Protein AF-0000000066664644 (afdb_homodimer)

Sequence (580 aa):
MAIVTGAGAGLGRAEALALAGAGASVVINDLAESDAVSDTLSELRALGVKAEFVAGSIAERATADALIRTAEEAFGGVHIVVNNAGITRDRMLFNMSDEDFDAVVAVHLRGHFLLSRNAAAYWRGKSKAAGAPVYGRLINTSSEAGLLGPEGQANYGAAKAGITALTLSAARALARYGVRANAIAPRARTAMTEAVFSAAPEGAVDPLSPDHVARLVAYLASPAADAVNGQLFVVYGAMVALMAAPVVEQRFDAADGQWAPGDLAATLGGYFAERPAGQTFSASALLDLGMAIVTGAGAGLGRAEALALAGAGASVVINDLAESDAVSDTLSELRALGVKAEFVAGSIAERATADALIRTAEEAFGGVHIVVNNAGITRDRMLFNMSDEDFDAVVAVHLRGHFLLSRNAAAYWRGKSKAAGAPVYGRLINTSSEAGLLGPEGQANYGAAKAGITALTLSAARALARYGVRANAIAPRARTAMTEAVFSAAPEGAVDPLSPDHVARLVAYLASPAADAVNGQLFVVYGAMVALMAAPVVEQRFDAADGQWAPGDLAATLGGYFAERPAGQTFSASALLDLG

pLDDT: mean 96.38, std 5.59, range [67.0, 99.0]

Organism: Nocardia brasiliensis (strain ATCC 700358 / HUJEG-1) (NCBI:txid1133849)

Structure (mmCIF, N/CA/C/O backbone):
data_AF-0000000066664644-model_v1
#
loop_
_entity.id
_entity.type
_entity.pdbx_description
1 polymer '3-ketoacyl-(Acyl-carrier-protein) reductase'
#
loop_
_atom_site.group_PDB
_atom_site.id
_atom_site.type_symbol
_atom_site.label_atom_id
_atom_site.label_alt_id
_atom_site.label_comp_id
_atom_site.label_asym_id
_atom_site.label_entity_id
_atom_site.label_seq_id
_atom_site.pdbx_PDB_ins_code
_atom_site.Cartn_x
_atom_site.Cartn_y
_atom_site.Cartn_z
_atom_site.occupancy
_atom_site.B_iso_or_equiv
_atom_site.auth_seq_id
_atom_site.auth_comp_id
_atom_site.auth_asym_id
_atom_site.auth_atom_id
_atom_site.pdbx_PDB_model_num
ATOM 1 N N . MET A 1 1 ? -3.863 -24.766 -15.758 1 97.19 1 MET A N 1
ATOM 2 C CA . MET A 1 1 ? -3.258 -23.781 -16.656 1 97.19 1 MET A CA 1
ATOM 3 C C . MET A 1 1 ? -2.918 -22.5 -15.898 1 97.19 1 MET A C 1
ATOM 5 O O . MET A 1 1 ? -3.682 -22.047 -15.039 1 97.19 1 MET A O 1
ATOM 9 N N . ALA A 1 2 ? -1.708 -22.047 -16.219 1 98.81 2 ALA A N 1
ATOM 10 C CA . ALA A 1 2 ? -1.175 -20.938 -15.43 1 98.81 2 ALA A CA 1
ATOM 11 C C . ALA A 1 2 ? -0.736 -19.781 -16.344 1 98.81 2 ALA A C 1
ATOM 13 O O . ALA A 1 2 ? -0.335 -20.016 -17.484 1 98.81 2 ALA A O 1
ATOM 14 N N . ILE A 1 3 ? -0.915 -18.594 -15.875 1 98.94 3 ILE A N 1
ATOM 15 C CA . ILE A 1 3 ? -0.315 -17.391 -16.438 1 98.94 3 ILE A CA 1
ATOM 16 C C . ILE A 1 3 ? 0.754 -16.859 -15.484 1 98.94 3 ILE A C 1
ATOM 18 O O . ILE A 1 3 ? 0.513 -16.719 -14.281 1 98.94 3 ILE A O 1
ATOM 22 N N . VAL A 1 4 ? 1.959 -16.609 -15.953 1 98.94 4 VAL A N 1
ATOM 23 C CA . VAL A 1 4 ? 3.033 -16.016 -15.164 1 98.94 4 VAL A CA 1
ATOM 24 C C . VAL A 1 4 ? 3.604 -14.797 -15.906 1 98.94 4 VAL A C 1
ATOM 26 O O . VAL A 1 4 ? 4.09 -14.922 -17.031 1 98.94 4 VAL A O 1
ATOM 29 N N . THR A 1 5 ? 3.553 -13.641 -15.281 1 98.94 5 THR A N 1
ATOM 30 C CA . THR A 1 5 ? 4.066 -12.438 -15.93 1 98.94 5 THR A CA 1
ATOM 31 C C . THR A 1 5 ? 5.531 -12.211 -15.562 1 98.94 5 THR A C 1
ATOM 33 O O . THR A 1 5 ? 5.973 -12.609 -14.484 1 98.94 5 THR A O 1
ATOM 36 N N . GLY A 1 6 ? 6.25 -11.469 -16.438 1 98.38 6 GLY A N 1
ATOM 37 C CA . GLY A 1 6 ? 7.68 -11.281 -16.234 1 98.38 6 GLY A CA 1
ATOM 38 C C . GLY A 1 6 ? 8.453 -12.586 -16.188 1 98.38 6 GLY A C 1
ATOM 39 O O . GLY A 1 6 ? 9.344 -12.758 -15.352 1 98.38 6 GLY A O 1
ATOM 40 N N . ALA A 1 7 ? 8.133 -13.523 -17.016 1 98.5 7 ALA A N 1
ATOM 41 C CA . ALA A 1 7 ? 8.602 -14.898 -16.859 1 98.5 7 ALA A CA 1
ATOM 42 C C . ALA A 1 7 ? 9.68 -15.234 -17.891 1 98.5 7 ALA A C 1
ATOM 44 O O . ALA A 1 7 ? 10.023 -16.406 -18.078 1 98.5 7 ALA A O 1
ATOM 45 N N . GLY A 1 8 ? 10.148 -14.219 -18.609 1 96.5 8 GLY A N 1
ATOM 46 C CA . GLY A 1 8 ? 11.211 -14.461 -19.578 1 96.5 8 GLY A CA 1
ATOM 47 C C . GLY A 1 8 ? 12.516 -14.891 -18.938 1 96.5 8 GLY A C 1
ATOM 48 O O . GLY A 1 8 ? 13.328 -15.57 -19.562 1 96.5 8 GLY A O 1
ATOM 49 N N . ALA A 1 9 ? 12.695 -14.484 -17.75 1 93.81 9 ALA A N 1
ATOM 50 C CA . ALA A 1 9 ? 13.914 -14.812 -17 1 93.81 9 ALA A CA 1
ATOM 51 C C . ALA A 1 9 ? 13.68 -14.703 -15.5 1 93.81 9 ALA A C 1
ATOM 53 O O . ALA A 1 9 ? 12.547 -14.484 -15.055 1 93.81 9 ALA A O 1
ATOM 54 N N . GLY A 1 10 ? 14.664 -15.023 -14.758 1 94.94 10 GLY A N 1
ATOM 55 C CA . GLY A 1 10 ? 14.695 -14.742 -13.336 1 94.94 10 GLY A CA 1
ATOM 56 C C . GLY A 1 10 ? 13.617 -15.469 -12.555 1 94.94 10 GLY A C 1
ATOM 57 O O . GLY A 1 10 ? 13.414 -16.672 -12.734 1 94.94 10 GLY A O 1
ATOM 58 N N . LEU A 1 11 ? 13.086 -14.719 -11.625 1 97.31 11 LEU A N 1
ATOM 59 C CA . LEU A 1 11 ? 12.102 -15.273 -10.688 1 97.31 11 LEU A CA 1
ATOM 60 C C . LEU A 1 11 ? 10.891 -15.82 -11.438 1 97.31 11 LEU A C 1
ATOM 62 O O . LEU A 1 11 ? 10.43 -16.922 -11.148 1 97.31 11 LEU A O 1
ATOM 66 N N . GLY A 1 12 ? 10.367 -15.055 -12.414 1 98.38 12 GLY A N 1
ATOM 67 C CA . GLY A 1 12 ? 9.211 -15.477 -13.195 1 98.38 12 GLY A CA 1
ATOM 68 C C . GLY A 1 12 ? 9.453 -16.766 -13.969 1 98.38 12 GLY A C 1
ATOM 69 O O . GLY A 1 12 ? 8.57 -17.625 -14.055 1 98.38 12 GLY A O 1
ATOM 70 N N . ARG A 1 13 ? 10.633 -16.875 -14.547 1 98.56 13 ARG A N 1
ATOM 71 C CA . ARG A 1 13 ? 10.992 -18.109 -15.234 1 98.56 13 ARG A CA 1
ATOM 72 C C . ARG A 1 13 ? 10.969 -19.297 -14.281 1 98.56 13 ARG A C 1
ATOM 74 O O . ARG A 1 13 ? 10.398 -20.344 -14.609 1 98.56 13 ARG A O 1
ATOM 81 N N . ALA A 1 14 ? 11.578 -19.125 -13.094 1 98.38 14 ALA A N 1
ATOM 82 C CA . ALA A 1 14 ? 11.617 -20.203 -12.109 1 98.38 14 ALA A CA 1
ATOM 83 C C . ALA A 1 14 ? 10.211 -20.609 -11.688 1 98.38 14 ALA A C 1
ATOM 85 O O . ALA A 1 14 ? 9.922 -21.797 -11.531 1 98.38 14 ALA A O 1
ATOM 86 N N . GLU A 1 15 ? 9.352 -19.641 -11.484 1 98.81 15 GLU A N 1
ATOM 87 C CA . GLU A 1 15 ? 7.969 -19.906 -11.086 1 98.81 15 GLU A CA 1
ATOM 88 C C . GLU A 1 15 ? 7.211 -20.641 -12.195 1 98.81 15 GLU A C 1
ATOM 90 O O . GLU A 1 15 ? 6.488 -21.609 -11.922 1 98.81 15 GLU A O 1
ATOM 95 N N . ALA A 1 16 ? 7.402 -20.188 -13.445 1 98.94 16 ALA A N 1
ATOM 96 C CA . ALA A 1 16 ? 6.766 -20.859 -14.578 1 98.94 16 ALA A CA 1
ATOM 97 C C . ALA A 1 16 ? 7.215 -22.312 -14.688 1 98.94 16 ALA A C 1
ATOM 99 O O . ALA A 1 16 ? 6.395 -23.203 -14.898 1 98.94 16 ALA A O 1
ATOM 100 N N . LEU A 1 17 ? 8.477 -22.547 -14.523 1 98.81 17 LEU A N 1
ATOM 101 C CA . LEU A 1 17 ? 9.023 -23.891 -14.633 1 98.81 17 LEU A CA 1
ATOM 102 C C . LEU A 1 17 ? 8.516 -24.781 -13.5 1 98.81 17 LEU A C 1
ATOM 104 O O . LEU A 1 17 ? 8.227 -25.953 -13.719 1 98.81 17 LEU A O 1
ATOM 108 N N . ALA A 1 18 ? 8.453 -24.219 -12.289 1 98.62 18 ALA A N 1
ATOM 109 C CA . ALA A 1 18 ? 7.934 -25 -11.164 1 98.62 18 ALA A CA 1
ATOM 110 C C . ALA A 1 18 ? 6.484 -25.406 -11.398 1 98.62 18 ALA A C 1
ATOM 112 O O . ALA A 1 18 ? 6.102 -26.547 -11.117 1 98.62 18 ALA A O 1
ATOM 113 N N . LEU A 1 19 ? 5.664 -24.5 -11.922 1 98.81 19 LEU A N 1
ATOM 114 C CA . LEU A 1 19 ? 4.266 -24.797 -12.219 1 98.81 19 LEU A CA 1
ATOM 115 C C . LEU A 1 19 ? 4.156 -25.828 -13.336 1 98.81 19 LEU A C 1
ATOM 117 O O . LEU A 1 19 ? 3.332 -26.75 -13.258 1 98.81 19 LEU A O 1
ATOM 121 N N . ALA A 1 20 ? 4.984 -25.703 -14.352 1 98.69 20 ALA A N 1
ATOM 122 C CA . ALA A 1 20 ? 5.027 -26.688 -15.43 1 98.69 20 ALA A CA 1
ATOM 123 C C . ALA A 1 20 ? 5.422 -28.062 -14.906 1 98.69 20 ALA A C 1
ATOM 125 O O . ALA A 1 20 ? 4.852 -29.078 -15.32 1 98.69 20 ALA A O 1
ATOM 126 N N . GLY A 1 21 ? 6.422 -28.047 -14.031 1 97.88 21 GLY A N 1
ATOM 127 C CA . GLY A 1 21 ? 6.836 -29.297 -13.414 1 97.88 21 GLY A CA 1
ATOM 128 C C . GLY A 1 21 ? 5.719 -29.984 -12.648 1 97.88 21 GLY A C 1
ATOM 129 O O . GLY A 1 21 ? 5.719 -31.203 -12.516 1 97.88 21 GLY A O 1
ATOM 130 N N . ALA A 1 22 ? 4.816 -29.188 -12.195 1 97 22 ALA A N 1
ATOM 131 C CA . ALA A 1 22 ? 3.662 -29.719 -11.477 1 97 22 ALA A CA 1
ATOM 132 C C . ALA A 1 22 ? 2.527 -30.078 -12.438 1 97 22 ALA A C 1
ATOM 134 O O . ALA A 1 22 ? 1.446 -30.484 -12.008 1 97 22 ALA A O 1
ATOM 135 N N . GLY A 1 23 ? 2.717 -29.828 -13.773 1 96.44 23 GLY A N 1
ATOM 136 C CA . GLY A 1 23 ? 1.789 -30.328 -14.773 1 96.44 23 GLY A CA 1
ATOM 137 C C . GLY A 1 23 ? 0.976 -29.234 -15.445 1 96.44 23 GLY A C 1
ATOM 138 O O . GLY A 1 23 ? 0.142 -29.516 -16.312 1 96.44 23 GLY A O 1
ATOM 139 N N . ALA A 1 24 ? 1.225 -28.016 -15.094 1 98.06 24 ALA A N 1
ATOM 140 C CA . ALA A 1 24 ? 0.423 -26.938 -15.648 1 98.06 24 ALA A CA 1
ATOM 141 C C . ALA A 1 24 ? 0.938 -26.516 -17.031 1 98.06 24 ALA A C 1
ATOM 143 O O . ALA A 1 24 ? 2.148 -26.391 -17.219 1 98.06 24 ALA A O 1
ATOM 144 N N . SER A 1 25 ? 0.044 -26.359 -17.984 1 98.56 25 SER A N 1
ATOM 145 C CA . SER A 1 25 ? 0.381 -25.547 -19.141 1 98.56 25 SER A CA 1
ATOM 146 C C . SER A 1 25 ? 0.528 -24.078 -18.766 1 98.56 25 SER A C 1
ATOM 148 O O . SER A 1 25 ? -0.129 -23.609 -17.828 1 98.56 25 SER A O 1
ATOM 150 N N . VAL A 1 26 ? 1.432 -23.359 -19.516 1 98.81 26 VAL A N 1
ATOM 151 C CA . VAL A 1 26 ? 1.771 -22.047 -19 1 98.81 26 VAL A CA 1
ATOM 152 C C . VAL A 1 26 ? 1.775 -21.031 -20.141 1 98.81 26 VAL A C 1
ATOM 154 O O . VAL A 1 26 ? 2.357 -21.266 -21.203 1 98.81 26 VAL A O 1
ATOM 157 N N . VAL A 1 27 ? 1.059 -19.922 -19.953 1 98.88 27 VAL A N 1
ATOM 158 C CA . VAL A 1 27 ? 1.281 -18.703 -20.734 1 98.88 27 VAL A CA 1
ATOM 159 C C . VAL A 1 27 ? 2.256 -17.797 -20 1 98.88 27 VAL A C 1
ATOM 161 O O . VAL A 1 27 ? 2.008 -17.391 -18.859 1 98.88 27 VAL A O 1
ATOM 164 N N . ILE A 1 28 ? 3.393 -17.484 -20.641 1 98.88 28 ILE A N 1
ATOM 165 C CA . ILE A 1 28 ? 4.336 -16.547 -20.031 1 98.88 28 ILE A CA 1
ATOM 166 C C . ILE A 1 28 ? 4.254 -15.203 -20.734 1 98.88 28 ILE A C 1
ATOM 168 O O . ILE A 1 28 ? 3.867 -15.125 -21.906 1 98.88 28 ILE A O 1
ATOM 172 N N . ASN A 1 29 ? 4.531 -14.188 -19.969 1 98.94 29 ASN A N 1
ATOM 173 C CA . ASN A 1 29 ? 4.543 -12.812 -20.453 1 98.94 29 ASN A CA 1
ATOM 174 C C . ASN A 1 29 ? 5.871 -12.125 -20.141 1 98.94 29 ASN A C 1
ATOM 176 O O . ASN A 1 29 ? 6.48 -12.375 -19.109 1 98.94 29 ASN A O 1
ATOM 180 N N . ASP A 1 30 ? 6.312 -11.312 -21 1 98.62 30 ASP A N 1
ATOM 181 C CA . ASP A 1 30 ? 7.359 -10.305 -20.844 1 98.62 30 ASP A CA 1
ATOM 182 C C . ASP A 1 30 ? 7.16 -9.156 -21.828 1 98.62 30 ASP A C 1
ATOM 184 O O . ASP A 1 30 ? 6.207 -9.156 -22.609 1 98.62 30 ASP A O 1
ATOM 188 N N . LEU A 1 31 ? 8.078 -8.203 -21.781 1 98.06 31 LEU A N 1
ATOM 189 C CA . LEU A 1 31 ? 7.883 -7.008 -22.609 1 98.06 31 LEU A CA 1
ATOM 190 C C . LEU A 1 31 ? 7.93 -7.355 -24.094 1 98.06 31 LEU A C 1
ATOM 192 O O . LEU A 1 31 ? 7.109 -6.867 -24.875 1 98.06 31 LEU A O 1
ATOM 196 N N . ALA A 1 32 ? 8.906 -8.18 -24.484 1 97.69 32 ALA A N 1
ATOM 197 C CA . ALA A 1 32 ? 9.117 -8.516 -25.891 1 97.69 32 ALA A CA 1
ATOM 198 C C . ALA A 1 32 ? 9.773 -9.883 -26.031 1 97.69 32 ALA A C 1
ATOM 200 O O . ALA A 1 32 ? 10.305 -10.43 -25.062 1 97.69 32 ALA A O 1
ATOM 201 N N . GLU A 1 33 ? 9.602 -10.43 -27.203 1 97.38 33 GLU A N 1
ATOM 202 C CA . GLU A 1 33 ? 10.344 -11.648 -27.516 1 97.38 33 GLU A CA 1
ATOM 203 C C . GLU A 1 33 ? 11.844 -11.43 -27.328 1 97.38 33 GLU A C 1
ATOM 205 O O . GLU A 1 33 ? 12.359 -10.352 -27.594 1 97.38 33 GLU A O 1
ATOM 210 N N . SER A 1 34 ? 12.508 -12.352 -26.859 1 98 34 SER A N 1
ATOM 211 C CA . SER A 1 34 ? 13.953 -12.344 -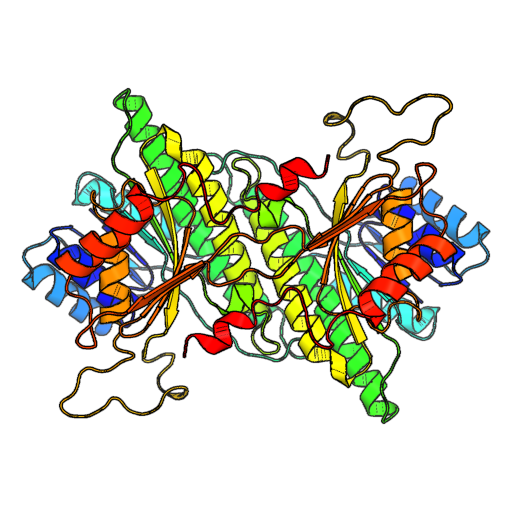26.656 1 98 34 SER A CA 1
ATOM 212 C C . SER A 1 34 ? 14.508 -13.766 -26.609 1 98 34 SER A C 1
ATOM 214 O O . SER A 1 34 ? 13.75 -14.734 -26.578 1 98 34 SER A O 1
ATOM 216 N N . ASP A 1 35 ? 15.773 -13.844 -26.609 1 98.12 35 ASP A N 1
ATOM 217 C CA . ASP A 1 35 ? 16.406 -15.148 -26.469 1 98.12 35 ASP A CA 1
ATOM 218 C C . ASP A 1 35 ? 16.062 -15.781 -25.125 1 98.12 35 ASP A C 1
ATOM 220 O O . ASP A 1 35 ? 15.859 -17 -25.047 1 98.12 35 ASP A O 1
ATOM 224 N N . ALA A 1 36 ? 15.992 -14.961 -24.109 1 97.5 36 ALA A N 1
ATOM 225 C CA . ALA A 1 36 ? 15.633 -15.453 -22.781 1 97.5 36 ALA A CA 1
ATOM 226 C C . ALA A 1 36 ? 14.227 -16.047 -22.781 1 97.5 36 ALA A C 1
ATOM 228 O O . ALA A 1 36 ? 14 -17.109 -22.203 1 97.5 36 ALA A O 1
ATOM 229 N N . VAL A 1 37 ? 13.336 -15.359 -23.422 1 98.56 37 VAL A N 1
ATOM 230 C CA . VAL A 1 37 ? 11.969 -15.844 -23.531 1 98.56 37 VAL A CA 1
ATOM 231 C C . VAL A 1 37 ? 11.938 -17.156 -24.297 1 98.56 37 VAL A C 1
ATOM 233 O O . VAL A 1 37 ? 11.289 -18.125 -23.875 1 98.56 37 VAL A O 1
ATOM 236 N N . SER A 1 38 ? 12.641 -17.188 -25.406 1 98.56 38 SER A N 1
ATOM 237 C CA . SER A 1 38 ? 12.695 -18.391 -26.234 1 98.56 38 SER A CA 1
ATOM 238 C C . SER A 1 38 ? 13.266 -19.562 -25.453 1 98.56 38 SER A C 1
ATOM 240 O O . SER A 1 38 ? 12.766 -20.688 -25.578 1 98.56 38 SER A O 1
ATOM 242 N N . ASP A 1 39 ? 14.297 -19.281 -24.734 1 98.56 39 ASP A N 1
ATOM 243 C CA . ASP A 1 39 ? 14.906 -20.312 -23.906 1 98.56 39 ASP A CA 1
ATOM 244 C C . ASP A 1 39 ? 13.922 -20.844 -22.875 1 98.56 39 ASP A C 1
ATOM 246 O O . ASP A 1 39 ? 13.82 -22.047 -22.656 1 98.56 39 ASP A O 1
ATOM 250 N N . THR A 1 40 ? 13.219 -19.922 -22.234 1 98.69 40 THR A N 1
ATOM 251 C CA . THR A 1 40 ? 12.227 -20.312 -21.234 1 98.69 40 THR A CA 1
ATOM 252 C C . THR A 1 40 ? 11.125 -21.156 -21.875 1 98.69 40 THR A C 1
ATOM 254 O O . THR A 1 40 ? 10.742 -22.203 -21.328 1 98.69 40 THR A O 1
ATOM 257 N N . LEU A 1 41 ? 10.633 -20.797 -23.016 1 98.69 41 LEU A N 1
ATOM 258 C CA . LEU A 1 41 ? 9.594 -21.531 -23.719 1 98.69 41 LEU A CA 1
ATOM 259 C C . LEU A 1 41 ? 10.078 -22.938 -24.078 1 98.69 41 LEU A C 1
ATOM 261 O O . LEU A 1 41 ? 9.336 -23.906 -23.938 1 98.69 41 LEU A O 1
ATOM 265 N N . SER A 1 42 ? 11.305 -23 -24.547 1 98.62 42 SER A N 1
ATOM 266 C CA . SER A 1 42 ? 11.883 -24.297 -24.906 1 98.62 42 SER A CA 1
ATOM 267 C C . SER A 1 42 ? 11.953 -25.219 -23.703 1 98.62 42 SER A C 1
ATOM 269 O O . SER A 1 42 ? 11.633 -26.406 -23.812 1 98.62 42 SER A O 1
ATOM 271 N N . GLU A 1 43 ? 12.367 -24.688 -22.594 1 98.69 43 GLU A N 1
ATOM 272 C CA . GLU A 1 43 ? 12.469 -25.5 -21.375 1 98.69 43 GLU A CA 1
ATOM 273 C C . GLU A 1 43 ? 11.094 -25.938 -20.891 1 98.69 43 GLU A C 1
ATOM 275 O O . GLU A 1 43 ? 10.93 -27.078 -20.438 1 98.69 43 GLU A O 1
ATOM 280 N N . LEU A 1 44 ? 10.133 -25.062 -20.969 1 98.75 44 LEU A N 1
ATOM 281 C CA . LEU A 1 44 ? 8.766 -25.406 -20.578 1 98.75 44 LEU A CA 1
ATOM 282 C C . LEU A 1 44 ? 8.234 -26.547 -21.438 1 98.75 44 LEU A C 1
ATOM 284 O O . LEU A 1 44 ? 7.699 -27.531 -20.922 1 98.75 44 LEU A O 1
ATOM 288 N N . ARG A 1 45 ? 8.422 -26.469 -22.703 1 98.25 45 ARG A N 1
ATOM 289 C CA . ARG A 1 45 ? 7.922 -27.484 -23.625 1 98.25 45 ARG A CA 1
ATOM 290 C C . ARG A 1 45 ? 8.672 -28.797 -23.453 1 98.25 45 ARG A C 1
ATOM 292 O O . ARG A 1 45 ? 8.094 -29.875 -23.625 1 98.25 45 ARG A O 1
ATOM 299 N N . ALA A 1 46 ? 9.891 -28.688 -23.094 1 98.38 46 ALA A N 1
ATOM 300 C CA . ALA A 1 46 ? 10.688 -29.891 -22.844 1 98.38 46 ALA A CA 1
ATOM 301 C C . ALA A 1 46 ? 10.133 -30.672 -21.656 1 98.38 46 ALA A C 1
ATOM 303 O O . ALA A 1 46 ? 10.367 -31.875 -21.531 1 98.38 46 ALA A O 1
ATOM 304 N N . LEU A 1 47 ? 9.391 -30 -20.797 1 97.94 47 LEU A N 1
ATOM 305 C CA . LEU A 1 47 ? 8.766 -30.672 -19.656 1 97.94 47 LEU A CA 1
ATOM 306 C C . LEU A 1 47 ? 7.469 -31.359 -20.078 1 97.94 47 LEU A C 1
ATOM 308 O O . LEU A 1 47 ? 6.789 -31.969 -19.25 1 97.94 47 LEU A O 1
ATOM 312 N N . GLY A 1 48 ? 7.07 -31.203 -21.344 1 97.44 48 GLY A N 1
ATOM 313 C CA . GLY A 1 48 ? 5.934 -31.938 -21.891 1 97.44 48 GLY A CA 1
ATOM 314 C C . GLY A 1 48 ? 4.629 -31.156 -21.781 1 97.44 48 GLY A C 1
ATOM 315 O O . GLY A 1 48 ? 3.549 -31.734 -21.938 1 97.44 48 GLY A O 1
ATOM 316 N N . VAL A 1 49 ? 4.703 -29.891 -21.422 1 97.5 49 VAL A N 1
ATOM 317 C CA . VAL A 1 49 ? 3.494 -29.094 -21.266 1 97.5 49 VAL A CA 1
ATOM 318 C C . VAL A 1 49 ? 3.363 -28.125 -22.453 1 97.5 49 VAL A C 1
ATOM 320 O O . VAL A 1 49 ? 4.32 -27.922 -23.203 1 97.5 49 VAL A O 1
ATOM 323 N N . LYS A 1 50 ? 2.16 -27.594 -22.625 1 97.75 50 LYS A N 1
ATOM 324 C CA . LYS A 1 50 ? 1.971 -26.5 -23.578 1 97.75 50 LYS A CA 1
ATOM 325 C C . LYS A 1 50 ? 2.473 -25.188 -23 1 97.75 50 LYS A C 1
ATOM 327 O O . LYS A 1 50 ? 2.342 -24.938 -21.797 1 97.75 50 LYS A O 1
ATOM 332 N N . ALA A 1 51 ? 3.076 -24.422 -23.859 1 98.56 51 ALA A N 1
ATOM 333 C CA . ALA A 1 51 ? 3.576 -23.109 -23.422 1 98.56 51 ALA A CA 1
ATOM 334 C C . ALA A 1 51 ? 3.371 -22.062 -24.516 1 98.56 51 ALA A C 1
ATOM 336 O O . ALA A 1 51 ? 3.654 -22.312 -25.688 1 98.56 51 ALA A O 1
ATOM 337 N N . GLU A 1 52 ? 2.781 -20.953 -24.188 1 98.75 52 GLU A N 1
ATOM 338 C CA . GLU A 1 52 ? 2.559 -19.828 -25.078 1 98.75 52 GLU A CA 1
ATOM 339 C C . GLU A 1 52 ? 3.15 -18.547 -24.516 1 98.75 52 GLU A C 1
ATOM 341 O O . GLU A 1 52 ? 3.422 -18.453 -23.312 1 98.75 52 GLU A O 1
ATOM 346 N N . PHE A 1 53 ? 3.441 -17.594 -25.438 1 98.81 53 PHE A N 1
ATOM 347 C CA . PHE A 1 53 ? 4.031 -16.312 -25.047 1 98.81 53 PHE A CA 1
ATOM 348 C C . PHE A 1 53 ? 3.123 -15.164 -25.453 1 98.81 53 PHE A C 1
ATOM 350 O O . PHE A 1 53 ? 2.557 -15.164 -26.547 1 98.81 53 PHE A O 1
ATOM 357 N N . VAL A 1 54 ? 2.883 -14.281 -24.547 1 98.88 54 VAL A N 1
ATOM 358 C CA . VAL A 1 54 ? 2.215 -13.016 -24.844 1 98.88 54 VAL A CA 1
ATOM 359 C C . VAL A 1 54 ? 3.164 -11.852 -24.562 1 98.88 54 VAL A C 1
ATOM 361 O O . VAL A 1 54 ? 3.631 -11.68 -23.438 1 98.88 54 VAL A O 1
ATOM 364 N N . ALA A 1 55 ? 3.498 -11.102 -25.547 1 98.81 55 ALA A N 1
ATOM 365 C CA . ALA A 1 55 ? 4.352 -9.922 -25.406 1 98.81 55 ALA A CA 1
ATOM 366 C C . ALA A 1 55 ? 3.543 -8.703 -24.984 1 98.81 55 ALA A C 1
ATOM 368 O O . ALA A 1 55 ? 2.396 -8.531 -25.406 1 98.81 55 ALA A O 1
ATOM 369 N N . GLY A 1 56 ? 4.16 -7.863 -24.141 1 98.81 56 GLY A N 1
ATOM 370 C CA . GLY A 1 56 ? 3.549 -6.586 -23.812 1 98.81 56 GLY A CA 1
ATOM 371 C C . GLY A 1 56 ? 3.768 -6.176 -22.359 1 98.81 56 GLY A C 1
ATOM 372 O O . GLY A 1 56 ? 4.086 -7.012 -21.516 1 98.81 56 GLY A O 1
ATOM 373 N N . SER A 1 57 ? 3.627 -4.941 -22.125 1 98.88 57 SER A N 1
ATOM 374 C CA . SER A 1 57 ? 3.695 -4.438 -20.75 1 98.88 57 SER A CA 1
ATOM 375 C C . SER A 1 57 ? 2.434 -4.789 -19.969 1 98.88 57 SER A C 1
ATOM 377 O O . SER A 1 57 ? 1.319 -4.582 -20.453 1 98.88 57 SER A O 1
ATOM 379 N N . ILE A 1 58 ? 2.65 -5.27 -18.781 1 98.81 58 ILE A N 1
ATOM 380 C CA . ILE A 1 58 ? 1.506 -5.633 -17.953 1 98.81 58 ILE A CA 1
ATOM 381 C C . ILE A 1 58 ? 0.767 -4.367 -17.516 1 98.81 58 ILE A C 1
ATOM 383 O O . ILE A 1 58 ? -0.346 -4.441 -16.984 1 98.81 58 ILE A O 1
ATOM 387 N N . ALA A 1 59 ? 1.355 -3.203 -17.672 1 98.81 59 ALA A N 1
ATOM 388 C CA . ALA A 1 59 ? 0.697 -1.94 -17.344 1 98.81 59 ALA A CA 1
ATOM 389 C C . ALA A 1 59 ? -0.383 -1.608 -18.375 1 98.81 59 ALA A C 1
ATOM 391 O O . ALA A 1 59 ? -1.154 -0.665 -18.188 1 98.81 59 ALA A O 1
ATOM 392 N N . GLU A 1 60 ? -0.459 -2.371 -19.438 1 98.75 60 GLU A N 1
ATOM 393 C CA . GLU A 1 60 ? -1.406 -2.119 -20.516 1 98.75 60 GLU A CA 1
ATOM 394 C C . GLU A 1 60 ? -2.584 -3.086 -20.453 1 98.75 60 GLU A C 1
ATOM 396 O O . GLU A 1 60 ? -2.393 -4.301 -20.391 1 98.75 60 GLU A O 1
ATOM 401 N N . ARG A 1 61 ? -3.766 -2.533 -20.609 1 98.19 61 ARG A N 1
ATOM 402 C CA . ARG A 1 61 ? -4.988 -3.328 -20.578 1 98.19 61 ARG A CA 1
ATOM 403 C C . ARG A 1 61 ? -4.957 -4.426 -21.641 1 98.19 61 ARG A C 1
ATOM 405 O O . ARG A 1 61 ? -5.375 -5.555 -21.375 1 98.19 61 ARG A O 1
ATOM 412 N N . ALA A 1 62 ? -4.477 -4.102 -22.766 1 98.75 62 ALA A N 1
ATOM 413 C CA . ALA A 1 62 ? -4.469 -5.035 -23.891 1 98.75 62 ALA A CA 1
ATOM 414 C C . ALA A 1 62 ? -3.65 -6.281 -23.562 1 98.75 62 ALA A C 1
ATOM 416 O O . ALA A 1 62 ? -3.979 -7.379 -24.016 1 98.75 62 ALA A O 1
ATOM 417 N N . THR A 1 63 ? -2.568 -6.105 -22.859 1 98.88 63 THR A N 1
ATOM 418 C CA . THR A 1 63 ? -1.735 -7.238 -22.469 1 98.88 63 THR A CA 1
ATOM 419 C C . THR A 1 63 ? -2.496 -8.172 -21.531 1 98.88 63 THR A C 1
ATOM 421 O O . THR A 1 63 ? -2.473 -9.391 -21.703 1 98.88 63 THR A O 1
ATOM 424 N N . ALA A 1 64 ? -3.156 -7.609 -20.516 1 98.88 64 ALA A N 1
ATOM 425 C CA . ALA A 1 64 ? -3.943 -8.414 -19.578 1 98.88 64 ALA A CA 1
ATOM 426 C C . ALA A 1 64 ? -5.043 -9.172 -20.312 1 98.88 64 ALA A C 1
ATOM 428 O O . ALA A 1 64 ? -5.285 -10.352 -20.031 1 98.88 64 ALA A O 1
ATOM 429 N N . ASP A 1 65 ? -5.664 -8.484 -21.25 1 98.81 65 ASP A N 1
ATOM 430 C CA . ASP A 1 65 ? -6.707 -9.133 -22.047 1 98.81 65 ASP A CA 1
ATOM 431 C C . ASP A 1 65 ? -6.137 -10.289 -22.859 1 98.81 65 ASP A C 1
ATOM 433 O O . ASP A 1 65 ? -6.734 -11.367 -22.906 1 98.81 65 ASP A O 1
ATOM 437 N N . ALA A 1 66 ? -5.035 -10.086 -23.469 1 98.88 66 ALA A N 1
ATOM 438 C CA . ALA A 1 66 ? -4.41 -11.094 -24.312 1 98.88 66 ALA A CA 1
ATOM 439 C C . ALA A 1 66 ? -3.99 -12.312 -23.5 1 98.88 66 ALA A C 1
ATOM 441 O O . ALA A 1 66 ? -4.055 -13.445 -24 1 98.88 66 ALA A O 1
ATOM 442 N N . LEU A 1 67 ? -3.561 -12.07 -22.312 1 98.88 67 LEU A N 1
ATOM 443 C CA . LEU A 1 67 ? -3.129 -13.172 -21.469 1 98.88 67 LEU A CA 1
ATOM 444 C C . LEU A 1 67 ? -4.289 -14.117 -21.156 1 98.88 67 LEU A C 1
ATOM 446 O O . LEU A 1 67 ? -4.164 -15.328 -21.297 1 98.88 67 LEU A O 1
ATOM 450 N N . ILE A 1 68 ? -5.438 -13.57 -20.797 1 98.81 68 ILE A N 1
ATOM 451 C CA . ILE A 1 68 ? -6.609 -14.383 -20.484 1 98.81 68 ILE A CA 1
ATOM 452 C C . ILE A 1 68 ? -7.086 -15.102 -21.75 1 98.81 68 ILE A C 1
ATOM 454 O O . ILE A 1 68 ? -7.344 -16.297 -21.734 1 98.81 68 ILE A O 1
ATOM 458 N N . ARG A 1 69 ? -7.109 -14.344 -22.828 1 98.62 69 ARG A N 1
ATOM 459 C CA . ARG A 1 69 ? -7.586 -14.891 -24.094 1 98.62 69 ARG A CA 1
ATOM 460 C C . ARG A 1 69 ? -6.699 -16.047 -24.562 1 98.62 69 ARG A C 1
ATOM 462 O O . ARG A 1 69 ? -7.199 -17.094 -24.969 1 98.62 69 ARG A O 1
ATOM 469 N N . THR A 1 70 ? -5.422 -15.828 -24.516 1 98.75 70 THR A N 1
ATOM 470 C CA . THR A 1 70 ? -4.477 -16.844 -24.969 1 98.75 70 THR A CA 1
ATOM 471 C C . THR A 1 70 ? -4.605 -18.109 -24.141 1 98.75 70 THR A C 1
ATOM 473 O O . THR A 1 70 ? -4.613 -19.219 -24.688 1 98.75 70 THR A O 1
ATOM 476 N N . ALA A 1 71 ? -4.723 -17.953 -22.797 1 98 71 ALA A N 1
ATOM 477 C CA . ALA A 1 71 ? -4.871 -19.125 -21.922 1 98 71 ALA A CA 1
ATOM 478 C C . ALA A 1 71 ? -6.164 -19.875 -22.234 1 98 71 ALA A C 1
ATOM 480 O O . ALA A 1 71 ? -6.172 -21.109 -22.281 1 98 71 ALA A O 1
ATOM 481 N N . GLU A 1 72 ? -7.199 -19.141 -22.406 1 96.62 72 GLU A N 1
ATOM 482 C CA . GLU A 1 72 ? -8.484 -19.766 -22.688 1 96.62 72 GLU A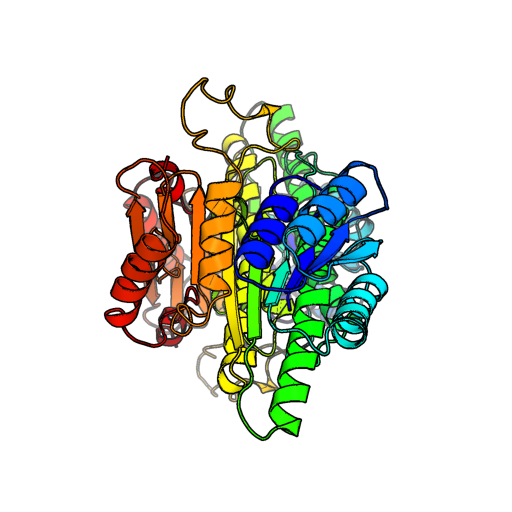 CA 1
ATOM 483 C C . GLU A 1 72 ? -8.469 -20.484 -24.031 1 96.62 72 GLU A C 1
ATOM 485 O O . GLU A 1 72 ? -8.945 -21.609 -24.141 1 96.62 72 GLU A O 1
ATOM 490 N N . GLU A 1 73 ? -7.922 -19.844 -25.047 1 97.19 73 GLU A N 1
ATOM 491 C CA . GLU A 1 73 ? -7.918 -20.406 -26.406 1 97.19 73 GLU A CA 1
ATOM 492 C C . GLU A 1 73 ? -6.953 -21.578 -26.516 1 97.19 73 GLU A C 1
ATOM 494 O O . GLU A 1 73 ? -7.258 -22.578 -27.156 1 97.19 73 GLU A O 1
ATOM 499 N N . ALA A 1 74 ? -5.855 -21.453 -25.891 1 96.06 74 ALA A N 1
ATOM 500 C CA . ALA A 1 74 ? -4.805 -22.453 -26.047 1 96.06 74 ALA A CA 1
ATOM 501 C C . ALA A 1 74 ? -5.012 -23.625 -25.109 1 96.06 74 ALA A C 1
ATOM 503 O O . ALA A 1 74 ? -4.691 -24.766 -25.453 1 96.06 74 ALA A O 1
ATOM 504 N N . PHE A 1 75 ? -5.5 -23.312 -23.953 1 95.56 75 PHE A N 1
ATOM 505 C CA . PHE A 1 75 ? -5.449 -24.344 -22.922 1 95.56 75 PHE A CA 1
ATOM 506 C C . PHE A 1 75 ? -6.848 -24.672 -22.406 1 95.56 75 PHE A C 1
ATOM 508 O O . PHE A 1 75 ? -7.035 -25.625 -21.656 1 95.56 75 PHE A O 1
ATOM 515 N N . GLY A 1 76 ? -7.883 -23.891 -22.734 1 94.25 76 GLY A N 1
ATOM 516 C CA . GLY A 1 76 ? -9.266 -24.156 -22.359 1 94.25 76 GLY A CA 1
ATOM 517 C C . GLY A 1 76 ? -9.664 -23.5 -21.062 1 94.25 76 GLY A C 1
ATOM 518 O O . GLY A 1 76 ? -10.781 -23.703 -20.562 1 94.25 76 GLY A O 1
ATOM 519 N N . GLY A 1 77 ? -8.727 -22.781 -20.5 1 96.19 77 GLY A N 1
ATOM 520 C CA . GLY A 1 77 ? -9.117 -22.078 -19.281 1 96.19 77 GLY A CA 1
ATOM 521 C C . GLY A 1 77 ? -7.938 -21.469 -18.531 1 96.19 77 GLY A C 1
ATOM 522 O O . GLY A 1 77 ? -6.801 -21.547 -19 1 96.19 77 GLY A O 1
ATOM 523 N N . VAL A 1 78 ? -8.227 -20.781 -17.391 1 98.06 78 VAL A N 1
ATOM 524 C CA . VAL A 1 78 ? -7.23 -20.172 -16.516 1 98.06 78 VAL A CA 1
ATOM 525 C C . VAL A 1 78 ? -7.465 -20.625 -15.078 1 98.06 78 VAL A C 1
ATOM 527 O O . VAL A 1 78 ? -8.539 -20.406 -14.516 1 98.06 78 VAL A O 1
ATOM 530 N N . HIS A 1 79 ? -6.453 -21.266 -14.469 1 98.81 79 HIS A N 1
ATOM 531 C CA . HIS A 1 79 ? -6.59 -21.766 -13.109 1 98.81 79 HIS A CA 1
ATOM 532 C C . HIS A 1 79 ? -5.668 -21.016 -12.148 1 98.81 79 HIS A C 1
ATOM 534 O O . HIS A 1 79 ? -6 -20.828 -10.977 1 98.81 79 HIS A O 1
ATOM 540 N N . ILE A 1 80 ? -4.512 -20.625 -12.648 1 98.94 80 ILE A N 1
ATOM 541 C CA . ILE A 1 80 ? -3.479 -20 -11.82 1 98.94 80 ILE A CA 1
ATOM 542 C C . ILE A 1 80 ? -2.979 -18.719 -12.484 1 98.94 80 ILE A C 1
ATOM 544 O O . ILE A 1 80 ? -2.709 -18.703 -13.688 1 98.94 80 ILE A O 1
ATOM 548 N N . VAL A 1 81 ? -2.936 -17.656 -11.758 1 99 81 VAL A N 1
ATOM 549 C CA . VAL A 1 81 ? -2.307 -16.406 -12.195 1 99 81 VAL A CA 1
ATOM 550 C C . VAL A 1 81 ? -1.216 -16 -11.211 1 99 81 VAL A C 1
ATOM 552 O O . VAL A 1 81 ? -1.471 -15.883 -10.008 1 99 81 VAL A O 1
ATOM 555 N N . VAL A 1 82 ? 0.009 -15.852 -11.68 1 99 82 VAL A N 1
ATOM 556 C CA . VAL A 1 82 ? 1.137 -15.336 -10.914 1 99 82 VAL A CA 1
ATOM 557 C C . VAL A 1 82 ? 1.569 -13.984 -11.484 1 99 82 VAL A C 1
ATOM 559 O O . VAL A 1 82 ? 2.156 -13.922 -12.57 1 99 82 VAL A O 1
ATOM 562 N N . ASN A 1 83 ? 1.245 -12.93 -10.773 1 98.94 83 ASN A N 1
ATOM 563 C CA . ASN A 1 83 ? 1.739 -11.602 -11.109 1 98.94 83 ASN A CA 1
ATOM 564 C C . ASN A 1 83 ? 3.129 -11.359 -10.523 1 98.94 83 ASN A C 1
ATOM 566 O O . ASN A 1 83 ? 3.277 -11.156 -9.32 1 98.94 83 ASN A O 1
ATOM 570 N N . ASN A 1 84 ? 4.086 -11.281 -11.438 1 98.56 84 ASN A N 1
ATOM 571 C CA . ASN A 1 84 ? 5.469 -11.219 -10.977 1 98.56 84 ASN A CA 1
ATOM 572 C C . ASN A 1 84 ? 6.25 -10.117 -11.688 1 98.56 84 ASN A C 1
ATOM 574 O O . ASN A 1 84 ? 7.277 -9.656 -11.188 1 98.56 84 ASN A O 1
ATOM 578 N N . ALA A 1 85 ? 5.781 -9.703 -12.898 1 98.31 85 ALA A N 1
ATOM 579 C CA . ALA A 1 85 ? 6.508 -8.703 -13.672 1 98.31 85 ALA A CA 1
ATOM 580 C C . ALA A 1 85 ? 6.773 -7.453 -12.836 1 98.31 85 ALA A C 1
ATOM 582 O O . ALA A 1 85 ? 5.91 -7.02 -12.062 1 98.31 85 ALA A O 1
ATOM 583 N N . GLY A 1 86 ? 7.945 -6.918 -12.969 1 96.75 86 GLY A N 1
ATOM 584 C CA . GLY A 1 86 ? 8.273 -5.738 -12.188 1 96.75 86 GLY A CA 1
ATOM 585 C C . GLY A 1 86 ? 9.523 -5.031 -12.672 1 96.75 86 GLY A C 1
ATOM 586 O O . GLY A 1 86 ? 10.234 -5.539 -13.547 1 96.75 86 GLY A O 1
ATOM 587 N N . ILE A 1 87 ? 9.758 -3.859 -12.188 1 96.81 87 ILE A N 1
ATOM 588 C CA . ILE A 1 87 ? 10.93 -3.035 -12.445 1 96.81 87 ILE A CA 1
ATOM 589 C C . ILE A 1 87 ? 11.359 -2.334 -11.164 1 96.81 87 ILE A C 1
ATOM 591 O O . ILE A 1 87 ? 10.617 -2.312 -10.18 1 96.81 87 ILE A O 1
ATOM 595 N N . THR A 1 88 ? 12.57 -1.818 -11.117 1 95.31 88 THR A N 1
ATOM 596 C CA . THR A 1 88 ? 13.023 -0.953 -10.031 1 95.31 88 THR A CA 1
ATOM 597 C C . THR A 1 88 ? 13.492 0.394 -10.57 1 95.31 88 THR A C 1
ATOM 599 O O . THR A 1 88 ? 14.031 0.47 -11.68 1 95.31 88 THR A O 1
ATOM 602 N N . ARG A 1 89 ? 13.141 1.434 -9.969 1 97.81 89 ARG A N 1
ATOM 603 C CA . ARG A 1 89 ? 13.633 2.799 -10.117 1 97.81 89 ARG A CA 1
ATOM 604 C C . ARG A 1 89 ? 14.023 3.391 -8.766 1 97.81 89 ARG A C 1
ATOM 606 O O . ARG A 1 89 ? 13.297 4.219 -8.219 1 97.81 89 ARG A O 1
ATOM 613 N N . ASP A 1 90 ? 15.25 3.066 -8.242 1 97.56 90 ASP A N 1
ATOM 614 C CA . ASP A 1 90 ? 15.68 3.469 -6.906 1 97.56 90 ASP A CA 1
ATOM 615 C C . ASP A 1 90 ? 16.125 4.926 -6.891 1 97.56 90 ASP A C 1
ATOM 617 O O . ASP A 1 90 ? 16.938 5.34 -7.723 1 97.56 90 ASP A O 1
ATOM 621 N N . ARG A 1 91 ? 15.594 5.715 -6.02 1 98.31 91 ARG A N 1
ATOM 622 C CA . ARG A 1 91 ? 15.938 7.121 -5.816 1 98.31 91 ARG A CA 1
ATOM 623 C C . ARG A 1 91 ? 15.43 7.613 -4.465 1 98.31 91 ARG A C 1
ATOM 625 O O . ARG A 1 91 ? 14.328 7.254 -4.039 1 98.31 91 ARG A O 1
ATOM 632 N N . MET A 1 92 ? 16.25 8.43 -3.783 1 98.69 92 MET A N 1
ATOM 633 C CA . MET A 1 92 ? 15.75 9.07 -2.566 1 98.69 92 MET A CA 1
ATOM 634 C C . MET A 1 92 ? 14.453 9.82 -2.84 1 98.69 92 MET A C 1
ATOM 636 O O . MET A 1 92 ? 14.312 10.461 -3.883 1 98.69 92 MET A O 1
ATOM 640 N N . LEU A 1 93 ? 13.602 9.883 -1.847 1 98.62 93 LEU A N 1
ATOM 641 C CA . LEU A 1 93 ? 12.281 10.477 -2.006 1 98.62 93 LEU A CA 1
ATOM 642 C C . LEU A 1 93 ? 12.398 11.906 -2.525 1 98.62 93 LEU A C 1
ATOM 644 O O . LEU A 1 93 ? 11.758 12.266 -3.521 1 98.62 93 LEU A O 1
ATOM 648 N N . PHE A 1 94 ? 13.273 12.695 -1.895 1 98.69 94 PHE A N 1
ATOM 649 C CA . PHE A 1 94 ? 13.344 14.117 -2.199 1 98.69 94 PHE A CA 1
ATOM 650 C C . PHE A 1 94 ? 14.023 14.352 -3.545 1 98.69 94 PHE A C 1
ATOM 652 O O . PHE A 1 94 ? 14.062 15.484 -4.035 1 98.69 94 PHE A O 1
ATOM 659 N N . ASN A 1 95 ? 14.5 13.289 -4.191 1 98.56 95 ASN A N 1
ATOM 660 C CA . ASN A 1 95 ? 15.117 13.383 -5.512 1 98.56 95 ASN A CA 1
ATOM 661 C C . ASN A 1 95 ? 14.328 12.594 -6.555 1 98.56 95 ASN A C 1
ATOM 663 O O . ASN A 1 95 ? 14.68 12.602 -7.734 1 98.56 95 ASN A O 1
ATOM 667 N N . MET A 1 96 ? 13.289 11.914 -6.191 1 98.69 96 MET A N 1
ATOM 668 C CA . MET A 1 96 ? 12.578 11 -7.078 1 98.69 96 MET A CA 1
ATOM 669 C C . MET A 1 96 ? 11.773 11.766 -8.117 1 98.69 96 MET A C 1
ATOM 671 O O . MET A 1 96 ? 11.008 12.672 -7.781 1 98.69 96 MET A O 1
ATOM 675 N N . SER A 1 97 ? 11.93 11.469 -9.383 1 98.81 97 SER A N 1
ATOM 676 C CA . SER A 1 97 ? 11.188 12.141 -10.445 1 98.81 97 SER A CA 1
ATOM 677 C C . SER A 1 97 ? 9.758 11.617 -10.539 1 98.81 97 SER A C 1
ATOM 679 O O . SER A 1 97 ? 9.469 10.516 -10.062 1 98.81 97 SER A O 1
ATOM 681 N N . ASP A 1 98 ? 8.93 12.43 -11.172 1 98.62 98 ASP A N 1
ATOM 682 C CA . ASP A 1 98 ? 7.566 11.977 -11.445 1 98.62 98 ASP A CA 1
ATOM 683 C C . ASP A 1 98 ? 7.566 10.711 -12.297 1 98.62 98 ASP A C 1
ATOM 685 O O . ASP A 1 98 ? 6.777 9.797 -12.055 1 98.62 98 ASP A O 1
ATOM 689 N N . GLU A 1 99 ? 8.422 10.688 -13.219 1 98.69 99 GLU A N 1
ATOM 690 C CA . GLU A 1 99 ? 8.477 9.586 -14.18 1 98.69 99 GLU A CA 1
ATOM 691 C C . GLU A 1 99 ? 8.875 8.281 -13.5 1 98.69 99 GLU A C 1
ATOM 693 O O . GLU A 1 99 ? 8.344 7.219 -13.828 1 98.69 99 GLU A O 1
ATOM 698 N N . ASP A 1 100 ? 9.859 8.367 -12.578 1 98.81 100 ASP A N 1
ATOM 699 C CA . ASP A 1 100 ? 10.281 7.18 -11.852 1 98.81 100 ASP A CA 1
ATOM 700 C C . ASP A 1 100 ? 9.156 6.637 -10.977 1 98.81 100 ASP A C 1
ATOM 702 O O . ASP A 1 100 ? 8.945 5.426 -10.906 1 98.81 100 ASP A O 1
ATOM 706 N N . PHE A 1 101 ? 8.461 7.531 -10.297 1 98.94 101 PHE A N 1
ATOM 707 C CA . PHE A 1 101 ? 7.324 7.117 -9.484 1 98.94 101 PHE A CA 1
ATOM 708 C C . PHE A 1 101 ? 6.234 6.488 -10.352 1 98.94 101 PHE A C 1
ATOM 710 O O . PHE A 1 101 ? 5.773 5.383 -10.062 1 98.94 101 PHE A O 1
ATOM 717 N N . ASP A 1 102 ? 5.918 7.16 -11.422 1 98.88 102 ASP A N 1
ATOM 718 C CA . ASP A 1 102 ? 4.828 6.742 -12.297 1 98.88 102 ASP A CA 1
ATOM 719 C C . ASP A 1 102 ? 5.125 5.387 -12.938 1 98.88 102 ASP A C 1
ATOM 721 O O . ASP A 1 102 ? 4.238 4.535 -13.039 1 98.88 102 ASP A O 1
ATOM 725 N N . ALA A 1 103 ? 6.312 5.176 -13.383 1 98.81 103 ALA A N 1
ATOM 726 C CA . ALA A 1 103 ? 6.684 3.93 -14.047 1 98.81 103 ALA A CA 1
ATOM 727 C C . ALA A 1 103 ? 6.523 2.734 -13.117 1 98.81 103 ALA A C 1
ATOM 729 O O . ALA A 1 103 ? 5.965 1.706 -13.508 1 98.81 103 ALA A O 1
ATOM 730 N N . VAL A 1 104 ? 7.004 2.891 -11.891 1 98.94 104 VAL A N 1
ATOM 731 C CA . VAL A 1 104 ? 6.949 1.801 -10.922 1 98.94 104 VAL A CA 1
ATOM 732 C C . VAL A 1 104 ? 5.5 1.509 -10.547 1 98.94 104 VAL A C 1
ATOM 734 O O . VAL A 1 104 ? 5.09 0.347 -10.492 1 98.94 104 VAL A O 1
ATOM 737 N N . VAL A 1 105 ? 4.691 2.527 -10.352 1 98.94 105 VAL A N 1
ATOM 738 C CA . VAL A 1 105 ? 3.291 2.346 -9.992 1 98.94 105 VAL A CA 1
ATOM 739 C C . VAL A 1 105 ? 2.533 1.712 -11.156 1 98.94 105 VAL A C 1
ATOM 741 O O . VAL A 1 105 ? 1.7 0.826 -10.945 1 98.94 105 VAL A O 1
ATOM 744 N N . ALA A 1 106 ? 2.859 2.141 -12.312 1 98.88 106 ALA A N 1
ATOM 745 C CA . ALA A 1 106 ? 2.197 1.605 -13.5 1 98.88 106 ALA A CA 1
ATOM 746 C C . ALA A 1 106 ? 2.479 0.114 -13.664 1 98.88 106 ALA A C 1
ATOM 748 O O . ALA A 1 106 ? 1.554 -0.687 -13.812 1 98.88 106 ALA A O 1
ATOM 749 N N . VAL A 1 107 ? 3.684 -0.262 -13.625 1 98.81 107 VAL A N 1
ATOM 750 C CA . VAL A 1 107 ? 4.062 -1.643 -13.906 1 98.81 107 VAL A CA 1
ATOM 751 C C . VAL A 1 107 ? 3.631 -2.545 -12.75 1 98.81 107 VAL A C 1
ATOM 753 O O . VAL A 1 107 ? 3.002 -3.584 -12.969 1 98.81 107 VAL A O 1
ATOM 756 N N . HIS A 1 108 ? 3.943 -2.146 -11.547 1 98.88 108 HIS A N 1
ATOM 757 C CA . HIS A 1 108 ? 3.668 -3.025 -10.414 1 98.88 108 HIS A CA 1
ATOM 758 C C . HIS A 1 108 ? 2.197 -2.965 -10.016 1 98.88 108 HIS A C 1
ATOM 760 O O . HIS A 1 108 ? 1.463 -3.941 -10.188 1 98.88 108 HIS A O 1
ATOM 766 N N . LEU A 1 109 ? 1.742 -1.806 -9.609 1 98.94 109 LEU A N 1
ATOM 767 C CA . LEU A 1 109 ? 0.414 -1.733 -9.008 1 98.94 109 LEU A CA 1
ATOM 768 C C . LEU A 1 109 ? -0.671 -1.856 -10.078 1 98.94 109 LEU A C 1
ATOM 770 O O . LEU A 1 109 ? -1.522 -2.746 -10 1 98.94 109 LEU A O 1
ATOM 774 N N . ARG A 1 110 ? -0.644 -1.007 -11.055 1 98.94 110 ARG A N 1
ATOM 775 C CA . ARG A 1 110 ? -1.647 -1.066 -12.117 1 98.94 110 ARG A CA 1
ATOM 776 C C . ARG A 1 110 ? -1.564 -2.387 -12.875 1 98.94 110 ARG A C 1
ATOM 778 O O . ARG A 1 110 ? -2.59 -2.973 -13.227 1 98.94 110 ARG A O 1
ATOM 785 N N . GLY A 1 111 ? -0.348 -2.801 -13.18 1 98.94 111 GLY A N 1
ATOM 786 C CA . GLY A 1 111 ? -0.175 -4.062 -13.883 1 98.94 111 GLY A CA 1
ATOM 787 C C . GLY A 1 111 ? -0.774 -5.242 -13.141 1 98.94 111 GLY A C 1
ATOM 788 O O . GLY A 1 111 ? -1.47 -6.07 -13.734 1 98.94 111 GLY A O 1
ATOM 789 N N . HIS A 1 112 ? -0.485 -5.379 -11.844 1 98.94 112 HIS A N 1
ATOM 790 C CA . HIS A 1 112 ? -1.096 -6.414 -11.016 1 98.94 112 HIS A CA 1
ATOM 791 C C . HIS A 1 112 ? -2.615 -6.281 -11 1 98.94 112 HIS A C 1
ATOM 793 O O . HIS A 1 112 ? -3.328 -7.285 -11.07 1 98.94 112 HIS A O 1
ATOM 799 N N . PHE A 1 113 ? -3.119 -5.082 -10.906 1 98.94 113 PHE A N 1
ATOM 800 C CA . PHE A 1 113 ? -4.559 -4.855 -10.883 1 98.94 113 PHE A CA 1
ATOM 801 C C . PHE A 1 113 ? -5.215 -5.383 -12.156 1 98.94 113 PHE A C 1
ATOM 803 O O . PHE A 1 113 ? -6.199 -6.121 -12.094 1 98.94 113 PHE A O 1
ATOM 810 N N . LEU A 1 114 ? -4.695 -4.977 -13.297 1 98.94 114 LEU A N 1
ATOM 811 C CA . LEU A 1 114 ? -5.328 -5.305 -14.57 1 98.94 114 LEU A CA 1
ATOM 812 C C . LEU A 1 114 ? -5.512 -6.809 -14.719 1 98.94 114 LEU A C 1
ATOM 814 O O . LEU A 1 114 ? -6.609 -7.281 -15.016 1 98.94 114 LEU A O 1
ATOM 818 N N . LEU A 1 115 ? -4.445 -7.523 -14.484 1 98.94 115 LEU A N 1
ATOM 819 C CA . LEU A 1 115 ? -4.535 -8.961 -14.695 1 98.94 115 LEU A CA 1
ATOM 820 C C . LEU A 1 115 ? -5.32 -9.625 -13.562 1 98.94 115 LEU A C 1
ATOM 822 O O . LEU A 1 115 ? -6.051 -10.594 -13.797 1 98.94 115 LEU A O 1
ATOM 826 N N . SER A 1 116 ? -5.184 -9.156 -12.297 1 98.94 116 SER A N 1
ATOM 827 C CA . SER A 1 116 ? -5.984 -9.68 -11.195 1 98.94 116 SER A CA 1
ATOM 828 C C . SER A 1 116 ? -7.473 -9.484 -11.445 1 98.94 116 SER A C 1
ATOM 830 O O . SER A 1 116 ? -8.281 -10.383 -11.195 1 98.94 116 SER A O 1
ATOM 832 N N . ARG A 1 117 ? -7.816 -8.258 -11.898 1 98.88 117 ARG A N 1
ATOM 833 C CA . ARG A 1 117 ? -9.203 -7.945 -12.211 1 98.88 117 ARG A CA 1
ATOM 834 C C . ARG A 1 117 ? -9.734 -8.844 -13.32 1 98.88 117 ARG A C 1
ATOM 836 O O . ARG A 1 117 ? -10.836 -9.391 -13.219 1 98.88 117 ARG A O 1
ATOM 843 N N . ASN A 1 118 ? -8.984 -9.016 -14.391 1 98.88 118 ASN A N 1
ATOM 844 C CA . ASN A 1 118 ? -9.398 -9.875 -15.492 1 98.88 118 ASN A CA 1
ATOM 845 C C . ASN A 1 118 ? -9.578 -11.32 -15.039 1 98.88 118 ASN A C 1
ATOM 847 O O . ASN A 1 118 ? -10.555 -11.977 -15.414 1 98.88 118 ASN A O 1
ATOM 851 N N . ALA A 1 119 ? -8.633 -11.836 -14.273 1 98.94 119 ALA A N 1
ATOM 852 C CA . ALA A 1 119 ? -8.734 -13.188 -13.734 1 98.94 119 ALA A CA 1
ATOM 853 C C . ALA A 1 119 ? -9.953 -13.336 -12.836 1 98.94 119 ALA A C 1
ATOM 855 O O . ALA A 1 119 ? -10.672 -14.336 -12.906 1 98.94 119 ALA A O 1
ATOM 856 N N . ALA A 1 120 ? -10.141 -12.336 -11.969 1 98.94 120 ALA A N 1
ATOM 857 C CA . ALA A 1 120 ? -11.289 -12.336 -11.07 1 98.94 120 ALA A CA 1
ATOM 858 C C . ALA A 1 120 ? -12.602 -12.422 -11.859 1 98.94 120 ALA A C 1
ATOM 860 O O . ALA A 1 120 ? -13.477 -13.227 -11.531 1 98.94 120 ALA A O 1
ATOM 861 N N . ALA A 1 121 ? -12.703 -11.57 -12.852 1 98.81 121 ALA A N 1
ATOM 862 C CA . ALA A 1 121 ? -13.898 -11.578 -13.688 1 98.81 121 ALA A CA 1
ATOM 863 C C . ALA A 1 121 ? -14.07 -12.922 -14.375 1 98.81 121 ALA A C 1
ATOM 865 O O . ALA A 1 121 ? -15.188 -13.445 -14.461 1 98.81 121 ALA A O 1
ATOM 866 N N . TYR A 1 122 ? -13.008 -13.492 -14.883 1 98.81 122 TYR A N 1
ATOM 867 C CA . TYR A 1 122 ? -13.023 -14.781 -15.57 1 98.81 122 TYR A CA 1
ATOM 868 C C . TYR A 1 122 ? -13.516 -15.891 -14.641 1 98.81 122 TYR A C 1
ATOM 870 O O . TYR A 1 122 ? -14.445 -16.625 -14.984 1 98.81 122 TYR A O 1
ATOM 878 N N . TRP A 1 123 ? -12.938 -16.031 -13.438 1 98.88 123 TRP A N 1
ATOM 879 C CA . TRP A 1 123 ? -13.281 -17.078 -12.484 1 98.88 123 TRP A CA 1
ATOM 880 C C . TRP A 1 123 ? -14.719 -16.938 -12 1 98.88 123 TRP A C 1
ATOM 882 O O . TRP A 1 123 ? -15.43 -17.938 -11.844 1 98.88 123 TRP A O 1
ATOM 892 N N . ARG A 1 124 ? -15.07 -15.688 -11.711 1 98.69 124 ARG A N 1
ATOM 893 C CA . ARG A 1 124 ? -16.453 -15.453 -11.336 1 98.69 124 ARG A CA 1
ATOM 894 C C . ARG A 1 124 ? -17.406 -15.922 -12.43 1 98.69 124 ARG A C 1
ATOM 896 O O . ARG A 1 124 ? -18.406 -16.578 -12.148 1 98.69 124 ARG A O 1
ATOM 903 N N . GLY A 1 125 ? -17.094 -15.523 -13.648 1 98.62 125 GLY A N 1
ATOM 904 C CA . GLY A 1 125 ? -17.922 -15.961 -14.766 1 98.62 125 GLY A CA 1
ATOM 905 C C . GLY A 1 125 ? -18.016 -17.469 -14.891 1 98.62 125 GLY A C 1
ATOM 906 O O . GLY A 1 125 ? -19.109 -18.016 -15.094 1 98.62 125 GLY A O 1
ATOM 907 N N . LYS A 1 126 ? -16.906 -18.172 -14.75 1 98.62 126 LYS A N 1
ATOM 908 C CA . LYS A 1 126 ? -16.891 -19.625 -14.828 1 98.62 126 LYS A CA 1
ATOM 909 C C . LYS A 1 126 ? -17.688 -20.25 -13.695 1 98.62 126 LYS A C 1
ATOM 911 O O . LYS A 1 126 ? -18.391 -21.25 -13.898 1 98.62 126 LYS A O 1
ATOM 916 N N . SER A 1 127 ? -17.516 -19.719 -12.523 1 98.75 127 SER A N 1
ATOM 917 C CA . SER A 1 127 ? -18.266 -20.219 -11.367 1 98.75 127 SER A CA 1
ATOM 918 C C . SER A 1 127 ? -19.766 -20.078 -11.578 1 98.75 127 SER A C 1
ATOM 920 O O . SER A 1 127 ? -20.516 -21.016 -11.305 1 98.75 127 SER A O 1
ATOM 922 N N . LYS A 1 128 ? -20.172 -18.938 -12.039 1 98.38 128 LYS A N 1
ATOM 923 C CA . LYS A 1 128 ? -21.594 -18.688 -12.289 1 98.38 128 LYS A CA 1
ATOM 924 C C . LYS A 1 128 ? -22.125 -19.641 -13.352 1 98.38 128 LYS A C 1
ATOM 926 O O . LYS A 1 128 ? -23.234 -20.188 -13.203 1 98.38 128 LYS A O 1
ATOM 931 N N . ALA A 1 129 ? -21.438 -19.828 -14.359 1 98.19 129 ALA A N 1
ATOM 932 C CA . ALA A 1 129 ? -21.859 -20.734 -15.422 1 98.19 129 ALA A CA 1
ATOM 933 C C . ALA A 1 129 ? -21.969 -22.172 -14.914 1 98.19 129 ALA A C 1
ATOM 935 O O . ALA A 1 129 ? -22.891 -22.891 -15.305 1 98.19 129 ALA A O 1
ATOM 936 N N . ALA A 1 130 ? -21.078 -22.531 -14.047 1 97.88 130 ALA A N 1
ATOM 937 C CA . ALA A 1 130 ? -21.047 -23.891 -13.523 1 97.88 130 ALA A CA 1
ATOM 938 C C . ALA A 1 130 ? -22.047 -24.062 -12.383 1 97.88 130 ALA A C 1
ATOM 940 O O . ALA A 1 130 ? -22.438 -25.188 -12.047 1 97.88 130 ALA A O 1
ATOM 941 N N . GLY A 1 131 ? -22.422 -22.984 -11.75 1 98.31 131 GLY A N 1
ATOM 942 C CA . GLY A 1 131 ? -23.266 -23.031 -10.562 1 98.31 131 GLY A CA 1
ATOM 943 C C . GLY A 1 131 ? -22.562 -23.609 -9.352 1 98.31 131 GLY A C 1
ATOM 944 O O . GLY A 1 131 ? -23.203 -24.219 -8.484 1 98.31 131 GLY A O 1
ATOM 945 N N . ALA A 1 132 ? -21.297 -23.516 -9.352 1 98.5 132 ALA A N 1
ATOM 946 C CA . ALA A 1 132 ? -20.453 -24.047 -8.289 1 98.5 132 ALA A CA 1
ATOM 947 C C . ALA A 1 132 ? -19.109 -23.328 -8.234 1 98.5 132 ALA A C 1
ATOM 949 O O . ALA A 1 132 ? -18.719 -22.672 -9.203 1 98.5 132 ALA A O 1
ATOM 950 N N . PRO A 1 133 ? -18.453 -23.406 -7.125 1 98.56 133 PRO A N 1
ATOM 951 C CA . PRO A 1 133 ? -17.094 -22.844 -7.09 1 98.56 133 PRO A CA 1
ATOM 952 C C . PRO A 1 133 ? -16.172 -23.453 -8.133 1 98.56 133 PRO A C 1
ATOM 954 O O . PRO A 1 133 ? -16.375 -24.594 -8.555 1 98.56 133 PRO A O 1
ATOM 957 N N . VAL A 1 134 ? -15.242 -22.688 -8.547 1 98.69 134 VAL A N 1
ATOM 958 C CA . VAL A 1 134 ? -14.234 -23.156 -9.492 1 98.69 134 VAL A CA 1
ATOM 959 C C . VAL A 1 134 ? -12.852 -23.109 -8.844 1 98.69 134 VAL A C 1
ATOM 961 O O . VAL A 1 134 ? -12.695 -22.547 -7.758 1 98.69 134 VAL A O 1
ATOM 964 N N . TYR A 1 135 ? -11.875 -23.797 -9.492 1 98.69 135 TYR A N 1
ATOM 965 C CA . TYR A 1 135 ? -10.492 -23.719 -9.031 1 98.69 135 TYR A CA 1
ATOM 966 C C . TYR A 1 135 ? -9.805 -22.469 -9.562 1 98.69 135 TYR A C 1
ATOM 968 O O . TYR A 1 135 ? -9.734 -22.266 -10.773 1 98.69 135 TYR A O 1
ATOM 976 N N . GLY A 1 136 ? -9.383 -21.578 -8.695 1 98.88 136 GLY A N 1
ATOM 977 C CA . GLY A 1 136 ? -8.617 -20.391 -9.016 1 98.88 136 GLY A CA 1
ATOM 978 C C . GLY A 1 136 ? -7.57 -20.047 -7.969 1 98.88 136 GLY A C 1
ATOM 979 O O . GLY A 1 136 ? -7.828 -20.156 -6.77 1 98.88 136 GLY A O 1
ATOM 980 N N . ARG A 1 137 ? -6.371 -19.797 -8.375 1 98.94 137 ARG A N 1
ATOM 981 C CA . ARG A 1 137 ? -5.262 -19.391 -7.516 1 98.94 137 ARG A CA 1
ATOM 982 C C . ARG A 1 137 ? -4.586 -18.141 -8.039 1 98.94 137 ARG A C 1
ATOM 984 O O . ARG A 1 137 ? -4.176 -18.078 -9.203 1 98.94 137 ARG A O 1
ATOM 991 N N . LEU A 1 138 ? -4.594 -17.094 -7.234 1 99 138 LEU A N 1
ATOM 992 C CA . LEU A 1 138 ? -3.936 -15.836 -7.539 1 99 138 LEU A CA 1
ATOM 993 C C . LEU A 1 138 ? -2.746 -15.602 -6.613 1 99 138 LEU A C 1
ATOM 995 O O . LEU A 1 138 ? -2.904 -15.562 -5.391 1 99 138 LEU A O 1
ATOM 999 N N . ILE A 1 139 ? -1.527 -15.516 -7.133 1 99 139 ILE A N 1
ATOM 1000 C CA . ILE A 1 139 ? -0.324 -15.195 -6.371 1 99 139 ILE A CA 1
ATOM 1001 C C . ILE A 1 139 ? 0.262 -13.875 -6.859 1 99 139 ILE A C 1
ATOM 1003 O O . ILE A 1 139 ? 0.68 -13.766 -8.016 1 99 139 ILE A O 1
ATOM 1007 N N . ASN A 1 140 ? 0.245 -12.883 -6.02 1 99 140 ASN A N 1
ATOM 1008 C CA . ASN A 1 140 ? 0.791 -11.57 -6.324 1 99 140 ASN A CA 1
ATOM 1009 C C . ASN A 1 140 ? 2.15 -11.359 -5.664 1 99 140 ASN A C 1
ATOM 1011 O O . ASN A 1 140 ? 2.332 -11.688 -4.492 1 99 140 ASN A O 1
ATOM 1015 N N . THR A 1 141 ? 3.08 -10.812 -6.43 1 98.88 141 THR A N 1
ATOM 1016 C CA . THR A 1 141 ? 4.406 -10.531 -5.898 1 98.88 141 THR A CA 1
ATOM 1017 C C . THR A 1 141 ? 4.449 -9.133 -5.277 1 98.88 141 THR A C 1
ATOM 1019 O O . THR A 1 141 ? 4.488 -8.133 -5.992 1 98.88 141 THR A O 1
ATOM 1022 N N . SER A 1 142 ? 4.398 -9.133 -4.004 1 98.75 142 SER A N 1
ATOM 1023 C CA . SER A 1 142 ? 4.652 -7.922 -3.221 1 98.75 142 SER A CA 1
ATOM 1024 C C . SER A 1 142 ? 6.133 -7.781 -2.889 1 98.75 142 SER A C 1
ATOM 1026 O O . SER A 1 142 ? 6.992 -7.996 -3.748 1 98.75 142 SER A O 1
ATOM 1028 N N . SER A 1 143 ? 6.473 -7.273 -1.717 1 98.38 143 SER A N 1
ATOM 1029 C CA . SER A 1 143 ? 7.848 -7.102 -1.254 1 98.38 143 SER A CA 1
ATOM 1030 C C . SER A 1 143 ? 7.887 -6.66 0.205 1 98.38 143 SER A C 1
ATOM 1032 O O . SER A 1 143 ? 6.938 -6.055 0.703 1 98.38 143 SER A O 1
ATOM 1034 N N . GLU A 1 144 ? 9.008 -7.012 0.848 1 98 144 GLU A N 1
ATOM 1035 C CA . GLU A 1 144 ? 9.258 -6.445 2.17 1 98 144 GLU A CA 1
ATOM 1036 C C . GLU A 1 144 ? 9.297 -4.918 2.119 1 98 144 GLU A C 1
ATOM 1038 O O . GLU A 1 144 ? 8.961 -4.25 3.1 1 98 144 GLU A O 1
ATOM 1043 N N . ALA A 1 145 ? 9.633 -4.367 0.995 1 98.06 145 ALA A N 1
ATOM 1044 C CA . ALA A 1 145 ? 9.688 -2.918 0.837 1 98.06 145 ALA A CA 1
ATOM 1045 C C . ALA A 1 145 ? 8.336 -2.277 1.148 1 98.06 145 ALA A C 1
ATOM 1047 O O . ALA A 1 145 ? 8.273 -1.164 1.675 1 98.06 145 ALA A O 1
ATOM 1048 N N . GLY A 1 146 ? 7.246 -2.994 0.854 1 98.69 146 GLY A N 1
ATOM 1049 C CA . GLY A 1 146 ? 5.918 -2.477 1.137 1 98.69 146 GLY A CA 1
ATOM 1050 C C . GLY A 1 146 ? 5.602 -2.412 2.619 1 98.69 146 GLY A C 1
ATOM 1051 O O . GLY A 1 146 ? 4.684 -1.703 3.035 1 98.69 146 GLY A O 1
ATOM 1052 N N . LEU A 1 147 ? 6.355 -3.162 3.42 1 98.44 147 LEU A N 1
ATOM 1053 C CA . LEU A 1 147 ? 6.168 -3.223 4.867 1 98.44 147 LEU A CA 1
ATOM 1054 C C . LEU A 1 147 ? 7.164 -2.316 5.582 1 98.44 147 LEU A C 1
ATOM 1056 O O . LEU A 1 147 ? 6.898 -1.846 6.691 1 98.44 147 LEU A O 1
ATOM 1060 N N . LEU A 1 148 ? 8.281 -2.045 4.922 1 98.25 148 LEU A N 1
ATOM 1061 C CA . LEU A 1 148 ? 9.383 -1.339 5.566 1 98.25 148 LEU A CA 1
ATOM 1062 C C . LEU A 1 148 ? 9.352 0.149 5.234 1 98.25 148 LEU A C 1
ATOM 1064 O O . LEU A 1 148 ? 9.719 0.985 6.062 1 98.25 148 LEU A O 1
ATOM 1068 N N . GLY A 1 149 ? 8.945 0.501 4.047 1 98.12 149 GLY A N 1
ATOM 1069 C CA . GLY A 1 149 ? 9.008 1.883 3.6 1 98.12 149 GLY A CA 1
ATOM 1070 C C . GLY A 1 149 ? 10.422 2.406 3.477 1 98.12 149 GLY A C 1
ATOM 1071 O O . GLY A 1 149 ? 10.789 3.395 4.117 1 98.12 149 GLY A O 1
ATOM 1072 N N . PRO A 1 150 ? 11.156 1.824 2.543 1 97.81 150 PRO A N 1
ATOM 1073 C CA . PRO A 1 150 ? 12.547 2.275 2.428 1 97.81 150 PRO A CA 1
ATOM 1074 C C . PRO A 1 150 ? 12.664 3.682 1.848 1 97.81 150 PRO A C 1
ATOM 1076 O O . PRO A 1 150 ? 11.898 4.055 0.957 1 97.81 150 PRO A O 1
ATOM 1079 N N . GLU A 1 151 ? 13.656 4.453 2.264 1 97.12 151 GLU A N 1
ATOM 1080 C CA . GLU A 1 151 ? 13.844 5.844 1.849 1 97.12 151 GLU A CA 1
ATOM 1081 C C . GLU A 1 151 ? 14.195 5.934 0.367 1 97.12 151 GLU A C 1
ATOM 1083 O O . GLU A 1 151 ? 13.805 6.887 -0.311 1 97.12 151 GLU A O 1
ATOM 1088 N N . GLY A 1 152 ? 14.875 4.957 -0.155 1 98.06 152 GLY A N 1
ATOM 1089 C CA . GLY A 1 152 ? 15.352 4.98 -1.529 1 98.06 152 GLY A CA 1
ATOM 1090 C C . GLY A 1 152 ? 14.406 4.293 -2.5 1 98.06 152 GLY A C 1
ATOM 1091 O O . GLY A 1 152 ? 14.734 4.125 -3.676 1 98.06 152 GLY A O 1
ATOM 1092 N N . GLN A 1 153 ? 13.289 3.838 -2.049 1 98.62 153 GLN A N 1
ATOM 1093 C CA . GLN A 1 153 ? 12.312 3.117 -2.863 1 98.62 153 GLN A CA 1
ATOM 1094 C C . GLN A 1 153 ? 10.891 3.498 -2.479 1 98.62 153 GLN A C 1
ATOM 1096 O O . GLN A 1 153 ? 10.031 2.627 -2.328 1 98.62 153 GLN A O 1
ATOM 1101 N N . ALA A 1 154 ? 10.664 4.828 -2.289 1 98.88 154 ALA A N 1
ATOM 1102 C CA . ALA A 1 154 ? 9.328 5.258 -1.901 1 98.88 154 ALA A CA 1
ATOM 1103 C C . ALA A 1 154 ? 8.289 4.801 -2.92 1 98.88 154 ALA A C 1
ATOM 1105 O O . ALA A 1 154 ? 7.168 4.441 -2.553 1 98.88 154 ALA A O 1
ATOM 1106 N N . ASN A 1 155 ? 8.664 4.887 -4.23 1 98.94 155 ASN A N 1
ATOM 1107 C CA . ASN A 1 155 ? 7.781 4.414 -5.289 1 98.94 155 ASN A CA 1
ATOM 1108 C C . ASN A 1 155 ? 7.527 2.912 -5.18 1 98.94 155 ASN A C 1
ATOM 1110 O O . ASN A 1 155 ? 6.379 2.473 -5.168 1 98.94 155 ASN A O 1
ATOM 1114 N N . TYR A 1 156 ? 8.539 2.098 -5.02 1 98.81 156 TYR A N 1
ATOM 1115 C CA . TYR A 1 156 ? 8.461 0.641 -4.965 1 98.81 156 TYR A CA 1
ATOM 1116 C C . TYR A 1 156 ? 7.734 0.178 -3.709 1 98.81 156 TYR A C 1
ATOM 1118 O O . TYR A 1 156 ? 6.832 -0.659 -3.781 1 98.81 156 TYR A O 1
ATOM 1126 N N . GLY A 1 157 ? 8.117 0.77 -2.539 1 98.88 157 GLY A N 1
ATOM 1127 C CA . GLY A 1 157 ? 7.414 0.451 -1.304 1 98.88 157 GLY A CA 1
ATOM 1128 C C . GLY A 1 157 ? 5.926 0.729 -1.371 1 98.88 157 GLY A C 1
ATOM 1129 O O . GLY A 1 157 ? 5.113 -0.097 -0.945 1 98.88 157 GLY A O 1
ATOM 1130 N N . ALA A 1 158 ? 5.57 1.852 -1.938 1 98.94 158 ALA A N 1
ATOM 1131 C CA . ALA A 1 158 ? 4.164 2.221 -2.064 1 98.94 158 ALA A CA 1
ATOM 1132 C C . ALA A 1 158 ? 3.42 1.242 -2.969 1 98.94 158 ALA A C 1
ATOM 1134 O O . ALA A 1 158 ? 2.336 0.769 -2.619 1 98.94 158 ALA A O 1
ATOM 1135 N N . ALA A 1 159 ? 4 0.945 -4.113 1 98.94 159 ALA A N 1
ATOM 1136 C CA . ALA A 1 159 ? 3.363 0.032 -5.059 1 98.94 159 ALA A CA 1
ATOM 1137 C C . ALA A 1 159 ? 3.168 -1.35 -4.441 1 98.94 159 ALA A C 1
ATOM 1139 O O . ALA A 1 159 ? 2.1 -1.95 -4.574 1 98.94 159 ALA A O 1
ATOM 1140 N N . LYS A 1 160 ? 4.176 -1.825 -3.768 1 98.94 160 LYS A N 1
ATOM 1141 C CA . LYS A 1 160 ? 4.137 -3.184 -3.234 1 98.94 160 LYS A CA 1
ATOM 1142 C C . LYS A 1 160 ? 3.186 -3.277 -2.043 1 98.94 160 LYS A C 1
ATOM 1144 O O . LYS A 1 160 ? 2.531 -4.301 -1.844 1 98.94 160 LYS A O 1
ATOM 1149 N N . ALA A 1 161 ? 3.1 -2.215 -1.235 1 98.94 161 ALA A N 1
ATOM 1150 C CA . ALA A 1 161 ? 2.057 -2.152 -0.214 1 98.94 161 ALA A CA 1
ATOM 1151 C C . ALA A 1 161 ? 0.667 -2.195 -0.845 1 98.94 161 ALA A C 1
ATOM 1153 O O . ALA A 1 161 ? -0.226 -2.885 -0.349 1 98.94 161 ALA A O 1
ATOM 1154 N N . GLY A 1 162 ? 0.515 -1.434 -1.894 1 98.94 162 GLY A N 1
ATOM 1155 C CA . GLY A 1 162 ? -0.742 -1.457 -2.625 1 98.94 162 GLY A CA 1
ATOM 1156 C C . GLY A 1 162 ? -1.106 -2.836 -3.141 1 98.94 162 GLY A C 1
ATOM 1157 O O . GLY A 1 162 ? -2.271 -3.232 -3.098 1 98.94 162 GLY A O 1
ATOM 1158 N N . ILE A 1 163 ? -0.138 -3.576 -3.635 1 98.94 163 ILE A N 1
ATOM 1159 C CA . ILE A 1 163 ? -0.354 -4.922 -4.148 1 98.94 163 ILE A CA 1
ATOM 1160 C C . ILE A 1 163 ? -0.842 -5.832 -3.025 1 98.94 163 ILE A C 1
ATOM 1162 O O . ILE A 1 163 ? -1.725 -6.672 -3.232 1 98.94 163 ILE A O 1
ATOM 1166 N N . THR A 1 164 ? -0.262 -5.715 -1.838 1 98.94 164 THR A N 1
ATOM 1167 C CA . THR A 1 164 ? -0.722 -6.512 -0.705 1 98.94 164 THR A CA 1
ATOM 1168 C C . THR A 1 164 ? -2.193 -6.23 -0.41 1 98.94 164 THR A C 1
ATOM 1170 O O . THR A 1 164 ? -2.986 -7.164 -0.251 1 98.94 164 THR A O 1
ATOM 1173 N N . ALA A 1 165 ? -2.553 -4.953 -0.389 1 98.94 165 ALA A N 1
ATOM 1174 C CA . ALA A 1 165 ? -3.949 -4.598 -0.142 1 98.94 165 ALA A CA 1
ATOM 1175 C C . ALA A 1 165 ? -4.852 -5.117 -1.259 1 98.94 165 ALA A C 1
ATOM 1177 O O . ALA A 1 165 ? -5.957 -5.598 -0.999 1 98.94 165 ALA A O 1
ATOM 1178 N N . LEU A 1 166 ? -4.406 -4.988 -2.48 1 98.94 166 LEU A N 1
ATOM 1179 C CA . LEU A 1 166 ? -5.133 -5.516 -3.631 1 98.94 166 LEU A CA 1
ATOM 1180 C C . LEU A 1 166 ? -5.371 -7.016 -3.484 1 98.94 166 LEU A C 1
ATOM 1182 O O . LEU A 1 166 ? -6.445 -7.516 -3.824 1 98.94 166 LEU A O 1
ATOM 1186 N N . THR A 1 167 ? -4.391 -7.727 -3.01 1 98.94 167 THR A N 1
ATOM 1187 C CA . THR A 1 167 ? -4.484 -9.164 -2.791 1 98.94 167 THR A CA 1
ATOM 1188 C C . THR A 1 167 ? -5.578 -9.492 -1.775 1 98.94 167 THR A C 1
ATOM 1190 O O . THR A 1 167 ? -6.352 -10.43 -1.965 1 98.94 167 THR A O 1
ATOM 1193 N N . LEU A 1 168 ? -5.645 -8.719 -0.717 1 98.94 168 LEU A N 1
ATOM 1194 C CA . LEU A 1 168 ? -6.668 -8.922 0.3 1 98.94 168 LEU A CA 1
ATOM 1195 C C . LEU A 1 168 ? -8.062 -8.703 -0.28 1 98.94 168 LEU A C 1
ATOM 1197 O O . LEU A 1 168 ? -8.984 -9.477 0.001 1 98.94 168 LEU A O 1
ATOM 1201 N N . SER A 1 169 ? -8.227 -7.645 -1.073 1 98.88 169 SER A N 1
ATOM 1202 C CA . SER A 1 169 ? -9.508 -7.398 -1.734 1 98.88 169 SER A CA 1
ATOM 1203 C C . SER A 1 169 ? -9.898 -8.57 -2.625 1 98.88 169 SER A C 1
ATOM 1205 O O . SER A 1 169 ? -11.062 -8.984 -2.635 1 98.88 169 SER A O 1
ATOM 1207 N N . ALA A 1 170 ? -8.938 -9.07 -3.359 1 98.94 170 ALA A N 1
ATOM 1208 C CA . ALA A 1 170 ? -9.203 -10.211 -4.238 1 98.94 170 ALA A CA 1
ATOM 1209 C C . ALA A 1 170 ? -9.602 -11.445 -3.432 1 98.94 170 ALA A C 1
ATOM 1211 O O . ALA A 1 170 ? -10.547 -12.148 -3.789 1 98.94 170 ALA A O 1
ATOM 1212 N N . ALA A 1 171 ? -8.828 -11.711 -2.363 1 98.88 171 ALA A N 1
ATOM 1213 C CA . ALA A 1 171 ? -9.094 -12.867 -1.511 1 98.88 171 ALA A CA 1
ATOM 1214 C C . ALA A 1 171 ? -10.531 -12.836 -0.992 1 98.88 171 ALA A C 1
ATOM 1216 O O . ALA A 1 171 ? -11.227 -13.852 -1.023 1 98.88 171 ALA A O 1
ATOM 1217 N N . ARG A 1 172 ? -10.945 -11.688 -0.593 1 98.25 172 ARG A N 1
ATOM 1218 C CA . ARG A 1 172 ? -12.289 -11.531 -0.053 1 98.25 172 ARG A CA 1
ATOM 1219 C C . ARG A 1 172 ? -13.336 -11.641 -1.155 1 98.25 172 ARG A C 1
ATOM 1221 O O . ARG A 1 172 ? -14.32 -12.367 -1.012 1 98.25 172 ARG A O 1
ATOM 1228 N N . ALA A 1 173 ? -13.141 -10.984 -2.24 1 98.62 173 ALA A N 1
ATOM 1229 C CA . ALA A 1 173 ? -14.117 -10.875 -3.314 1 98.62 173 ALA A CA 1
ATOM 1230 C C . ALA A 1 173 ? -14.359 -12.227 -3.98 1 98.62 173 ALA A C 1
ATOM 1232 O O . ALA A 1 173 ? -15.453 -12.492 -4.484 1 98.62 173 ALA A O 1
ATOM 1233 N N . LEU A 1 174 ? -13.383 -13.094 -3.924 1 98.81 174 LEU A N 1
ATOM 1234 C CA . LEU A 1 174 ? -13.453 -14.25 -4.812 1 98.81 174 LEU A CA 1
ATOM 1235 C C . LEU A 1 174 ? -13.609 -15.539 -4.016 1 98.81 174 LEU A C 1
ATOM 1237 O O . LEU A 1 174 ? -13.797 -16.609 -4.598 1 98.81 174 LEU A O 1
ATOM 1241 N N . ALA A 1 175 ? -13.523 -15.43 -2.658 1 98.38 175 ALA A N 1
ATOM 1242 C CA . ALA A 1 175 ? -13.547 -16.625 -1.812 1 98.38 175 ALA A CA 1
ATOM 1243 C C . ALA A 1 175 ? -14.773 -17.484 -2.113 1 98.38 175 ALA A C 1
ATOM 1245 O O . ALA A 1 175 ? -14.656 -18.703 -2.244 1 98.38 175 ALA A O 1
ATOM 1246 N N . ARG A 1 176 ? -15.906 -16.906 -2.283 1 97.81 176 ARG A N 1
ATOM 1247 C CA . ARG A 1 176 ? -17.141 -17.641 -2.477 1 97.81 176 ARG A CA 1
ATOM 1248 C C . ARG A 1 176 ? -17.156 -18.328 -3.84 1 97.81 176 ARG A C 1
ATOM 1250 O O . ARG A 1 176 ? -17.953 -19.25 -4.066 1 97.81 176 ARG A O 1
ATOM 1257 N N . TYR A 1 177 ? -16.312 -17.906 -4.738 1 98.69 177 TYR A N 1
ATOM 1258 C CA . TYR A 1 177 ? -16.266 -18.484 -6.078 1 98.69 177 TYR A CA 1
ATOM 1259 C C . TYR A 1 177 ? -15.211 -19.578 -6.164 1 98.69 177 TYR A C 1
ATOM 1261 O O . TYR A 1 177 ? -14.938 -20.109 -7.246 1 98.69 177 TYR A O 1
ATOM 1269 N N . GLY A 1 178 ? -14.539 -19.891 -5.055 1 98.69 178 GLY A N 1
ATOM 1270 C CA . GLY A 1 178 ? -13.594 -21 -5.02 1 98.69 178 GLY A CA 1
ATOM 1271 C C . GLY A 1 178 ? -12.156 -20.562 -5.238 1 98.69 178 GLY A C 1
ATOM 1272 O O . GLY A 1 178 ? -11.266 -21.406 -5.363 1 98.69 178 GLY A O 1
ATOM 1273 N N . VAL A 1 179 ? -11.906 -19.25 -5.262 1 98.88 179 VAL A N 1
ATOM 1274 C CA . VAL A 1 179 ? -10.5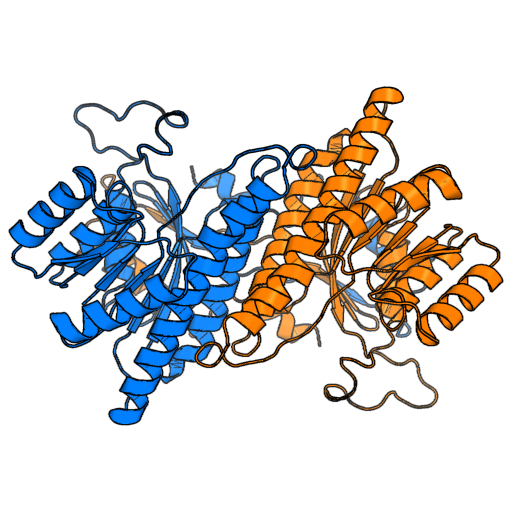86 -18.719 -5.59 1 98.88 179 VAL A CA 1
ATOM 1275 C C . VAL A 1 179 ? -9.836 -18.359 -4.309 1 98.88 179 VAL A C 1
ATOM 1277 O O . VAL A 1 179 ? -10.438 -17.859 -3.35 1 98.88 179 VAL A O 1
ATOM 1280 N N . ARG A 1 180 ? -8.531 -18.703 -4.207 1 98.88 180 ARG A N 1
ATOM 1281 C CA . ARG A 1 180 ? -7.625 -18.25 -3.16 1 98.88 180 ARG A CA 1
ATOM 1282 C C . ARG A 1 180 ? -6.609 -17.25 -3.709 1 98.88 180 ARG A C 1
ATOM 1284 O O . ARG A 1 180 ? -6.078 -17.453 -4.805 1 98.88 180 ARG A O 1
ATOM 1291 N N . ALA A 1 181 ? -6.426 -16.156 -3.014 1 98.94 181 ALA A N 1
ATOM 1292 C CA . ALA A 1 181 ? -5.469 -15.117 -3.398 1 98.94 181 ALA A CA 1
ATOM 1293 C C . ALA A 1 181 ? -4.477 -14.844 -2.273 1 98.94 181 ALA A C 1
ATOM 1295 O O . ALA A 1 181 ? -4.875 -14.578 -1.137 1 98.94 181 ALA A O 1
ATOM 1296 N N . ASN A 1 182 ? -3.178 -14.922 -2.574 1 98.94 182 ASN A N 1
ATOM 1297 C CA . ASN A 1 182 ? -2.117 -14.664 -1.604 1 98.94 182 ASN A CA 1
ATOM 1298 C C . ASN A 1 182 ? -0.994 -13.828 -2.207 1 98.94 182 ASN A C 1
ATOM 1300 O O . ASN A 1 182 ? -0.861 -13.75 -3.43 1 98.94 182 ASN A O 1
ATOM 1304 N N . ALA A 1 183 ? -0.253 -13.156 -1.342 1 98.94 183 ALA A N 1
ATOM 1305 C CA . ALA A 1 183 ? 0.901 -12.359 -1.752 1 98.94 183 ALA A CA 1
ATOM 1306 C C . ALA A 1 183 ? 2.197 -12.953 -1.207 1 98.94 183 ALA A C 1
ATOM 1308 O O . ALA A 1 183 ? 2.211 -13.539 -0.122 1 98.94 183 ALA A O 1
ATOM 1309 N N . ILE A 1 184 ? 3.262 -12.773 -1.961 1 98.94 184 ILE A N 1
ATOM 1310 C CA . ILE A 1 184 ? 4.586 -13.18 -1.503 1 98.94 184 ILE A CA 1
ATOM 1311 C C . ILE A 1 184 ? 5.543 -11.992 -1.58 1 98.94 184 ILE A C 1
ATOM 1313 O O . ILE A 1 184 ? 5.395 -11.125 -2.439 1 98.94 184 ILE A O 1
ATOM 1317 N N . ALA A 1 185 ? 6.414 -11.922 -0.691 1 98.69 185 ALA A N 1
ATOM 1318 C CA . ALA A 1 185 ? 7.562 -11.016 -0.668 1 98.69 185 ALA A CA 1
ATOM 1319 C C . ALA A 1 185 ? 8.867 -11.797 -0.806 1 98.69 185 ALA A C 1
ATOM 1321 O O . ALA A 1 185 ? 9.477 -12.18 0.195 1 98.69 185 ALA A O 1
ATOM 1322 N N . PRO A 1 186 ? 9.344 -11.938 -2.008 1 98 186 PRO A N 1
ATOM 1323 C CA . PRO A 1 186 ? 10.492 -12.812 -2.256 1 98 186 PRO A CA 1
ATOM 1324 C C . PRO A 1 186 ? 11.828 -12.078 -2.184 1 98 186 PRO A C 1
ATOM 1326 O O . PRO A 1 186 ? 11.867 -10.859 -2.367 1 98 186 PRO A O 1
ATOM 1329 N N . ARG A 1 187 ? 12.906 -12.773 -1.852 1 94.44 187 ARG A N 1
ATOM 1330 C CA . ARG A 1 187 ? 14.305 -12.43 -2.109 1 94.44 187 ARG A CA 1
ATOM 1331 C C . ARG A 1 187 ? 14.984 -13.5 -2.951 1 94.44 187 ARG A C 1
ATOM 1333 O O . ARG A 1 187 ? 14.914 -14.688 -2.629 1 94.44 187 ARG A O 1
ATOM 1340 N N . ALA A 1 188 ? 15.477 -13.102 -4.004 1 93.81 188 ALA A N 1
ATOM 1341 C CA . ALA A 1 188 ? 16.172 -14.031 -4.883 1 93.81 188 ALA A CA 1
ATOM 1342 C C . ALA A 1 188 ? 17.266 -13.32 -5.676 1 93.81 188 ALA A C 1
ATOM 1344 O O . ALA A 1 188 ? 17.188 -12.117 -5.926 1 93.81 188 ALA A O 1
ATOM 1345 N N . ARG A 1 189 ? 18.25 -14.062 -5.922 1 90.19 189 ARG A N 1
ATOM 1346 C CA . ARG A 1 189 ? 19.281 -13.586 -6.832 1 90.19 189 ARG A CA 1
ATOM 1347 C C . ARG A 1 189 ? 18.844 -13.703 -8.281 1 90.19 189 ARG A C 1
ATOM 1349 O O . ARG A 1 189 ? 18.484 -14.789 -8.742 1 90.19 189 ARG A O 1
ATOM 1356 N N . THR A 1 190 ? 18.641 -12.586 -8.883 1 84.56 190 THR A N 1
ATOM 1357 C CA . THR A 1 190 ? 18.328 -12.422 -10.305 1 84.56 190 THR A CA 1
ATOM 1358 C C . THR A 1 190 ? 19.266 -11.391 -10.938 1 84.56 190 THR A C 1
ATOM 1360 O O . THR A 1 190 ? 20.078 -10.781 -10.25 1 84.56 190 THR A O 1
ATOM 1363 N N . ALA A 1 191 ? 19.172 -11.359 -12.281 1 74.06 191 ALA A N 1
ATOM 1364 C CA . ALA A 1 191 ? 19.969 -10.312 -12.93 1 74.06 191 ALA A CA 1
ATOM 1365 C C . ALA A 1 191 ? 19.688 -8.945 -12.32 1 74.06 191 ALA A C 1
ATOM 1367 O O . ALA A 1 191 ? 20.594 -8.141 -12.141 1 74.06 191 ALA A O 1
ATOM 1368 N N . MET A 1 192 ? 18.531 -8.773 -11.773 1 67.25 192 MET A N 1
ATOM 1369 C CA . MET A 1 192 ? 18.094 -7.488 -11.234 1 67.25 192 MET A CA 1
ATOM 1370 C C . MET A 1 192 ? 18.719 -7.227 -9.867 1 67.25 192 MET A C 1
ATOM 1372 O O . MET A 1 192 ? 18.953 -6.074 -9.5 1 67.25 192 MET A O 1
ATOM 1376 N N . THR A 1 193 ? 19.094 -8.352 -9.219 1 74.5 193 THR A N 1
ATOM 1377 C CA . THR A 1 193 ? 19.531 -8.195 -7.832 1 74.5 193 THR A CA 1
ATOM 1378 C C . THR A 1 193 ? 20.984 -8.617 -7.668 1 74.5 193 THR A C 1
ATOM 1380 O O . THR A 1 193 ? 21.516 -8.609 -6.559 1 74.5 193 THR A O 1
ATOM 1383 N N . GLU A 1 194 ? 21.562 -9.008 -8.719 1 70.38 194 GLU A N 1
ATOM 1384 C CA . GLU A 1 194 ? 22.891 -9.602 -8.648 1 70.38 194 GLU A CA 1
ATOM 1385 C C . GLU A 1 194 ? 23.906 -8.648 -8.008 1 70.38 194 GLU A C 1
ATOM 1387 O O . GLU A 1 194 ? 24.797 -9.086 -7.281 1 70.38 194 GLU A O 1
ATOM 1392 N N . ALA A 1 195 ? 23.688 -7.395 -8.219 1 67 195 ALA A N 1
ATOM 1393 C CA . ALA A 1 195 ? 24.656 -6.426 -7.723 1 67 195 ALA A CA 1
ATOM 1394 C C . ALA A 1 195 ? 24.5 -6.203 -6.223 1 67 195 ALA A C 1
ATOM 1396 O O . ALA A 1 195 ? 25.422 -5.699 -5.566 1 67 195 ALA A O 1
ATOM 1397 N N . VAL A 1 196 ? 23.406 -6.793 -5.641 1 69.44 196 VAL A N 1
ATOM 1398 C CA . VAL A 1 196 ? 23.109 -6.461 -4.254 1 69.44 196 VAL A CA 1
ATOM 1399 C C . VAL A 1 196 ? 23.531 -7.613 -3.344 1 69.44 196 VAL A C 1
ATOM 1401 O O . VAL A 1 196 ? 23.719 -7.426 -2.139 1 69.44 196 VAL A O 1
ATOM 1404 N N . PHE A 1 197 ? 23.719 -8.773 -3.988 1 74.38 197 PHE A N 1
ATOM 1405 C CA . PHE A 1 197 ? 24 -9.953 -3.18 1 74.38 197 PHE A CA 1
ATOM 1406 C C . PHE A 1 197 ? 25.406 -10.461 -3.455 1 74.38 197 PHE A C 1
ATOM 1408 O O . PHE A 1 197 ? 25.984 -10.203 -4.52 1 74.38 197 PHE A O 1
ATOM 1415 N N . SER A 1 198 ? 25.938 -11.141 -2.449 1 76.25 198 SER A N 1
ATOM 1416 C CA . SER A 1 198 ? 27.203 -11.844 -2.666 1 76.25 198 SER A CA 1
ATOM 1417 C C . SER A 1 198 ? 27.047 -12.953 -3.703 1 76.25 198 SER A C 1
ATOM 1419 O O . SER A 1 198 ? 25.922 -13.383 -3.994 1 76.25 198 SER A O 1
ATOM 1421 N N . ALA A 1 199 ? 28.297 -13.406 -4.254 1 78.69 199 ALA A N 1
ATOM 1422 C CA . ALA A 1 199 ? 28.297 -14.477 -5.246 1 78.69 199 ALA A CA 1
ATOM 1423 C C . ALA A 1 199 ? 27.703 -15.758 -4.68 1 78.69 199 ALA A C 1
ATOM 1425 O O . ALA A 1 199 ? 27.828 -16.047 -3.488 1 78.69 199 ALA A O 1
ATOM 1426 N N . ALA A 1 200 ? 27 -16.516 -5.641 1 83.25 200 ALA A N 1
ATOM 1427 C CA . ALA A 1 200 ? 26.453 -17.812 -5.25 1 83.25 200 ALA A CA 1
ATOM 1428 C C . ALA A 1 200 ? 27.562 -18.766 -4.793 1 83.25 200 ALA A C 1
ATOM 1430 O O . ALA A 1 200 ? 28.625 -18.797 -5.391 1 83.25 200 ALA A O 1
ATOM 1431 N N . PRO A 1 201 ? 27.281 -19.531 -3.727 1 83.75 201 PRO A N 1
ATOM 1432 C CA . PRO A 1 201 ? 28.281 -20.5 -3.299 1 83.75 201 PRO A CA 1
ATOM 1433 C C . PRO A 1 201 ? 28.5 -21.609 -4.328 1 83.75 201 PRO A C 1
ATOM 1435 O O . PRO A 1 201 ? 27.547 -22.016 -5.02 1 83.75 201 PRO A O 1
ATOM 1438 N N . GLU A 1 202 ? 29.766 -22.047 -4.367 1 86.31 202 GLU A N 1
ATOM 1439 C CA . GLU A 1 202 ? 30.094 -23.156 -5.258 1 86.31 202 GLU A CA 1
ATOM 1440 C C . GLU A 1 202 ? 29.812 -24.5 -4.59 1 86.31 202 GLU A C 1
ATOM 1442 O O . GLU A 1 202 ? 30.188 -24.703 -3.43 1 86.31 202 GLU A O 1
ATOM 1447 N N . GLY A 1 203 ? 29.203 -25.359 -5.336 1 82.06 203 GLY A N 1
ATOM 1448 C CA . GLY A 1 203 ? 29.031 -26.719 -4.871 1 82.06 203 GLY A CA 1
ATOM 1449 C C . GLY A 1 203 ? 27.953 -26.859 -3.811 1 82.06 203 GLY A C 1
ATOM 1450 O O . GLY A 1 203 ? 27.891 -27.875 -3.117 1 82.06 203 GLY A O 1
ATOM 1451 N N . ALA A 1 204 ? 27.297 -25.703 -3.531 1 86.06 204 ALA A N 1
ATOM 1452 C CA . ALA A 1 204 ? 26.234 -25.75 -2.527 1 86.06 204 ALA A CA 1
ATOM 1453 C C . ALA A 1 204 ? 24.953 -25.094 -3.049 1 86.06 204 ALA A C 1
ATOM 1455 O O . ALA A 1 204 ? 24.969 -24.422 -4.086 1 86.06 204 ALA A O 1
ATOM 1456 N N . VAL A 1 205 ? 23.953 -25.453 -2.412 1 87.56 205 VAL A N 1
ATOM 1457 C CA . VAL A 1 205 ? 22.688 -24.828 -2.785 1 87.56 205 VAL A CA 1
ATOM 1458 C C . VAL A 1 205 ? 22.781 -23.312 -2.609 1 87.56 205 VAL A C 1
ATOM 1460 O O . VAL A 1 205 ? 23.188 -22.828 -1.55 1 87.56 205 VAL A O 1
ATOM 1463 N N . ASP A 1 206 ? 22.453 -22.578 -3.674 1 90.88 206 ASP A N 1
ATOM 1464 C CA . ASP A 1 206 ? 22.406 -21.125 -3.582 1 90.88 206 ASP A CA 1
ATOM 1465 C C . ASP A 1 206 ? 21.234 -20.672 -2.717 1 90.88 206 ASP A C 1
ATOM 1467 O O . ASP A 1 206 ? 20.062 -20.844 -3.092 1 90.88 206 ASP A O 1
ATOM 1471 N N . PRO A 1 207 ? 21.484 -20.062 -1.587 1 89.81 207 PRO A N 1
ATOM 1472 C CA . PRO A 1 207 ? 20.406 -19.641 -0.687 1 89.81 207 PRO A CA 1
ATOM 1473 C C . PRO A 1 207 ? 19.484 -18.594 -1.315 1 89.81 207 PRO A C 1
ATOM 1475 O O . PRO A 1 207 ? 18.391 -18.344 -0.817 1 89.81 207 PRO A O 1
ATOM 1478 N N . LEU A 1 208 ? 19.922 -18.031 -2.43 1 92.62 208 LEU A N 1
ATOM 1479 C CA . LEU A 1 208 ? 19.109 -17 -3.066 1 92.62 208 LEU A CA 1
ATOM 1480 C C . LEU A 1 208 ? 18.656 -17.438 -4.453 1 92.62 208 LEU A C 1
ATOM 1482 O O . LEU A 1 208 ? 18.297 -16.609 -5.289 1 92.62 208 LEU A O 1
ATOM 1486 N N . SER A 1 209 ? 18.781 -18.797 -4.645 1 94.19 209 SER A N 1
ATOM 1487 C CA . SER A 1 209 ? 18.234 -19.312 -5.891 1 94.19 209 SER A CA 1
ATOM 1488 C C . SER A 1 209 ? 16.75 -18.969 -6.031 1 94.19 209 SER A C 1
ATOM 1490 O O . SER A 1 209 ? 15.992 -19.094 -5.074 1 94.19 209 SER A O 1
ATOM 1492 N N . PRO A 1 210 ? 16.266 -18.531 -7.215 1 96.5 210 PRO A N 1
ATOM 1493 C CA . PRO A 1 210 ? 14.844 -18.281 -7.438 1 96.5 210 PRO A CA 1
ATOM 1494 C C . PRO A 1 210 ? 13.984 -19.516 -7.203 1 96.5 210 PRO A C 1
ATOM 1496 O O . PRO A 1 210 ? 12.773 -19.406 -6.996 1 96.5 210 PRO A O 1
ATOM 1499 N N . ASP A 1 211 ? 14.602 -20.719 -7.145 1 96.25 211 ASP A N 1
ATOM 1500 C CA . ASP A 1 211 ? 13.875 -21.969 -6.984 1 96.25 211 ASP A CA 1
ATOM 1501 C C . ASP A 1 211 ? 13.188 -22.047 -5.621 1 96.25 211 ASP A C 1
ATOM 1503 O O . ASP A 1 211 ? 12.133 -22.656 -5.484 1 96.25 211 ASP A O 1
ATOM 1507 N N . HIS A 1 212 ? 13.828 -21.406 -4.625 1 96.62 212 HIS A N 1
ATOM 1508 C CA . HIS A 1 212 ? 13.219 -21.375 -3.301 1 96.62 212 HIS A CA 1
ATOM 1509 C C . HIS A 1 212 ? 11.859 -20.688 -3.334 1 96.62 212 HIS A C 1
ATOM 1511 O O . HIS A 1 212 ? 10.891 -21.188 -2.754 1 96.62 212 HIS A O 1
ATOM 1517 N N . VAL A 1 213 ? 11.805 -19.609 -4.047 1 98.25 213 VAL A N 1
ATOM 1518 C CA . VAL A 1 213 ? 10.57 -18.844 -4.176 1 98.25 213 VAL A CA 1
ATOM 1519 C C . VAL A 1 213 ? 9.562 -19.641 -5.012 1 98.25 213 VAL A C 1
ATOM 1521 O O . VAL A 1 213 ? 8.383 -19.703 -4.664 1 98.25 213 VAL A O 1
ATOM 1524 N N . ALA A 1 214 ? 10.039 -20.234 -6.074 1 98.56 214 ALA A N 1
ATOM 1525 C CA . ALA A 1 214 ? 9.188 -20.969 -7 1 98.56 214 ALA A CA 1
ATOM 1526 C C . ALA A 1 214 ? 8.492 -22.125 -6.297 1 98.56 214 ALA A C 1
ATOM 1528 O O . ALA A 1 214 ? 7.352 -22.469 -6.629 1 98.56 214 ALA A O 1
ATOM 1529 N N . ARG A 1 215 ? 9.125 -22.75 -5.324 1 97.81 215 ARG A N 1
ATOM 1530 C CA . ARG A 1 215 ? 8.539 -23.859 -4.578 1 97.81 215 ARG A CA 1
ATOM 1531 C C . ARG A 1 215 ? 7.32 -23.391 -3.783 1 97.81 215 ARG A C 1
ATOM 1533 O O . ARG A 1 215 ? 6.309 -24.094 -3.729 1 97.81 215 ARG A O 1
ATOM 1540 N N . LEU A 1 216 ? 7.438 -22.234 -3.148 1 98.69 216 LEU A N 1
ATOM 1541 C CA . LEU A 1 216 ? 6.289 -21.703 -2.422 1 98.69 216 LEU A CA 1
ATOM 1542 C C . LEU A 1 216 ? 5.152 -21.359 -3.379 1 98.69 216 LEU A C 1
ATOM 1544 O O . LEU A 1 216 ? 3.986 -21.641 -3.084 1 98.69 216 LEU A O 1
ATOM 1548 N N . VAL A 1 217 ? 5.469 -20.766 -4.523 1 98.88 217 VAL A N 1
ATOM 1549 C CA . VAL A 1 217 ? 4.457 -20.406 -5.512 1 98.88 217 VAL A CA 1
ATOM 1550 C C . VAL A 1 217 ? 3.727 -21.656 -5.98 1 98.88 217 VAL A C 1
ATOM 1552 O O . VAL A 1 217 ? 2.498 -21.672 -6.074 1 98.88 217 VAL A O 1
ATOM 1555 N N . ALA A 1 218 ? 4.477 -22.719 -6.273 1 98.81 218 ALA A N 1
ATOM 1556 C CA . ALA A 1 218 ? 3.865 -23.984 -6.699 1 98.81 218 ALA A CA 1
ATOM 1557 C C . ALA A 1 218 ? 2.932 -24.531 -5.625 1 98.81 218 ALA A C 1
ATOM 1559 O O . ALA A 1 218 ? 1.84 -25.016 -5.93 1 98.81 218 ALA A O 1
ATOM 1560 N N . TYR A 1 219 ? 3.334 -24.438 -4.363 1 98.75 219 TYR A N 1
ATOM 1561 C CA . TYR A 1 219 ? 2.482 -24.875 -3.262 1 98.75 219 TYR A CA 1
ATOM 1562 C C . TYR A 1 219 ? 1.211 -24.047 -3.188 1 98.75 219 TYR A C 1
ATOM 1564 O O . TYR A 1 219 ? 0.104 -24.578 -3.168 1 98.75 219 TYR A O 1
ATOM 1572 N N . LEU A 1 220 ? 1.364 -22.688 -3.207 1 98.88 220 LEU A N 1
ATOM 1573 C CA . LEU A 1 220 ? 0.219 -21.797 -3.084 1 98.88 220 LEU A CA 1
ATOM 1574 C C . LEU A 1 220 ? -0.738 -21.969 -4.258 1 98.88 220 LEU A C 1
ATOM 1576 O O . LEU A 1 220 ? -1.937 -21.719 -4.133 1 98.88 220 LEU A O 1
ATOM 1580 N N . ALA A 1 221 ? -0.212 -22.453 -5.387 1 98.88 221 ALA A N 1
ATOM 1581 C CA . ALA A 1 221 ? -1.012 -22.656 -6.59 1 98.88 221 ALA A CA 1
ATOM 1582 C C . ALA A 1 221 ? -1.702 -24.016 -6.566 1 98.88 221 ALA A C 1
ATOM 1584 O O . ALA A 1 221 ? -2.545 -24.312 -7.418 1 98.88 221 ALA A O 1
ATOM 1585 N N . SER A 1 222 ? -1.433 -24.922 -5.609 1 98.56 222 SER A N 1
ATOM 1586 C CA . SER A 1 222 ? -1.899 -26.297 -5.609 1 98.56 222 SER A CA 1
ATOM 1587 C C . SER A 1 222 ? -3.154 -26.453 -4.758 1 98.56 222 SER A C 1
ATOM 1589 O O . SER A 1 222 ? -3.459 -25.609 -3.924 1 98.56 222 SER A O 1
ATOM 1591 N N . PRO A 1 223 ? -3.904 -27.562 -4.961 1 97.88 223 PRO A N 1
ATOM 1592 C CA . PRO A 1 223 ? -5.07 -27.859 -4.117 1 97.88 223 PRO A CA 1
ATOM 1593 C C . PRO A 1 223 ? -4.715 -27.969 -2.637 1 97.88 223 PRO A C 1
ATOM 1595 O O . PRO A 1 223 ? -5.551 -27.688 -1.775 1 97.88 223 PRO A O 1
ATOM 1598 N N . ALA A 1 224 ? -3.438 -28.266 -2.328 1 97.81 224 ALA A N 1
ATOM 1599 C CA . ALA A 1 224 ? -3 -28.422 -0.945 1 97.81 224 ALA A CA 1
ATOM 1600 C C . ALA A 1 224 ? -3.074 -27.109 -0.184 1 97.81 224 ALA A C 1
ATOM 1602 O O . ALA A 1 224 ? -3.125 -27.094 1.048 1 97.81 224 ALA A O 1
ATOM 1603 N N . ALA A 1 225 ? -3.16 -26 -0.884 1 98.25 225 ALA A N 1
ATOM 1604 C CA . ALA A 1 225 ? -3.141 -24.688 -0.249 1 98.25 225 ALA A CA 1
ATOM 1605 C C . ALA A 1 225 ? -4.547 -24.094 -0.148 1 98.25 225 ALA A C 1
ATOM 1607 O O . ALA A 1 225 ? -4.715 -22.891 -0.014 1 98.25 225 ALA A O 1
ATOM 1608 N N . ASP A 1 226 ? -5.566 -24.922 -0.189 1 97.56 226 ASP A N 1
ATOM 1609 C CA . ASP A 1 226 ? -6.949 -24.453 -0.227 1 97.56 226 ASP A CA 1
ATOM 1610 C C . ASP A 1 226 ? -7.293 -23.656 1.03 1 97.56 226 ASP A C 1
ATOM 1612 O O . ASP A 1 226 ? -8.141 -22.766 0.99 1 97.56 226 ASP A O 1
ATOM 1616 N N . ALA A 1 227 ? -6.652 -23.953 2.133 1 97.44 227 ALA A N 1
ATOM 1617 C CA . ALA A 1 227 ? -6.949 -23.281 3.391 1 97.44 227 ALA A CA 1
ATOM 1618 C C . ALA A 1 227 ? -6.191 -21.953 3.49 1 97.44 227 ALA A C 1
ATOM 1620 O O . ALA A 1 227 ? -6.406 -21.188 4.426 1 97.44 227 ALA A O 1
ATOM 1621 N N . VAL A 1 228 ? -5.285 -21.625 2.568 1 98.56 228 VAL A N 1
ATOM 1622 C CA . VAL A 1 228 ? -4.422 -20.453 2.605 1 98.56 228 VAL A CA 1
ATOM 1623 C C . VAL A 1 228 ? -5.008 -19.359 1.722 1 98.56 228 VAL A C 1
ATOM 1625 O O . VAL A 1 228 ? -4.926 -19.438 0.493 1 98.56 228 VAL A O 1
ATOM 1628 N N . ASN A 1 229 ? -5.578 -18.344 2.326 1 98.62 229 ASN A N 1
ATOM 1629 C CA . ASN A 1 229 ? -6.227 -17.266 1.597 1 98.62 229 ASN A CA 1
ATOM 1630 C C . ASN A 1 229 ? -6.008 -15.922 2.279 1 98.62 229 ASN A C 1
ATOM 1632 O O . ASN A 1 229 ? -6.125 -15.812 3.502 1 98.62 229 ASN A O 1
ATOM 1636 N N . GLY A 1 230 ? -5.641 -14.883 1.485 1 98.81 230 GLY A N 1
ATOM 1637 C CA . GLY A 1 230 ? -5.473 -13.539 2.018 1 98.81 230 GLY A CA 1
ATOM 1638 C C . GLY A 1 230 ? -4.238 -13.391 2.885 1 98.81 230 GLY A C 1
ATOM 1639 O O . GLY A 1 230 ? -4.254 -12.672 3.883 1 98.81 230 GLY A O 1
ATOM 1640 N N . GLN A 1 231 ? -3.174 -14.125 2.535 1 98.94 231 GLN A N 1
ATOM 1641 C CA . GLN A 1 231 ? -1.98 -14.133 3.375 1 98.94 231 GLN A CA 1
ATOM 1642 C C . GLN A 1 231 ? -0.82 -13.414 2.688 1 98.94 231 GLN A C 1
ATOM 1644 O O . GLN A 1 231 ? -0.836 -13.227 1.47 1 98.94 231 GLN A O 1
ATOM 1649 N N . LEU A 1 232 ? 0.14 -12.984 3.455 1 98.94 232 LEU A N 1
ATOM 1650 C CA . LEU A 1 232 ? 1.419 -12.453 3.002 1 98.94 232 LEU A CA 1
ATOM 1651 C C . LEU A 1 232 ? 2.578 -13.289 3.533 1 98.94 232 LEU A C 1
ATOM 1653 O O . LEU A 1 232 ? 2.701 -13.484 4.742 1 98.94 232 LEU A O 1
ATOM 1657 N N . PHE A 1 233 ? 3.436 -13.766 2.619 1 98.88 233 PHE A N 1
ATOM 1658 C CA . PHE A 1 233 ? 4.594 -14.578 2.979 1 98.88 233 PHE A CA 1
ATOM 1659 C C . PHE A 1 233 ? 5.887 -13.875 2.586 1 98.88 233 PHE A C 1
ATOM 1661 O O . PHE A 1 233 ? 6 -13.336 1.48 1 98.88 233 PHE A O 1
ATOM 1668 N N . VAL A 1 234 ? 6.836 -13.867 3.447 1 98.56 234 VAL A N 1
ATOM 1669 C CA . VAL A 1 234 ? 8.219 -13.578 3.088 1 98.56 234 VAL A CA 1
ATOM 1670 C C . VAL A 1 234 ? 8.953 -14.883 2.77 1 98.56 234 VAL A C 1
ATOM 1672 O O . VAL A 1 234 ? 8.836 -15.867 3.506 1 98.56 234 VAL A O 1
ATOM 1675 N N . VAL A 1 235 ? 9.727 -14.906 1.618 1 98.06 235 VAL A N 1
ATOM 1676 C CA . VAL A 1 235 ? 10.297 -16.188 1.221 1 98.06 235 VAL A CA 1
ATOM 1677 C C . VAL A 1 235 ? 11.664 -15.969 0.584 1 98.06 235 VAL A C 1
ATOM 1679 O O . VAL A 1 235 ? 11.805 -15.164 -0.342 1 98.06 235 VAL A O 1
ATOM 1682 N N . TYR A 1 236 ? 12.656 -16.594 1.018 1 93.19 236 TYR A N 1
ATOM 1683 C CA . TYR A 1 236 ? 13.977 -16.734 0.417 1 93.19 236 TYR A CA 1
ATOM 1684 C C . TYR A 1 236 ? 14.773 -17.844 1.077 1 93.19 236 TYR A C 1
ATOM 1686 O O . TYR A 1 236 ? 14.625 -18.094 2.277 1 93.19 236 TYR A O 1
ATOM 1694 N N . GLY A 1 237 ? 15.539 -18.562 0.273 1 92.44 237 GLY A N 1
ATOM 1695 C CA . GLY A 1 237 ? 16.312 -19.688 0.774 1 92.44 237 GLY A CA 1
ATOM 1696 C C . GLY A 1 237 ? 15.461 -20.781 1.393 1 92.44 237 GLY A C 1
ATOM 1697 O O . GLY A 1 237 ? 14.484 -21.219 0.788 1 92.44 237 GLY A O 1
ATOM 1698 N N . ALA A 1 238 ? 15.867 -21.234 2.539 1 94 238 ALA A N 1
ATOM 1699 C CA . ALA A 1 238 ? 15.148 -22.297 3.232 1 94 238 ALA A CA 1
ATOM 1700 C C . ALA A 1 238 ? 14.023 -21.734 4.094 1 94 238 ALA A C 1
ATOM 1702 O O . ALA A 1 238 ? 13.312 -22.484 4.766 1 94 238 ALA A O 1
ATOM 1703 N N . MET A 1 239 ? 13.836 -20.453 3.959 1 96.81 239 MET A N 1
ATOM 1704 C CA . MET A 1 239 ? 12.945 -19.812 4.918 1 96.81 239 MET A CA 1
ATOM 1705 C C . MET A 1 239 ? 11.656 -19.359 4.246 1 96.81 239 MET A C 1
ATOM 1707 O O . MET A 1 239 ? 11.68 -18.781 3.156 1 96.81 239 MET A O 1
ATOM 1711 N N . VAL A 1 240 ? 10.484 -19.672 4.832 1 98.12 240 VAL A N 1
ATOM 1712 C CA . VAL A 1 240 ? 9.164 -19.109 4.559 1 98.12 240 VAL A CA 1
ATOM 1713 C C . VAL A 1 240 ? 8.578 -18.531 5.84 1 98.12 240 VAL A C 1
ATOM 1715 O O . VAL A 1 240 ? 8.531 -19.203 6.871 1 98.12 240 VAL A O 1
ATOM 1718 N N . ALA A 1 241 ? 8.211 -17.297 5.789 1 98.62 241 ALA A N 1
ATOM 1719 C CA . ALA A 1 241 ? 7.625 -16.656 6.969 1 98.62 241 ALA A CA 1
ATOM 1720 C C . ALA A 1 241 ? 6.23 -16.125 6.664 1 98.62 241 ALA A C 1
ATOM 1722 O O . ALA A 1 241 ? 6.02 -15.469 5.641 1 98.62 241 ALA A O 1
ATOM 1723 N N . LEU A 1 242 ? 5.27 -16.469 7.496 1 98.62 242 LEU A N 1
ATOM 1724 C CA . LEU A 1 242 ? 3.916 -15.914 7.449 1 98.62 242 LEU A CA 1
ATOM 1725 C C . LEU A 1 242 ? 3.822 -14.625 8.266 1 98.62 242 LEU A C 1
ATOM 1727 O O . LEU A 1 242 ? 4.227 -14.594 9.43 1 98.62 242 LEU A O 1
ATOM 1731 N N . MET A 1 243 ? 3.289 -13.586 7.676 1 98.62 243 MET A N 1
ATOM 1732 C CA . MET A 1 243 ? 3.137 -12.32 8.383 1 98.62 243 MET A CA 1
ATOM 1733 C C . MET A 1 243 ? 1.783 -12.25 9.086 1 98.62 243 MET A C 1
ATOM 1735 O O . MET A 1 243 ? 0.77 -12.672 8.523 1 98.62 243 MET A O 1
ATOM 1739 N N . ALA A 1 244 ? 1.779 -11.688 10.266 1 98 244 ALA A N 1
ATOM 1740 C CA . ALA A 1 244 ? 0.529 -11.383 10.953 1 98 244 ALA A CA 1
ATOM 1741 C C . ALA A 1 244 ? -0.022 -10.031 10.516 1 98 244 ALA A C 1
ATOM 1743 O O . ALA A 1 244 ? 0.742 -9.102 10.242 1 98 244 ALA A O 1
ATOM 1744 N N . ALA A 1 245 ? -1.362 -9.93 10.469 1 97.94 245 ALA A N 1
ATOM 1745 C CA . ALA A 1 245 ? -2.006 -8.648 10.203 1 97.94 245 ALA A CA 1
ATOM 1746 C C . ALA A 1 245 ? -1.66 -7.625 11.281 1 97.94 245 ALA A C 1
ATOM 1748 O O . ALA A 1 245 ? -1.447 -7.988 12.445 1 97.94 245 ALA A O 1
ATOM 1749 N N . PRO A 1 246 ? -1.598 -6.316 10.883 1 97.81 246 PRO A N 1
ATOM 1750 C CA . PRO A 1 246 ? -1.421 -5.293 11.914 1 97.81 246 PRO A CA 1
ATOM 1751 C C . PRO A 1 246 ? -2.541 -5.301 12.953 1 97.81 246 PRO A C 1
ATOM 1753 O O . PRO A 1 246 ? -3.678 -5.66 12.633 1 97.81 246 PRO A O 1
ATOM 1756 N N . VAL A 1 247 ? -2.199 -4.902 14.148 1 97.69 247 VAL A N 1
ATOM 1757 C CA . VAL A 1 247 ? -3.188 -4.824 15.219 1 97.69 247 VAL A CA 1
ATOM 1758 C C . VAL A 1 247 ? -3.158 -3.436 15.852 1 97.69 247 VAL A C 1
ATOM 1760 O O . VAL A 1 247 ? -2.266 -2.635 15.562 1 97.69 247 VAL A O 1
ATOM 1763 N N . VAL A 1 248 ? -4.184 -3.123 16.641 1 97.94 248 VAL A N 1
ATOM 1764 C CA . VAL A 1 248 ? -4.207 -1.894 17.438 1 97.94 248 VAL A CA 1
ATOM 1765 C C . VAL A 1 248 ? -3.205 -1.997 18.578 1 97.94 248 VAL A C 1
ATOM 1767 O O . VAL A 1 248 ? -3.311 -2.891 19.422 1 97.94 248 VAL A O 1
ATOM 1770 N N . GLU A 1 249 ? -2.23 -1.137 18.562 1 97.56 249 GLU A N 1
ATOM 1771 C CA . GLU A 1 249 ? -1.253 -1.126 19.641 1 97.56 249 GLU A CA 1
ATOM 1772 C C . GLU A 1 249 ? -1.85 -0.531 20.922 1 97.56 249 GLU A C 1
ATOM 1774 O O . GLU A 1 249 ? -1.673 -1.08 22 1 97.56 249 GLU A O 1
ATOM 1779 N N . GLN A 1 250 ? -2.516 0.604 20.75 1 97.88 250 GLN A N 1
ATOM 1780 C CA . GLN A 1 250 ? -3.066 1.346 21.875 1 97.88 250 GLN A CA 1
ATOM 1781 C C . GLN A 1 250 ? -4.258 2.197 21.438 1 97.88 250 GLN A C 1
ATOM 1783 O O . GLN A 1 250 ? -4.199 2.889 20.422 1 97.88 250 GLN A O 1
ATOM 1788 N N . ARG A 1 251 ? -5.348 2.092 22.203 1 97.5 251 ARG A N 1
ATOM 1789 C CA . ARG A 1 251 ? -6.523 2.936 22.016 1 97.5 251 ARG A CA 1
ATOM 1790 C C . ARG A 1 251 ? -6.602 4.016 23.094 1 97.5 251 ARG A C 1
ATOM 1792 O O . ARG A 1 251 ? -6.336 3.752 24.266 1 97.5 251 ARG A O 1
ATOM 1799 N N . PHE A 1 252 ? -6.855 5.242 22.656 1 98 252 PHE A N 1
ATOM 1800 C CA . PHE A 1 252 ? -7.082 6.379 23.547 1 98 252 PHE A CA 1
ATOM 1801 C C . PHE A 1 252 ? -8.492 6.926 23.375 1 98 252 PHE A C 1
ATOM 1803 O O . PHE A 1 252 ? -8.953 7.137 22.25 1 98 252 PHE A O 1
ATOM 1810 N N . ASP A 1 253 ? -9.156 7.133 24.5 1 96.69 253 ASP A N 1
ATOM 1811 C CA . ASP A 1 253 ? -10.5 7.695 24.453 1 96.69 253 ASP A CA 1
ATOM 1812 C C . ASP A 1 253 ? -10.594 8.977 25.266 1 96.69 253 ASP A C 1
ATOM 1814 O O . ASP A 1 253 ? -10.164 9.016 26.422 1 96.69 253 ASP A O 1
ATOM 1818 N N . ALA A 1 254 ? -11.141 9.945 24.641 1 95.06 254 ALA A N 1
ATOM 1819 C CA . ALA A 1 254 ? -11.414 11.164 25.391 1 95.06 254 ALA A CA 1
ATOM 1820 C C . ALA A 1 254 ? -12.5 10.922 26.438 1 95.06 254 ALA A C 1
ATOM 1822 O O . ALA A 1 254 ? -13.43 10.148 26.219 1 95.06 254 ALA A O 1
ATOM 1823 N N . ALA A 1 255 ? -12.5 11.594 27.594 1 88.88 255 ALA A N 1
ATOM 1824 C CA . ALA A 1 255 ? -13.445 11.406 28.703 1 88.88 255 ALA A CA 1
ATOM 1825 C C . ALA A 1 255 ? -14.812 11.992 28.359 1 88.88 255 ALA A C 1
ATOM 1827 O O . ALA A 1 255 ? -15.844 11.422 28.719 1 88.88 255 ALA A O 1
ATOM 1828 N N . ASP A 1 256 ? -14.953 13.102 27.625 1 85.62 256 ASP A N 1
ATOM 1829 C CA . ASP A 1 2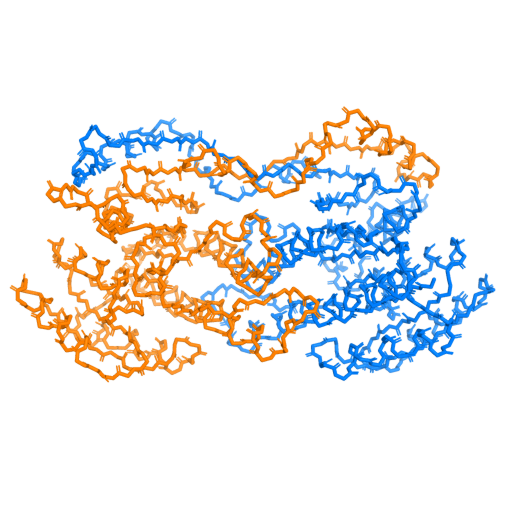56 ? -16.219 13.781 27.438 1 85.62 256 ASP A CA 1
ATOM 1830 C C . ASP A 1 256 ? -16.609 13.82 25.953 1 85.62 256 ASP A C 1
ATOM 1832 O O . ASP A 1 256 ? -17.125 14.828 25.469 1 85.62 256 ASP A O 1
ATOM 1836 N N . GLY A 1 257 ? -16.297 12.805 25.25 1 89.06 257 GLY A N 1
ATOM 1837 C CA . GLY A 1 257 ? -16.766 12.641 23.891 1 89.06 257 GLY A CA 1
ATOM 1838 C C . GLY A 1 257 ? -15.93 13.391 22.875 1 89.06 257 GLY A C 1
ATOM 1839 O O . GLY A 1 257 ? -16.125 13.234 21.656 1 89.06 257 GLY A O 1
ATOM 1840 N N . GLN A 1 258 ? -15.047 14.258 23.328 1 92.56 258 GLN A N 1
ATOM 1841 C CA . GLN A 1 258 ? -14.133 14.938 22.406 1 92.56 258 GLN A CA 1
ATOM 1842 C C . GLN A 1 258 ? -12.844 15.328 23.125 1 92.56 258 GLN A C 1
ATOM 1844 O O . GLN A 1 258 ? -12.852 15.633 24.328 1 92.56 258 GLN A O 1
ATOM 1849 N N . TRP A 1 259 ? -11.805 15.375 22.438 1 95.19 259 TRP A N 1
ATOM 1850 C CA . TRP A 1 259 ? -10.508 15.734 23 1 95.19 259 TRP A CA 1
ATOM 1851 C C . TRP A 1 259 ? -10.359 17.25 23.109 1 95.19 259 TRP A C 1
ATOM 1853 O O . TRP A 1 259 ? -10.602 17.969 22.125 1 95.19 259 TRP A O 1
ATOM 1863 N N . ALA A 1 260 ? -9.992 17.688 24.312 1 94.56 260 ALA A N 1
ATOM 1864 C CA . ALA A 1 260 ? -9.359 19.016 24.375 1 94.56 260 ALA A CA 1
ATOM 1865 C C . ALA A 1 260 ? -7.926 18.953 23.859 1 94.56 260 ALA A C 1
ATOM 1867 O O . ALA A 1 260 ? -7.207 17.984 24.109 1 94.56 260 ALA A O 1
ATOM 1868 N N . PRO A 1 261 ? -7.508 19.984 23.125 1 93.12 261 PRO A N 1
ATOM 1869 C CA . PRO A 1 261 ? -6.168 19.938 22.547 1 93.12 261 PRO A CA 1
ATOM 1870 C C . PRO A 1 261 ? -5.086 19.609 23.578 1 93.12 261 PRO A C 1
ATOM 1872 O O . PRO A 1 261 ? -4.227 18.766 23.312 1 93.12 261 PRO A O 1
ATOM 1875 N N . GLY A 1 262 ? -5.137 20.219 24.75 1 95.38 262 GLY A N 1
ATOM 1876 C CA . GLY A 1 262 ? -4.152 19.969 25.797 1 95.38 262 GLY A CA 1
ATOM 1877 C C . GLY A 1 262 ? -4.184 18.531 26.312 1 95.38 262 GLY A C 1
ATOM 1878 O O . GLY A 1 262 ? -3.137 17.938 26.578 1 95.38 262 GLY A O 1
ATOM 1879 N N . ASP A 1 263 ? -5.363 17.922 26.375 1 97.06 263 ASP A N 1
ATOM 1880 C CA . ASP A 1 263 ? -5.516 16.562 26.891 1 97.06 263 ASP A CA 1
ATOM 1881 C C . ASP A 1 263 ? -4.98 15.539 25.875 1 97.06 263 ASP A C 1
ATOM 1883 O O . ASP A 1 263 ? -4.34 14.562 26.266 1 97.06 263 ASP A O 1
ATOM 1887 N N . LEU A 1 264 ? -5.285 15.773 24.641 1 97.31 264 LEU A N 1
ATOM 1888 C CA . LEU A 1 264 ? -4.785 14.883 23.594 1 97.31 264 LEU A CA 1
ATOM 1889 C C . LEU A 1 264 ? -3.262 14.867 23.578 1 97.31 264 LEU A C 1
ATOM 1891 O O . LEU A 1 264 ? -2.646 13.805 23.578 1 97.31 264 LEU A O 1
ATOM 1895 N N . ALA A 1 265 ? -2.68 16.094 23.641 1 97.75 265 ALA A N 1
ATOM 1896 C CA . ALA A 1 265 ? -1.227 16.219 23.609 1 97.75 265 ALA A CA 1
ATOM 1897 C C . ALA A 1 265 ? -0.59 15.539 24.812 1 97.75 265 ALA A C 1
ATOM 1899 O O . ALA A 1 265 ? 0.424 14.852 24.688 1 97.75 265 ALA A O 1
ATOM 1900 N N . ALA A 1 266 ? -1.235 15.766 25.969 1 97.56 266 ALA A N 1
ATOM 1901 C CA . ALA A 1 266 ? -0.701 15.164 27.188 1 97.56 266 ALA A CA 1
ATOM 1902 C C . ALA A 1 266 ? -0.772 13.641 27.125 1 97.56 266 ALA A C 1
ATOM 1904 O O . ALA A 1 266 ? 0.172 12.953 27.531 1 97.56 266 ALA A O 1
ATOM 1905 N N . THR A 1 267 ? -1.859 13.133 26.641 1 97.81 267 THR A N 1
ATOM 1906 C CA . THR A 1 267 ? -2.08 11.688 26.609 1 97.81 267 THR A CA 1
ATOM 1907 C C . THR A 1 267 ? -1.141 11.023 25.609 1 97.81 267 THR A C 1
ATOM 1909 O O . THR A 1 267 ? -0.417 10.086 25.953 1 97.81 267 THR A O 1
ATOM 1912 N N . LEU A 1 268 ? -1.132 11.492 24.359 1 98 268 LEU A N 1
ATOM 1913 C CA . LEU A 1 268 ? -0.26 10.906 23.344 1 98 268 LEU A CA 1
ATOM 1914 C C . LEU A 1 268 ? 1.207 11.164 23.672 1 98 268 LEU A C 1
ATOM 1916 O O . LEU A 1 268 ? 2.043 10.266 23.547 1 98 268 LEU A O 1
ATOM 1920 N N . GLY A 1 269 ? 1.471 12.406 24.109 1 97.56 269 GLY A N 1
ATOM 1921 C CA . GLY A 1 269 ? 2.83 12.727 24.516 1 97.56 269 GLY A CA 1
ATOM 1922 C C . GLY A 1 269 ? 3.346 11.82 25.609 1 97.56 269 GLY A C 1
ATOM 1923 O O . GLY A 1 269 ? 4.492 11.367 25.562 1 97.56 269 GLY A O 1
ATOM 1924 N N . GLY A 1 270 ? 2.518 11.602 26.609 1 97.62 270 GLY A N 1
ATOM 1925 C CA . GLY A 1 270 ? 2.896 10.695 27.688 1 97.62 270 GLY A CA 1
ATOM 1926 C C . GLY A 1 270 ? 3.178 9.281 27.219 1 97.62 270 GLY A C 1
ATOM 1927 O O . GLY A 1 270 ? 4.176 8.68 27.609 1 97.62 270 GLY A O 1
ATOM 1928 N N . TYR A 1 271 ? 2.318 8.773 26.375 1 98.12 271 TYR A N 1
ATOM 1929 C CA . TYR A 1 271 ? 2.508 7.426 25.859 1 98.12 271 TYR A CA 1
ATOM 1930 C C . TYR A 1 271 ? 3.811 7.32 25.078 1 98.12 271 TYR A C 1
ATOM 1932 O O . TYR A 1 271 ? 4.59 6.387 25.266 1 98.12 271 TYR A O 1
ATOM 1940 N N . PHE A 1 272 ? 4.121 8.25 24.172 1 97.69 272 PHE A N 1
ATOM 1941 C CA . PHE A 1 272 ? 5.289 8.188 23.312 1 97.69 272 PHE A CA 1
ATOM 1942 C C . PHE A 1 272 ? 6.566 8.453 24.094 1 97.69 272 PHE A C 1
ATOM 1944 O O . PHE A 1 272 ? 7.652 8.023 23.688 1 97.69 272 PHE A O 1
ATOM 1951 N N . ALA A 1 273 ? 6.434 9.195 25.234 1 96 273 ALA A N 1
ATOM 1952 C CA . ALA A 1 273 ? 7.59 9.422 26.109 1 96 273 ALA A CA 1
ATOM 1953 C C . ALA A 1 273 ? 8.062 8.125 26.75 1 96 273 ALA A C 1
ATOM 1955 O O . ALA A 1 273 ? 9.25 7.957 27.031 1 96 273 ALA A O 1
ATOM 1956 N N . GLU A 1 274 ? 7.145 7.152 26.906 1 96.06 274 GLU A N 1
ATOM 1957 C CA . GLU A 1 274 ? 7.457 5.887 27.578 1 96.06 274 GLU A CA 1
ATOM 1958 C C . GLU A 1 274 ? 7.695 4.777 26.562 1 96.06 274 GLU A C 1
ATOM 1960 O O . GLU A 1 274 ? 8.211 3.711 26.906 1 96.06 274 GLU A O 1
ATOM 1965 N N . ARG A 1 275 ? 7.293 5.039 25.406 1 95.06 275 ARG A N 1
ATOM 1966 C CA . ARG A 1 275 ? 7.441 4.082 24.312 1 95.06 275 ARG A CA 1
ATOM 1967 C C . ARG A 1 275 ? 8.898 3.975 23.875 1 95.06 275 ARG A C 1
ATOM 1969 O O . ARG A 1 275 ? 9.609 4.977 23.812 1 95.06 275 ARG A O 1
ATOM 1976 N N . PRO A 1 276 ? 9.422 2.773 23.641 1 90.94 276 PRO A N 1
ATOM 1977 C CA . PRO A 1 276 ? 10.781 2.682 23.109 1 90.94 276 PRO A CA 1
ATOM 1978 C C . PRO A 1 276 ? 11 3.543 21.875 1 90.94 276 PRO A C 1
ATOM 1980 O O . PRO A 1 276 ? 10.125 3.602 21 1 90.94 276 PRO A O 1
ATOM 1983 N N . ALA A 1 277 ? 12.141 4.191 21.859 1 85.62 277 ALA A N 1
ATOM 1984 C CA . ALA A 1 277 ? 12.445 5.105 20.766 1 85.62 277 ALA A CA 1
ATOM 1985 C C . ALA A 1 277 ? 12.602 4.352 19.453 1 85.62 277 ALA A C 1
ATOM 1987 O O . ALA A 1 277 ? 13.078 3.213 19.438 1 85.62 277 ALA A O 1
ATOM 1988 N N . GLY A 1 278 ? 12.156 4.93 18.438 1 88.81 278 GLY A N 1
ATOM 1989 C CA . GLY A 1 278 ? 12.469 4.414 17.109 1 88.81 278 GLY A CA 1
ATOM 1990 C C . GLY A 1 278 ? 11.406 3.469 16.578 1 88.81 278 GLY A C 1
ATOM 1991 O O . GLY A 1 278 ? 11.461 3.059 15.422 1 88.81 278 GLY A O 1
ATOM 1992 N N . GLN A 1 279 ? 10.453 3.129 17.406 1 94.69 279 GLN A N 1
ATOM 1993 C CA . GLN A 1 279 ? 9.391 2.248 16.938 1 94.69 279 GLN A CA 1
ATOM 1994 C C . GLN A 1 279 ? 8.445 2.986 15.992 1 94.69 279 GLN A C 1
ATOM 1996 O O . GLN A 1 279 ? 7.949 4.066 16.328 1 94.69 279 GLN A O 1
ATOM 2001 N N . THR A 1 280 ? 8.289 2.494 14.844 1 98 280 THR A N 1
ATOM 2002 C CA . THR A 1 280 ? 7.375 3.039 13.844 1 98 280 THR A CA 1
ATOM 2003 C C . THR A 1 280 ? 6.406 1.964 13.359 1 98 280 THR A C 1
ATOM 2005 O O . THR A 1 280 ? 6.422 0.836 13.852 1 98 280 THR A O 1
ATOM 2008 N N . PHE A 1 281 ? 5.559 2.299 12.422 1 98.69 281 PHE A N 1
ATOM 2009 C CA . PHE A 1 281 ? 4.668 1.335 11.789 1 98.69 281 PHE A CA 1
ATOM 2010 C C . PHE A 1 281 ? 5.418 0.493 10.766 1 98.69 281 PHE A C 1
ATOM 2012 O O . PHE A 1 281 ? 4.828 -0.36 10.102 1 98.69 281 PHE A O 1
ATOM 2019 N N . SER A 1 282 ? 6.746 0.723 10.602 1 98.19 282 SER A N 1
ATOM 2020 C CA . SER A 1 282 ? 7.602 -0.109 9.758 1 98.19 282 SER A CA 1
ATOM 2021 C C . SER A 1 282 ? 7.828 -1.48 10.383 1 98.19 282 SER A C 1
ATOM 2023 O O . SER A 1 282 ? 8.102 -1.584 11.586 1 98.19 282 SER A O 1
ATOM 2025 N N . ALA A 1 283 ? 7.742 -2.512 9.586 1 97.25 283 ALA A N 1
ATOM 2026 C CA . ALA A 1 283 ? 7.875 -3.879 10.078 1 97.25 283 ALA A CA 1
ATOM 2027 C C . ALA A 1 283 ? 9.344 -4.234 10.312 1 97.25 283 ALA A C 1
ATOM 2029 O O . ALA A 1 283 ? 9.883 -5.137 9.672 1 97.25 283 ALA A O 1
ATOM 2030 N N . SER A 1 284 ? 9.914 -3.707 11.32 1 92.19 284 SER A N 1
ATOM 2031 C CA . SER A 1 284 ? 11.336 -3.863 11.609 1 92.19 284 SER A CA 1
ATOM 2032 C C . SER A 1 284 ? 11.68 -5.309 11.953 1 92.19 284 SER A C 1
ATOM 2034 O O . SER A 1 284 ? 12.828 -5.73 11.812 1 92.19 284 SER A O 1
ATOM 2036 N N . ALA A 1 285 ? 10.68 -6.082 12.367 1 89.38 285 ALA A N 1
ATOM 2037 C CA . ALA A 1 285 ? 10.875 -7.492 12.695 1 89.38 285 ALA A CA 1
ATOM 2038 C C . ALA A 1 285 ? 11.383 -8.273 11.492 1 89.38 285 ALA A C 1
ATOM 2040 O O . ALA A 1 285 ? 11.992 -9.336 11.641 1 89.38 285 ALA A O 1
ATOM 2041 N N . LEU A 1 286 ? 11.148 -7.781 10.344 1 93.88 286 LEU A N 1
ATOM 2042 C CA . LEU A 1 286 ? 11.578 -8.445 9.117 1 93.88 286 LEU A CA 1
ATOM 2043 C C . LEU A 1 286 ? 13.094 -8.477 9.016 1 93.88 286 LEU A C 1
ATOM 2045 O O . LEU A 1 286 ? 13.664 -9.367 8.375 1 93.88 286 LEU A O 1
ATOM 2049 N N . LEU A 1 287 ? 13.68 -7.531 9.633 1 88.19 287 LEU A N 1
ATOM 2050 C CA . LEU A 1 287 ? 15.133 -7.434 9.578 1 88.19 287 LEU A CA 1
ATOM 2051 C C . LEU A 1 287 ? 15.781 -8.578 10.352 1 88.19 287 LEU A C 1
ATOM 2053 O O . LEU A 1 287 ? 16.953 -8.898 10.133 1 88.19 287 LEU A O 1
ATOM 2057 N N . ASP A 1 288 ? 14.977 -9.227 11.18 1 88.12 288 ASP A N 1
ATOM 2058 C CA . ASP A 1 288 ? 15.492 -10.32 12 1 88.12 288 ASP A CA 1
ATOM 2059 C C . ASP A 1 288 ? 15.406 -11.648 11.25 1 88.12 288 ASP A C 1
ATOM 2061 O O . ASP A 1 288 ? 15.906 -12.672 11.727 1 88.12 288 ASP A O 1
ATOM 2065 N N . LEU A 1 289 ? 14.664 -11.828 10.109 1 88.56 289 LEU A N 1
ATOM 2066 C CA . LEU A 1 289 ? 14.477 -13.07 9.367 1 88.56 289 LEU A CA 1
ATOM 2067 C C . LEU A 1 289 ? 15.766 -13.492 8.68 1 88.56 289 LEU A C 1
ATOM 2069 O O . LEU A 1 289 ? 15.914 -14.656 8.289 1 88.56 289 LEU A O 1
ATOM 2073 N N . GLY A 1 290 ? 16.703 -12.609 8.344 1 69 290 GLY A N 1
ATOM 2074 C CA . GLY A 1 290 ? 17.906 -13.016 7.641 1 69 290 GLY A CA 1
ATOM 2075 C C . GLY A 1 290 ? 19.172 -12.57 8.328 1 69 290 GLY A C 1
ATOM 2076 O O . GLY A 1 290 ? 19.141 -11.727 9.227 1 69 290 GLY A O 1
ATOM 2077 N N . MET B 1 1 ? 3.393 27.797 8.898 1 97.19 1 MET B N 1
ATOM 2078 C CA . MET B 1 1 ? 2.652 27.844 7.645 1 97.19 1 MET B CA 1
ATOM 2079 C C . MET B 1 1 ? 2.326 26.438 7.148 1 97.19 1 MET B C 1
ATOM 2081 O O . MET B 1 1 ? 3.154 25.531 7.258 1 97.19 1 MET B O 1
ATOM 2085 N N . ALA B 1 2 ? 1.061 26.344 6.75 1 98.81 2 ALA B N 1
ATOM 2086 C CA . ALA B 1 2 ? 0.557 25.016 6.43 1 98.81 2 ALA B CA 1
ATOM 2087 C C . ALA B 1 2 ? -0.042 24.969 5.027 1 98.81 2 ALA B C 1
ATOM 2089 O O . ALA B 1 2 ? -0.556 25.984 4.535 1 98.81 2 ALA B O 1
ATOM 2090 N N . ILE B 1 3 ? 0.124 23.859 4.379 1 98.94 3 ILE B N 1
ATOM 2091 C CA . ILE B 1 3 ? -0.6 23.5 3.164 1 98.94 3 ILE B CA 1
ATOM 2092 C C . ILE B 1 3 ? -1.581 22.375 3.463 1 98.94 3 ILE B C 1
ATOM 2094 O O . ILE B 1 3 ? -1.212 21.359 4.074 1 98.94 3 ILE B O 1
ATOM 2098 N N . VAL B 1 4 ? -2.842 22.516 3.113 1 98.94 4 VAL B N 1
ATOM 2099 C CA . VAL B 1 4 ? -3.85 21.469 3.26 1 98.94 4 VAL B CA 1
ATOM 2100 C C . VAL B 1 4 ? -4.562 21.25 1.929 1 98.94 4 VAL B C 1
ATOM 2102 O O . VAL B 1 4 ? -5.168 22.172 1.38 1 98.94 4 VAL B O 1
ATOM 2105 N N . THR B 1 5 ? -4.512 20.047 1.415 1 98.94 5 THR B N 1
ATOM 2106 C CA . THR B 1 5 ? -5.164 19.766 0.139 1 98.94 5 THR B CA 1
ATOM 2107 C C . THR B 1 5 ? -6.586 19.25 0.355 1 98.94 5 THR B C 1
ATOM 2109 O O . THR B 1 5 ? -6.883 18.641 1.385 1 98.94 5 THR B O 1
ATOM 2112 N N . GLY B 1 6 ? -7.434 19.422 -0.682 1 98.38 6 GLY B N 1
ATOM 2113 C CA . GLY B 1 6 ? -8.836 19.062 -0.542 1 98.38 6 GLY B CA 1
ATOM 2114 C C . GLY B 1 6 ? -9.531 19.812 0.583 1 98.38 6 GLY B C 1
ATOM 2115 O O . GLY B 1 6 ? -10.305 19.219 1.338 1 98.38 6 GLY B O 1
ATOM 2116 N N . ALA B 1 7 ? -9.266 21.078 0.758 1 98.5 7 ALA B N 1
ATOM 2117 C CA . ALA B 1 7 ? -9.641 21.781 1.979 1 98.5 7 ALA B CA 1
ATOM 2118 C C . ALA B 1 7 ? -10.797 22.734 1.724 1 98.5 7 ALA B C 1
ATOM 2120 O O . ALA B 1 7 ? -11.094 23.594 2.553 1 98.5 7 ALA B O 1
ATOM 2121 N N . GLY B 1 8 ? -11.406 22.641 0.544 1 96.5 8 GLY B N 1
ATOM 2122 C CA . GLY B 1 8 ? -12.555 23.484 0.254 1 96.5 8 GLY B CA 1
ATOM 2123 C C . GLY B 1 8 ? -13.75 23.188 1.137 1 96.5 8 GLY B C 1
ATOM 2124 O O . GLY B 1 8 ? -14.586 24.062 1.363 1 96.5 8 GLY B O 1
ATOM 2125 N N . ALA B 1 9 ? -13.812 22 1.575 1 94.06 9 ALA B N 1
ATOM 2126 C CA . ALA B 1 9 ? -14.914 21.562 2.43 1 94.06 9 ALA B CA 1
ATOM 2127 C C . ALA B 1 9 ? -14.523 20.344 3.252 1 94.06 9 ALA B C 1
ATOM 2129 O O . ALA B 1 9 ? -13.367 19.906 3.221 1 94.06 9 ALA B O 1
ATOM 2130 N N . GLY B 1 10 ? -15.406 19.906 4.059 1 95 10 GLY B N 1
ATOM 2131 C CA . GLY B 1 10 ? -15.289 18.625 4.727 1 95 10 GLY B CA 1
ATOM 2132 C C . GLY B 1 10 ? -14.094 18.531 5.652 1 95 10 GLY B C 1
ATOM 2133 O O . GLY B 1 10 ? -13.852 19.453 6.449 1 95 10 GLY B O 1
ATOM 2134 N N . LEU B 1 11 ? -13.5 17.375 5.59 1 97.25 11 LEU B N 1
ATOM 2135 C CA . LEU B 1 11 ? -12.398 17.047 6.488 1 97.25 11 LEU B CA 1
ATOM 2136 C C . LEU B 1 11 ? -11.242 18.031 6.312 1 97.25 11 LEU B C 1
ATOM 2138 O O . LEU B 1 11 ? -10.695 18.531 7.297 1 97.25 11 LEU B O 1
ATOM 2142 N N . GLY B 1 12 ? -10.875 18.344 5.047 1 98.38 12 GLY B N 1
ATOM 2143 C CA . GLY B 1 12 ? -9.789 19.281 4.77 1 98.38 12 GLY B CA 1
ATOM 2144 C C . GLY B 1 12 ? -10.047 20.672 5.312 1 98.38 12 GLY B C 1
ATOM 2145 O O . GLY B 1 12 ? -9.141 21.312 5.824 1 98.38 12 GLY B O 1
ATOM 2146 N N . ARG B 1 13 ? -11.273 21.125 5.188 1 98.56 13 ARG B N 1
ATOM 2147 C CA . ARG B 1 13 ? -11.648 22.422 5.758 1 98.56 13 ARG B CA 1
ATOM 2148 C C . ARG B 1 13 ? -11.445 22.422 7.27 1 98.56 13 ARG B C 1
ATOM 2150 O O . ARG B 1 13 ? -10.867 23.359 7.816 1 98.56 13 ARG B O 1
ATOM 2157 N N . ALA B 1 14 ? -11.93 21.359 7.938 1 98.38 14 ALA B N 1
ATOM 2158 C CA . ALA B 1 14 ? -11.797 21.266 9.391 1 98.38 14 ALA B CA 1
ATOM 2159 C C . ALA B 1 14 ? -10.328 21.266 9.805 1 98.38 14 ALA B C 1
ATOM 2161 O O . ALA B 1 14 ? -9.961 21.906 10.797 1 98.38 14 ALA B O 1
ATOM 2162 N N . GLU B 1 15 ? -9.516 20.562 9.078 1 98.81 15 GLU B N 1
ATOM 2163 C CA . GLU B 1 15 ? -8.086 20.484 9.375 1 98.81 15 GLU B CA 1
ATOM 2164 C C . GLU B 1 15 ? -7.418 21.844 9.18 1 98.81 15 GLU B C 1
ATOM 2166 O O . GLU B 1 15 ? -6.617 22.281 10.008 1 98.81 15 GLU B O 1
ATOM 2171 N N . ALA B 1 16 ? -7.77 22.531 8.07 1 98.94 16 ALA B N 1
ATOM 2172 C CA . ALA B 1 16 ? -7.227 23.859 7.805 1 98.94 16 ALA B CA 1
ATOM 2173 C C . ALA B 1 16 ? -7.609 24.828 8.914 1 98.94 16 ALA B C 1
ATOM 2175 O O . ALA B 1 16 ? -6.766 25.594 9.391 1 98.94 16 ALA B O 1
ATOM 2176 N N . LEU B 1 17 ? -8.82 24.766 9.344 1 98.81 17 LEU B N 1
ATOM 2177 C CA . LEU B 1 17 ? -9.305 25.672 10.383 1 98.81 17 LEU B CA 1
ATOM 2178 C C . LEU B 1 17 ? -8.625 25.391 11.719 1 98.81 17 LEU B C 1
ATOM 2180 O O . LEU B 1 17 ? -8.305 26.312 12.469 1 98.81 17 LEU B O 1
ATOM 2184 N N . ALA B 1 18 ? -8.453 24.109 12.031 1 98.69 18 ALA B N 1
ATOM 2185 C CA . ALA B 1 18 ? -7.77 23.734 13.273 1 98.69 18 ALA B CA 1
ATOM 2186 C C . ALA B 1 18 ? -6.336 24.266 13.281 1 98.69 18 ALA B C 1
ATOM 2188 O O . ALA B 1 18 ? -5.863 24.781 14.297 1 98.69 18 ALA B O 1
ATOM 2189 N N . LEU B 1 19 ? -5.641 24.141 12.156 1 98.81 19 LEU B N 1
ATOM 2190 C CA . LEU B 1 19 ? -4.273 24.641 12.047 1 98.81 19 LEU B CA 1
ATOM 2191 C C . LEU B 1 19 ? -4.234 26.156 12.148 1 98.81 19 LEU B C 1
ATOM 2193 O O . LEU B 1 19 ? -3.357 26.719 12.812 1 98.81 19 LEU B O 1
ATOM 2197 N N . ALA B 1 20 ? -5.176 26.828 11.508 1 98.69 20 ALA B N 1
ATOM 2198 C CA . ALA B 1 20 ? -5.289 28.281 11.602 1 98.69 20 ALA B CA 1
ATOM 2199 C C . ALA B 1 20 ? -5.547 28.719 13.039 1 98.69 20 ALA B C 1
ATOM 2201 O O . ALA B 1 20 ? -4.973 29.703 13.508 1 98.69 20 ALA B O 1
ATOM 2202 N N . GLY B 1 21 ? -6.43 27.969 13.688 1 97.94 21 GLY B N 1
ATOM 2203 C CA . GLY B 1 21 ? -6.707 28.25 15.086 1 97.94 21 GLY B CA 1
ATOM 2204 C C . GLY B 1 21 ? -5.473 28.156 15.969 1 97.94 21 GLY B C 1
ATOM 2205 O O . GLY B 1 21 ? -5.391 28.812 17 1 97.94 21 GLY B O 1
ATOM 2206 N N . ALA B 1 22 ? -4.57 27.375 15.531 1 97.06 22 ALA B N 1
ATOM 2207 C CA . ALA B 1 22 ? -3.314 27.203 16.266 1 97.06 22 ALA B CA 1
ATOM 2208 C C . ALA B 1 22 ? -2.277 28.234 15.812 1 97.06 22 ALA B C 1
ATOM 2210 O O . ALA B 1 22 ? -1.134 28.203 16.266 1 97.06 22 ALA B O 1
ATOM 2211 N N . GLY B 1 23 ? -2.625 29.094 14.805 1 96.5 23 GLY B N 1
ATOM 2212 C CA . GLY B 1 23 ? -1.788 30.234 14.477 1 96.5 23 GLY B CA 1
ATOM 2213 C C . GLY B 1 23 ? -1.119 30.109 13.117 1 96.5 23 GLY B C 1
ATOM 2214 O O . GLY B 1 23 ? -0.377 31 12.703 1 96.5 23 GLY B O 1
ATOM 2215 N N . ALA B 1 24 ? -1.397 29.062 12.414 1 98.06 24 ALA B N 1
ATOM 2216 C CA . ALA B 1 24 ? -0.728 28.844 11.133 1 98.06 24 ALA B CA 1
ATOM 2217 C C . ALA B 1 24 ? -1.419 29.625 10.016 1 98.06 24 ALA B C 1
ATOM 2219 O O . ALA B 1 24 ? -2.648 29.641 9.93 1 98.06 24 ALA B O 1
ATOM 2220 N N . SER B 1 25 ? -0.655 30.328 9.203 1 98.56 25 SER B N 1
ATOM 2221 C CA . SER B 1 25 ? -1.165 30.688 7.883 1 98.56 25 SER B CA 1
ATOM 2222 C C . SER B 1 25 ? -1.341 29.469 6.996 1 98.56 25 SER B C 1
ATOM 2224 O O . SER B 1 25 ? -0.602 28.484 7.125 1 98.56 25 SER B O 1
ATOM 2226 N N . VAL B 1 26 ? -2.365 29.562 6.086 1 98.81 26 VAL B N 1
ATOM 2227 C CA . VAL B 1 26 ? -2.713 28.297 5.422 1 98.81 26 VAL B CA 1
ATOM 2228 C C . VAL B 1 26 ? -2.902 28.547 3.928 1 98.81 26 VAL B C 1
ATOM 2230 O O . VAL B 1 26 ? -3.594 29.484 3.527 1 98.81 26 VAL B O 1
ATOM 2233 N N . VAL B 1 27 ? -2.227 27.75 3.105 1 98.88 27 VAL B N 1
ATOM 2234 C CA . VAL B 1 27 ? -2.605 27.578 1.706 1 98.88 27 VAL B CA 1
ATOM 2235 C C . VAL B 1 27 ? -3.539 26.391 1.56 1 98.88 27 VAL B C 1
ATOM 2237 O O . VAL B 1 27 ? -3.184 25.266 1.927 1 98.88 27 VAL B O 1
ATOM 2240 N N . ILE B 1 28 ? -4.758 26.609 1.062 1 98.88 28 ILE B N 1
ATOM 2241 C CA . ILE B 1 28 ? -5.672 25.5 0.822 1 98.88 28 ILE B CA 1
ATOM 2242 C C . ILE B 1 28 ? -5.742 25.203 -0.675 1 98.88 28 ILE B C 1
ATOM 2244 O O . ILE B 1 28 ? -5.504 26.094 -1.5 1 98.88 28 ILE B O 1
ATOM 2248 N N . ASN B 1 29 ? -5.98 23.969 -0.953 1 98.94 29 ASN B N 1
ATOM 2249 C CA . ASN B 1 29 ? -6.125 23.484 -2.32 1 98.94 29 ASN B CA 1
ATOM 2250 C C . ASN B 1 29 ? -7.441 22.734 -2.516 1 98.94 29 ASN B C 1
ATOM 2252 O O . ASN B 1 29 ? -7.91 22.047 -1.606 1 98.94 29 ASN B O 1
ATOM 2256 N N . ASP B 1 30 ? -8.031 22.875 -3.625 1 98.62 30 ASP B N 1
ATOM 2257 C CA . ASP B 1 30 ? -9.109 22.062 -4.191 1 98.62 30 ASP B CA 1
ATOM 2258 C C . ASP B 1 30 ? -9.086 22.109 -5.719 1 98.62 30 ASP B C 1
ATOM 2260 O O . ASP B 1 30 ? -8.234 22.781 -6.312 1 98.62 30 ASP B O 1
ATOM 2264 N N . LEU B 1 31 ? -10.039 21.438 -6.336 1 98.06 31 LEU B N 1
ATOM 2265 C CA . LEU B 1 31 ? -10.008 21.328 -7.789 1 98.06 31 LEU B CA 1
ATOM 2266 C C . LEU B 1 31 ? -10.203 22.703 -8.438 1 98.06 31 LEU B C 1
ATOM 2268 O O . LEU B 1 31 ? -9.508 23.047 -9.398 1 98.06 31 LEU B O 1
ATOM 2272 N N . ALA B 1 32 ? -11.156 23.469 -7.934 1 97.88 32 ALA B N 1
ATOM 2273 C CA . ALA B 1 32 ? -11.516 24.75 -8.523 1 97.88 32 ALA B CA 1
ATOM 2274 C C . ALA B 1 32 ? -12.109 25.688 -7.477 1 97.88 32 ALA B C 1
ATOM 2276 O O . ALA B 1 32 ? -12.5 25.25 -6.391 1 97.88 32 ALA B O 1
ATOM 2277 N N . GLU B 1 33 ? -12.055 26.953 -7.805 1 97.38 33 GLU B N 1
ATOM 2278 C CA . GLU B 1 33 ? -12.766 27.922 -6.965 1 97.38 33 GLU B CA 1
ATOM 2279 C C . GLU B 1 33 ? -14.242 27.562 -6.844 1 97.38 33 GLU B C 1
ATOM 2281 O O . GLU B 1 33 ? -14.844 27.062 -7.801 1 97.38 33 GLU B O 1
ATOM 2286 N N . SER B 1 34 ? -14.789 27.734 -5.766 1 98 34 SER B N 1
ATOM 2287 C CA . SER B 1 34 ? -16.203 27.5 -5.477 1 98 34 SER B CA 1
ATOM 2288 C C . SER B 1 34 ? -16.672 28.328 -4.285 1 98 34 SER B C 1
ATOM 2290 O O . SER B 1 34 ? -15.852 28.953 -3.594 1 98 34 SER B O 1
ATOM 2292 N N . ASP B 1 35 ? -17.922 28.312 -4.07 1 98.12 35 ASP B N 1
ATOM 2293 C CA . ASP B 1 35 ? -18.469 28.984 -2.895 1 98.12 35 ASP B CA 1
ATOM 2294 C C . ASP B 1 35 ? -17.922 28.359 -1.608 1 98.12 35 ASP B C 1
ATOM 2296 O O . ASP B 1 35 ? -17.656 29.078 -0.638 1 98.12 35 ASP B O 1
ATOM 2300 N N . ALA B 1 36 ? -17.797 27.062 -1.622 1 97.5 36 ALA B N 1
ATOM 2301 C CA . ALA B 1 36 ? -17.266 26.359 -0.457 1 97.5 36 ALA B CA 1
ATOM 2302 C C . ALA B 1 36 ? -15.836 26.812 -0.154 1 97.5 36 ALA B C 1
ATOM 2304 O O . ALA B 1 36 ? -15.484 27.047 1.005 1 97.5 36 ALA B O 1
ATOM 2305 N N . VAL B 1 37 ? -15.062 26.922 -1.187 1 98.56 37 VAL B N 1
ATOM 2306 C CA . VAL B 1 37 ? -13.688 27.375 -1.037 1 98.56 37 VAL B CA 1
ATOM 2307 C C . VAL B 1 37 ? -13.672 28.812 -0.499 1 98.56 37 VAL B C 1
ATOM 2309 O O . VAL B 1 37 ? -12.93 29.125 0.434 1 98.56 37 VAL B O 1
ATOM 2312 N N . SER B 1 38 ? -14.484 29.656 -1.094 1 98.56 38 SER B N 1
ATOM 2313 C CA . SER B 1 38 ? -14.562 31.047 -0.671 1 98.56 38 SER B CA 1
ATOM 2314 C C . SER B 1 38 ? -14.977 31.156 0.792 1 98.56 38 SER B C 1
ATOM 2316 O O . SER B 1 38 ? -14.43 31.984 1.535 1 98.56 38 SER B O 1
ATOM 2318 N N . ASP B 1 39 ? -15.938 30.359 1.129 1 98.56 39 ASP B N 1
ATOM 2319 C CA . ASP B 1 39 ? -16.391 30.344 2.516 1 98.56 39 ASP B CA 1
ATOM 2320 C C . ASP B 1 39 ? -15.273 29.922 3.457 1 98.56 39 ASP B C 1
ATOM 2322 O O . ASP B 1 39 ? -15.086 30.531 4.52 1 98.56 39 ASP B O 1
ATOM 2326 N N . THR B 1 40 ? -14.547 28.891 3.08 1 98.69 40 THR B N 1
ATOM 2327 C CA . THR B 1 40 ? -13.438 28.406 3.893 1 98.69 40 THR B CA 1
ATOM 2328 C C . THR B 1 40 ? -12.359 29.484 4.02 1 98.69 40 THR B C 1
ATOM 2330 O O . THR B 1 40 ? -11.859 29.734 5.117 1 98.69 40 THR B O 1
ATOM 2333 N N . LEU B 1 41 ? -12.023 30.156 2.957 1 98.69 41 LEU B N 1
ATOM 2334 C CA . LEU B 1 41 ? -11.031 31.234 2.984 1 98.69 41 LEU B CA 1
ATOM 2335 C C . LEU B 1 41 ? -11.469 32.375 3.898 1 98.69 41 LEU B C 1
ATOM 2337 O O . LEU B 1 41 ? -10.664 32.906 4.656 1 98.69 41 LEU B O 1
ATOM 2341 N N . SER B 1 42 ? -12.742 32.719 3.799 1 98.69 42 SER B N 1
ATOM 2342 C CA . SER B 1 42 ? -13.281 33.781 4.641 1 98.69 42 SER B CA 1
ATOM 2343 C C . SER B 1 42 ? -13.164 33.406 6.121 1 98.69 42 SER B C 1
ATOM 2345 O O . SER B 1 42 ? -12.789 34.25 6.938 1 98.69 42 SER B O 1
ATOM 2347 N N . GLU B 1 43 ? -13.477 32.188 6.449 1 98.69 43 GLU B N 1
ATOM 2348 C CA . GLU B 1 43 ? -13.391 31.75 7.84 1 98.69 43 GLU B CA 1
ATOM 2349 C C . GLU B 1 43 ? -11.945 31.734 8.328 1 98.69 43 GLU B C 1
ATOM 2351 O O . GLU B 1 43 ? -11.672 32.094 9.469 1 98.69 43 GLU B O 1
ATOM 2356 N N . LEU B 1 44 ? -11.047 31.281 7.492 1 98.75 44 LEU B N 1
ATOM 2357 C CA . LEU B 1 44 ? -9.633 31.281 7.844 1 98.75 44 LEU B CA 1
ATOM 2358 C C . LEU B 1 44 ? -9.133 32.688 8.133 1 98.75 44 LEU B C 1
ATOM 2360 O O . LEU B 1 44 ? -8.492 32.938 9.156 1 98.75 44 LEU B O 1
ATOM 2364 N N . ARG B 1 45 ? -9.477 33.594 7.312 1 98.25 45 ARG B N 1
ATOM 2365 C CA . ARG B 1 45 ? -9.023 34.969 7.465 1 98.25 45 ARG B CA 1
ATOM 2366 C C . ARG B 1 45 ? -9.672 35.625 8.68 1 98.25 45 ARG B C 1
ATOM 2368 O O . ARG B 1 45 ? -9.055 36.469 9.344 1 98.25 45 ARG B O 1
ATOM 2375 N N . ALA B 1 46 ? -10.844 35.219 8.961 1 98.38 46 ALA B N 1
ATOM 2376 C CA . ALA B 1 46 ? -11.531 35.75 10.141 1 98.38 46 ALA B CA 1
ATOM 2377 C C . ALA B 1 46 ? -10.805 35.344 11.422 1 98.38 46 ALA B C 1
ATOM 2379 O O . ALA B 1 46 ? -10.969 36 12.453 1 98.38 46 ALA B O 1
ATOM 2380 N N . LEU B 1 47 ? -10.016 34.312 11.344 1 98 47 LEU B N 1
ATOM 2381 C CA . LEU B 1 47 ? -9.234 33.875 12.5 1 98 47 LEU B CA 1
ATOM 2382 C C . LEU B 1 47 ? -7.953 34.688 12.625 1 98 47 LEU B C 1
ATOM 2384 O O . LEU B 1 47 ? -7.156 34.469 13.539 1 98 47 LEU B O 1
ATOM 2388 N N . GLY B 1 48 ? -7.719 35.594 11.695 1 97.44 48 GLY B N 1
ATOM 2389 C CA . GLY B 1 48 ? -6.609 36.531 11.789 1 97.44 48 GLY B CA 1
ATOM 2390 C C . GLY B 1 48 ? -5.348 36.031 11.109 1 97.44 48 GLY B C 1
ATOM 2391 O O . GLY B 1 48 ? -4.258 36.562 11.352 1 97.44 48 GLY B O 1
ATOM 2392 N N . VAL B 1 49 ? -5.453 34.969 10.344 1 97.56 49 VAL B N 1
ATOM 2393 C CA . VAL B 1 49 ? -4.281 34.406 9.68 1 97.56 49 VAL B CA 1
ATOM 2394 C C . VAL B 1 49 ? -4.336 34.719 8.188 1 97.56 49 VAL B C 1
ATOM 2396 O O . VAL B 1 49 ? -5.383 35.125 7.668 1 97.56 49 VAL B O 1
ATOM 2399 N N . LYS B 1 50 ? -3.199 34.594 7.52 1 97.81 50 LYS B N 1
ATOM 2400 C CA . LYS B 1 50 ? -3.184 34.656 6.059 1 97.81 50 LYS B CA 1
ATOM 2401 C C . LYS B 1 50 ? -3.693 33.344 5.457 1 97.81 50 LYS B C 1
ATOM 2403 O O . LYS B 1 50 ? -3.449 32.25 6.004 1 97.81 50 LYS B O 1
ATOM 2408 N N . ALA B 1 51 ? -4.426 33.5 4.398 1 98.56 51 ALA B N 1
ATOM 2409 C CA . ALA B 1 51 ? -4.949 32.312 3.707 1 98.56 51 ALA B CA 1
ATOM 2410 C C . ALA B 1 51 ? -4.922 32.5 2.193 1 98.56 51 ALA B C 1
ATOM 2412 O O . ALA B 1 51 ? -5.324 33.562 1.692 1 98.56 51 ALA B O 1
ATOM 2413 N N . GLU B 1 52 ? -4.367 31.578 1.472 1 98.75 52 GLU B N 1
ATOM 2414 C CA . GLU B 1 52 ? -4.309 31.578 0.013 1 98.75 52 GLU B CA 1
ATOM 2415 C C . GLU B 1 52 ? -4.898 30.312 -0.567 1 98.75 52 GLU B C 1
ATOM 2417 O O . GLU B 1 52 ? -5.043 29.312 0.14 1 98.75 52 GLU B O 1
ATOM 2422 N N . PHE B 1 53 ? -5.344 30.406 -1.833 1 98.81 53 PHE B N 1
ATOM 2423 C CA . PHE B 1 53 ? -5.957 29.281 -2.521 1 98.81 53 PHE B CA 1
ATOM 2424 C C . PHE B 1 53 ? -5.164 28.906 -3.771 1 98.81 53 PHE B C 1
ATOM 2426 O O . PHE B 1 53 ? -4.723 29.781 -4.516 1 98.81 53 PHE B O 1
ATOM 2433 N N . VAL B 1 54 ? -4.871 27.672 -3.926 1 98.88 54 VAL B N 1
ATOM 2434 C CA . VAL B 1 54 ? -4.309 27.125 -5.16 1 98.88 54 VAL B CA 1
ATOM 2435 C C . VAL B 1 54 ? -5.289 26.141 -5.785 1 98.88 54 VAL B C 1
ATOM 2437 O O . VAL B 1 54 ? -5.633 25.125 -5.168 1 98.88 54 VAL B O 1
ATOM 2440 N N . ALA B 1 55 ? -5.77 26.406 -6.945 1 98.88 55 ALA B N 1
ATOM 2441 C CA . ALA B 1 55 ? -6.672 25.516 -7.676 1 98.88 55 ALA B CA 1
ATOM 2442 C C . ALA B 1 55 ? -5.891 24.469 -8.453 1 98.88 55 ALA B C 1
ATOM 2444 O O . ALA B 1 55 ? -4.809 24.75 -8.984 1 98.88 55 ALA B O 1
ATOM 2445 N N . GLY B 1 56 ? -6.461 23.25 -8.508 1 98.81 56 GLY B N 1
ATOM 2446 C CA . GLY B 1 56 ? -5.891 22.219 -9.367 1 98.81 56 GLY B CA 1
ATOM 2447 C C . GLY B 1 56 ? -5.965 20.828 -8.758 1 98.81 56 GLY B C 1
ATOM 2448 O O . GLY B 1 56 ? -6.129 20.688 -7.547 1 98.81 56 GLY B O 1
ATOM 2449 N N . SER B 1 57 ? -5.859 19.875 -9.578 1 98.88 57 SER B N 1
ATOM 2450 C CA . SER B 1 57 ? -5.797 18.5 -9.117 1 98.88 57 SER B CA 1
ATOM 2451 C C . SER B 1 57 ? -4.438 18.188 -8.5 1 98.88 57 SER B C 1
ATOM 2453 O O . SER B 1 57 ? -3.396 18.484 -9.086 1 98.88 57 SER B O 1
ATOM 2455 N N . ILE B 1 58 ? -4.488 17.547 -7.363 1 98.81 58 ILE B N 1
ATOM 2456 C CA . ILE B 1 58 ? -3.238 17.188 -6.695 1 98.81 58 ILE B CA 1
ATOM 2457 C C . ILE B 1 58 ? -2.52 16.109 -7.488 1 98.81 58 ILE B C 1
ATOM 2459 O O . ILE B 1 58 ? -1.351 15.805 -7.234 1 98.81 58 ILE B O 1
ATOM 2463 N N . ALA B 1 59 ? -3.184 15.453 -8.422 1 98.81 59 ALA B N 1
ATOM 2464 C CA . ALA B 1 59 ? -2.561 14.445 -9.273 1 98.81 59 ALA B CA 1
ATOM 2465 C C . ALA B 1 59 ? -1.624 15.086 -10.289 1 98.81 59 ALA B C 1
ATOM 2467 O O . ALA B 1 59 ? -0.883 14.391 -10.992 1 98.81 59 ALA B O 1
ATOM 2468 N N . GLU B 1 60 ? -1.637 16.406 -10.375 1 98.75 60 GLU B N 1
ATOM 2469 C CA . GLU B 1 60 ? -0.834 17.141 -11.352 1 98.75 60 GLU B CA 1
ATOM 2470 C C . GLU B 1 60 ? 0.396 17.75 -10.695 1 98.75 60 GLU B C 1
ATOM 2472 O O . GLU B 1 60 ? 0.283 18.453 -9.68 1 98.75 60 GLU B O 1
ATOM 2477 N N . ARG B 1 61 ? 1.526 17.578 -11.352 1 98.25 61 ARG B N 1
ATOM 2478 C CA . ARG B 1 61 ? 2.787 18.125 -10.852 1 98.25 61 ARG B CA 1
ATOM 2479 C C . ARG B 1 61 ? 2.689 19.625 -10.648 1 98.25 61 ARG B C 1
ATOM 2481 O O . ARG B 1 61 ? 3.191 20.156 -9.656 1 98.25 61 ARG B O 1
ATOM 2488 N N . ALA B 1 62 ? 2.078 20.297 -11.539 1 98.75 62 ALA B N 1
ATOM 2489 C CA . ALA B 1 62 ? 1.995 21.75 -11.516 1 98.75 62 ALA B CA 1
ATOM 2490 C C . ALA B 1 62 ? 1.288 22.234 -10.25 1 98.75 62 ALA B C 1
ATOM 2492 O O . ALA B 1 62 ? 1.624 23.297 -9.711 1 98.75 62 ALA B O 1
ATOM 2493 N N . THR B 1 63 ? 0.283 21.516 -9.828 1 98.88 63 THR B N 1
ATOM 2494 C CA . THR B 1 63 ? -0.439 21.875 -8.609 1 98.88 63 THR B CA 1
ATOM 2495 C C . THR B 1 63 ? 0.472 21.781 -7.391 1 98.88 63 THR B C 1
ATOM 2497 O O . THR B 1 63 ? 0.496 22.688 -6.555 1 98.88 63 THR B O 1
ATOM 2500 N N . ALA B 1 64 ? 1.214 20.672 -7.281 1 98.88 64 ALA B N 1
ATOM 2501 C CA . ALA B 1 64 ? 2.143 20.5 -6.168 1 98.88 64 ALA B CA 1
ATOM 2502 C C . ALA B 1 64 ? 3.197 21.609 -6.156 1 98.88 64 ALA B C 1
ATOM 2504 O O . ALA B 1 64 ? 3.533 22.141 -5.094 1 98.88 64 ALA B O 1
ATOM 2505 N N . ASP B 1 65 ? 3.668 21.922 -7.344 1 98.88 65 ASP B N 1
ATOM 2506 C CA . ASP B 1 65 ? 4.645 23 -7.457 1 98.88 65 ASP B CA 1
ATOM 2507 C C . ASP B 1 65 ? 4.051 24.328 -6.988 1 98.88 65 ASP B C 1
ATOM 2509 O O . ASP B 1 65 ? 4.695 25.078 -6.254 1 98.88 65 ASP B O 1
ATOM 2513 N N . ALA B 1 66 ? 2.875 24.625 -7.402 1 98.88 66 ALA B N 1
ATOM 2514 C CA . ALA B 1 66 ? 2.213 25.875 -7.078 1 98.88 66 ALA B CA 1
ATOM 2515 C C . ALA B 1 66 ? 1.956 26 -5.578 1 98.88 66 ALA B C 1
ATOM 2517 O O . ALA B 1 66 ? 2.023 27.094 -5.012 1 98.88 66 ALA B O 1
ATOM 2518 N N . LEU B 1 67 ? 1.653 24.891 -4.977 1 98.94 67 LEU B N 1
ATOM 2519 C CA . LEU B 1 67 ? 1.381 24.891 -3.543 1 98.94 67 LEU B CA 1
ATOM 2520 C C . LEU B 1 67 ? 2.617 25.312 -2.754 1 98.94 67 LEU B C 1
ATOM 2522 O O . LEU B 1 67 ? 2.539 26.188 -1.888 1 98.94 67 LEU B O 1
ATOM 2526 N N . ILE B 1 68 ? 3.77 24.766 -3.082 1 98.81 68 ILE B N 1
ATOM 2527 C CA . ILE B 1 68 ? 5.008 25.094 -2.393 1 98.81 68 ILE B CA 1
ATOM 2528 C C . ILE B 1 68 ? 5.375 26.547 -2.682 1 98.81 68 ILE B C 1
ATOM 2530 O O . ILE B 1 68 ? 5.699 27.312 -1.766 1 98.81 68 ILE B O 1
ATOM 2534 N N . ARG B 1 69 ? 5.234 26.922 -3.939 1 98.62 69 ARG B N 1
ATOM 2535 C CA . ARG B 1 69 ? 5.59 28.266 -4.355 1 98.62 69 ARG B CA 1
ATOM 2536 C C . ARG B 1 69 ? 4.723 29.312 -3.65 1 98.62 69 ARG B C 1
ATOM 2538 O O . ARG B 1 69 ? 5.23 30.312 -3.146 1 98.62 69 ARG B O 1
ATOM 2545 N N . THR B 1 70 ? 3.449 29.062 -3.633 1 98.75 70 THR B N 1
ATOM 2546 C CA . THR B 1 70 ? 2.512 30 -3.023 1 98.75 70 THR B CA 1
ATOM 2547 C C . THR B 1 70 ? 2.805 30.172 -1.535 1 98.75 70 THR B C 1
ATOM 2549 O O . THR B 1 70 ? 2.809 31.297 -1.021 1 98.75 70 THR B O 1
ATOM 2552 N N . ALA B 1 71 ? 3.066 29.047 -0.846 1 98.12 71 ALA B N 1
ATOM 2553 C CA . ALA B 1 71 ? 3.375 29.094 0.581 1 98.12 71 ALA B CA 1
ATOM 2554 C C . ALA B 1 71 ? 4.664 29.875 0.83 1 98.12 71 ALA B C 1
ATOM 2556 O O . ALA B 1 71 ? 4.734 30.688 1.755 1 98.12 71 ALA B O 1
ATOM 2557 N N . GLU B 1 72 ? 5.629 29.609 0.034 1 96.69 72 GLU B N 1
ATOM 2558 C CA . GLU B 1 72 ? 6.906 30.297 0.195 1 96.69 72 GLU B CA 1
ATOM 2559 C C . GLU B 1 72 ? 6.77 31.797 -0.076 1 96.69 72 GLU B C 1
ATOM 2561 O O . GLU B 1 72 ? 7.289 32.625 0.681 1 96.69 72 GLU B O 1
ATOM 2566 N N . GLU B 1 73 ? 6.086 32.156 -1.13 1 97.25 73 GLU B N 1
ATOM 2567 C CA . GLU B 1 73 ? 5.953 33.562 -1.536 1 97.25 73 GLU B CA 1
ATOM 2568 C C . GLU B 1 73 ? 5.047 34.312 -0.579 1 97.25 73 GLU B C 1
ATOM 2570 O O . GLU B 1 73 ? 5.332 35.469 -0.235 1 97.25 73 GLU B O 1
ATOM 2575 N N . ALA B 1 74 ? 4.023 33.688 -0.163 1 96.19 74 ALA B N 1
ATOM 2576 C CA . ALA B 1 74 ? 3.014 34.406 0.63 1 96.19 74 ALA B CA 1
ATOM 2577 C C . ALA B 1 74 ? 3.395 34.406 2.107 1 96.19 74 ALA B C 1
ATOM 2579 O O . ALA B 1 74 ? 3.098 35.375 2.818 1 96.19 74 ALA B O 1
ATOM 2580 N N . PHE B 1 75 ? 3.994 33.312 2.523 1 95.62 75 PHE B N 1
ATOM 2581 C CA . PHE B 1 75 ? 4.121 33.188 3.967 1 95.62 75 PHE B CA 1
ATOM 2582 C C . PHE B 1 75 ? 5.586 33.062 4.371 1 95.62 75 PHE B C 1
ATOM 2584 O O . PHE B 1 75 ? 5.914 33.125 5.562 1 95.62 75 PHE B O 1
ATOM 2591 N N . GLY B 1 76 ? 6.531 32.906 3.459 1 94.38 76 GLY B N 1
ATOM 2592 C CA . GLY B 1 76 ? 7.961 32.844 3.727 1 94.38 76 GLY B CA 1
ATOM 2593 C C . GLY B 1 76 ? 8.469 31.438 3.988 1 94.38 76 GLY B C 1
ATOM 2594 O O . GLY B 1 76 ? 9.641 31.25 4.328 1 94.38 76 GLY B O 1
ATOM 2595 N N . GLY B 1 77 ? 7.559 30.5 3.881 1 96.25 77 GLY B N 1
ATOM 2596 C CA . GLY B 1 77 ? 8.039 29.141 4.051 1 96.25 77 GLY B CA 1
ATOM 2597 C C . GLY B 1 77 ? 6.926 28.125 4.176 1 96.25 77 GLY B C 1
ATOM 2598 O O . GLY B 1 77 ? 5.75 28.453 4.047 1 96.25 77 GLY B O 1
ATOM 2599 N N . VAL B 1 78 ? 7.305 26.812 4.324 1 98.12 78 VAL B N 1
ATOM 2600 C CA . VAL B 1 78 ? 6.391 25.703 4.508 1 98.12 78 VAL B CA 1
ATOM 2601 C C . VAL B 1 78 ? 6.809 24.891 5.73 1 98.12 78 VAL B C 1
ATOM 2603 O O . VAL B 1 78 ? 7.922 24.359 5.781 1 98.12 78 VAL B O 1
ATOM 2606 N N . HIS B 1 79 ? 5.914 24.75 6.723 1 98.81 79 HIS B N 1
ATOM 2607 C CA . HIS B 1 79 ? 6.23 24.016 7.938 1 98.81 79 HIS B CA 1
ATOM 2608 C C . HIS B 1 79 ? 5.383 22.75 8.047 1 98.81 79 HIS B C 1
ATOM 2610 O O . HIS B 1 79 ? 5.836 21.734 8.594 1 98.81 79 HIS B O 1
ATOM 2616 N N . ILE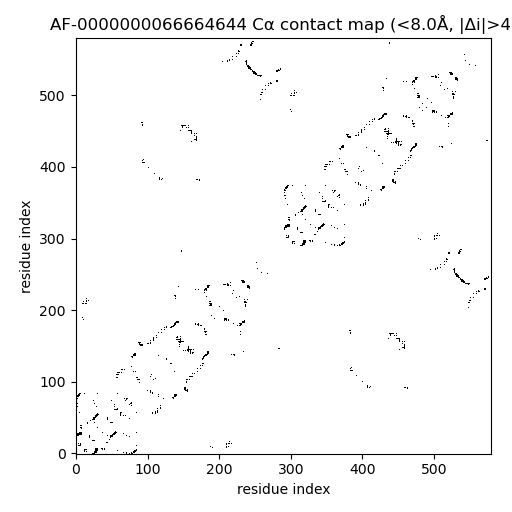 B 1 80 ? 4.16 22.828 7.547 1 98.94 80 ILE B N 1
ATOM 2617 C CA . ILE B 1 80 ? 3.197 21.734 7.703 1 98.94 80 ILE B CA 1
ATOM 2618 C C . ILE B 1 80 ? 2.557 21.422 6.352 1 98.94 80 ILE B C 1
ATOM 2620 O O . ILE B 1 80 ? 2.154 22.328 5.621 1 98.94 80 ILE B O 1
ATOM 2624 N N . VAL B 1 81 ? 2.537 20.172 5.984 1 99 81 VAL B N 1
ATOM 2625 C CA . VAL B 1 81 ? 1.798 19.703 4.816 1 99 81 VAL B CA 1
ATOM 2626 C C . VAL B 1 81 ? 0.805 18.625 5.238 1 99 81 VAL B C 1
ATOM 2628 O O . VAL B 1 81 ? 1.188 17.625 5.855 1 99 81 VAL B O 1
ATOM 2631 N N . VAL B 1 82 ? -0.474 18.828 4.965 1 99 82 VAL B N 1
ATOM 2632 C CA . VAL B 1 82 ? -1.532 17.844 5.164 1 99 82 VAL B CA 1
ATOM 2633 C C . VAL B 1 82 ? -2.098 17.406 3.811 1 99 82 VAL B C 1
ATOM 2635 O O . VAL B 1 82 ? -2.801 18.188 3.152 1 99 82 VAL B O 1
ATOM 2638 N N . ASN B 1 83 ? -1.758 16.219 3.4 1 98.94 83 ASN B N 1
ATOM 2639 C CA . ASN B 1 83 ? -2.359 15.609 2.217 1 98.94 83 ASN B CA 1
ATOM 2640 C C . ASN B 1 83 ? -3.686 14.93 2.545 1 98.94 83 ASN B C 1
ATOM 2642 O O . ASN B 1 83 ? -3.705 13.867 3.164 1 98.94 83 ASN B O 1
ATOM 2646 N N . ASN B 1 84 ? -4.738 15.539 2.031 1 98.5 84 ASN B N 1
ATOM 2647 C CA . ASN B 1 84 ? -6.059 15.07 2.43 1 98.5 84 ASN B CA 1
ATOM 2648 C C . ASN B 1 84 ? -6.98 14.898 1.224 1 98.5 84 ASN B C 1
ATOM 2650 O O . ASN B 1 84 ? -7.977 14.172 1.298 1 98.5 84 ASN B O 1
ATOM 2654 N N . ALA B 1 85 ? -6.676 15.594 0.09 1 98.31 85 ALA B N 1
ATOM 2655 C CA . ALA B 1 85 ? -7.539 15.523 -1.087 1 98.31 85 ALA B CA 1
ATOM 2656 C C . ALA B 1 85 ? -7.773 14.078 -1.504 1 98.31 85 ALA B C 1
ATOM 2658 O O . ALA B 1 85 ? -6.855 13.25 -1.461 1 98.31 85 ALA B O 1
ATOM 2659 N N . GLY B 1 86 ? -8.984 13.789 -1.87 1 96.69 86 GLY B N 1
ATOM 2660 C CA . GLY B 1 86 ? -9.289 12.422 -2.262 1 96.69 86 GLY B CA 1
ATOM 2661 C C . GLY B 1 86 ? -10.625 12.281 -2.971 1 96.69 86 GLY B C 1
ATOM 2662 O O . GLY B 1 86 ? -11.398 13.242 -3.037 1 96.69 86 GLY B O 1
ATOM 2663 N N . ILE B 1 87 ? -10.859 11.164 -3.553 1 96.75 87 ILE B N 1
ATOM 2664 C CA . ILE B 1 87 ? -12.102 10.781 -4.219 1 96.75 87 ILE B CA 1
ATOM 2665 C C . ILE B 1 87 ? -12.414 9.32 -3.918 1 96.75 87 ILE B C 1
ATOM 2667 O O . ILE B 1 87 ? -11.555 8.586 -3.418 1 96.75 87 ILE B O 1
ATOM 2671 N N . THR B 1 88 ? -13.633 8.883 -4.148 1 95.25 88 THR B N 1
ATOM 2672 C CA . THR B 1 88 ? -14 7.473 -4.105 1 95.25 88 THR B CA 1
ATOM 2673 C C . THR B 1 88 ? -14.602 7.027 -5.434 1 95.25 88 THR B C 1
ATOM 2675 O O . THR B 1 88 ? -15.258 7.812 -6.117 1 95.25 88 THR B O 1
ATOM 2678 N N . ARG B 1 89 ? -14.242 5.922 -5.91 1 97.81 89 ARG B N 1
ATOM 2679 C CA . ARG B 1 89 ? -14.82 5.152 -7.004 1 97.81 89 ARG B CA 1
ATOM 2680 C C . ARG B 1 89 ? -15.086 3.711 -6.586 1 97.81 89 ARG B C 1
ATOM 2682 O O . ARG B 1 89 ? -14.344 2.803 -6.969 1 97.81 89 ARG B O 1
ATOM 2689 N N . ASP B 1 90 ? -16.219 3.434 -5.871 1 97.56 90 ASP B N 1
ATOM 2690 C CA . ASP B 1 90 ? -16.516 2.119 -5.305 1 97.56 90 ASP B CA 1
ATOM 2691 C C . ASP B 1 90 ? -17.047 1.166 -6.371 1 97.56 90 ASP B C 1
ATOM 2693 O O . ASP B 1 90 ? -17.969 1.508 -7.109 1 97.56 90 ASP B O 1
ATOM 2697 N N . ARG B 1 91 ? -16.469 0.029 -6.504 1 98.31 91 ARG B N 1
ATOM 2698 C CA . ARG B 1 91 ? -16.859 -1.033 -7.422 1 98.31 91 ARG B CA 1
ATOM 2699 C C . ARG B 1 91 ? -16.234 -2.365 -7.023 1 98.31 91 ARG B C 1
ATOM 2701 O O . ARG B 1 91 ? -15.078 -2.41 -6.602 1 98.31 91 ARG B O 1
ATOM 2708 N N . MET B 1 92 ? -17.031 -3.449 -7.148 1 98.69 92 MET B N 1
ATOM 2709 C CA . MET B 1 92 ? -16.422 -4.766 -6.941 1 98.69 92 MET B CA 1
ATOM 2710 C C . MET B 1 92 ? -15.211 -4.957 -7.84 1 98.69 92 MET B C 1
ATOM 2712 O O . MET B 1 92 ? -15.219 -4.543 -9 1 98.69 92 MET B O 1
ATOM 2716 N N . LEU B 1 93 ? -14.25 -5.715 -7.363 1 98.62 93 LEU B N 1
ATOM 2717 C CA . LEU B 1 93 ? -12.992 -5.895 -8.078 1 98.62 93 LEU B CA 1
ATOM 2718 C C . LEU B 1 93 ? -13.242 -6.402 -9.492 1 98.62 93 LEU B C 1
ATOM 2720 O O . LEU B 1 93 ? -12.742 -5.82 -10.461 1 98.62 93 LEU B O 1
ATOM 2724 N N . PHE B 1 94 ? -14.07 -7.434 -9.617 1 98.69 94 PHE B N 1
ATOM 2725 C CA . PHE B 1 94 ? -14.258 -8.094 -10.906 1 98.69 94 PHE B CA 1
ATOM 2726 C C . PHE B 1 94 ? -15.086 -7.23 -11.844 1 98.69 94 PHE B C 1
ATOM 2728 O O . PHE B 1 94 ? -15.242 -7.559 -13.023 1 98.69 94 PHE B O 1
ATOM 2735 N N . ASN B 1 95 ? -15.578 -6.086 -11.359 1 98.62 95 ASN B N 1
ATOM 2736 C CA . ASN B 1 95 ? -16.344 -5.152 -12.188 1 98.62 95 ASN B CA 1
ATOM 2737 C C . ASN B 1 95 ? -15.641 -3.805 -12.297 1 98.62 95 ASN B C 1
ATOM 2739 O O . ASN B 1 95 ? -16.109 -2.908 -13 1 98.62 95 ASN B O 1
ATOM 2743 N N . MET B 1 96 ? -14.539 -3.607 -11.672 1 98.69 96 MET B N 1
ATOM 2744 C CA . MET B 1 96 ? -13.875 -2.307 -11.586 1 98.69 96 MET B CA 1
ATOM 2745 C C . MET B 1 96 ? -13.234 -1.938 -12.922 1 98.69 96 MET B C 1
ATOM 2747 O O . MET B 1 96 ? -12.492 -2.73 -13.5 1 98.69 96 MET B O 1
ATOM 2751 N N . SER B 1 97 ? -13.516 -0.78 -13.461 1 98.81 97 SER B N 1
ATOM 2752 C CA . SER B 1 97 ? -12.938 -0.338 -14.727 1 98.81 97 SER B CA 1
ATOM 2753 C C . SER B 1 97 ? -11.5 0.142 -14.539 1 98.81 97 SER B C 1
ATOM 2755 O O . SER B 1 97 ? -11.094 0.481 -13.422 1 98.81 97 SER B O 1
ATOM 2757 N N . ASP B 1 98 ? -10.789 0.18 -15.656 1 98.62 98 ASP B N 1
ATOM 2758 C CA . ASP B 1 98 ? -9.445 0.75 -15.633 1 98.62 98 ASP B CA 1
ATOM 2759 C C . ASP B 1 98 ? -9.477 2.207 -15.18 1 98.62 98 ASP B C 1
ATOM 2761 O O . ASP B 1 98 ? -8.617 2.635 -14.406 1 98.62 98 ASP B O 1
ATOM 2765 N N . GLU B 1 99 ? -10.422 2.891 -15.633 1 98.69 99 GLU B N 1
ATOM 2766 C CA . GLU B 1 99 ? -10.523 4.324 -15.367 1 98.69 99 GLU B CA 1
ATOM 2767 C C . GLU B 1 99 ? -10.773 4.594 -13.891 1 98.69 99 GLU B C 1
ATOM 2769 O O . GLU B 1 99 ? -10.227 5.543 -13.328 1 98.69 99 GLU B O 1
ATOM 2774 N N . ASP B 1 100 ? -11.656 3.762 -13.281 1 98.81 100 ASP B N 1
ATOM 2775 C CA . ASP B 1 100 ? -11.93 3.92 -11.852 1 98.81 100 ASP B CA 1
ATOM 2776 C C . ASP B 1 100 ? -10.68 3.645 -11.023 1 98.81 100 ASP B C 1
ATOM 2778 O O . ASP B 1 100 ? -10.398 4.363 -10.062 1 98.81 100 ASP B O 1
ATOM 2782 N N . PHE B 1 101 ? -9.961 2.596 -11.367 1 98.94 101 PHE B N 1
ATOM 2783 C CA . PHE B 1 101 ? -8.719 2.285 -10.664 1 98.94 101 PHE B CA 1
ATOM 2784 C C . PHE B 1 101 ? -7.707 3.41 -10.836 1 98.94 101 PHE B C 1
ATOM 2786 O O . PHE B 1 101 ? -7.152 3.908 -9.859 1 98.94 101 PHE B O 1
ATOM 2793 N N . ASP B 1 102 ? -7.547 3.842 -12.062 1 98.88 102 ASP B N 1
ATOM 2794 C CA . ASP B 1 102 ? -6.543 4.844 -12.406 1 98.88 102 ASP B CA 1
ATOM 2795 C C . ASP B 1 102 ? -6.836 6.176 -11.719 1 98.88 102 ASP B C 1
ATOM 2797 O O . ASP B 1 102 ? -5.922 6.844 -11.227 1 98.88 102 ASP B O 1
ATOM 2801 N N . ALA B 1 103 ? -8.055 6.59 -11.695 1 98.81 103 ALA B N 1
ATOM 2802 C CA . ALA B 1 103 ? -8.438 7.871 -11.102 1 98.81 103 ALA B CA 1
ATOM 2803 C C . ALA B 1 103 ? -8.102 7.906 -9.617 1 98.81 103 ALA B C 1
ATOM 2805 O O . ALA B 1 103 ? -7.543 8.891 -9.117 1 98.81 103 ALA B O 1
ATOM 2806 N N . VAL B 1 104 ? -8.453 6.832 -8.914 1 98.88 104 VAL B N 1
ATOM 2807 C CA . VAL B 1 104 ? -8.234 6.77 -7.473 1 98.88 104 VAL B CA 1
ATOM 2808 C C . VAL B 1 104 ? -6.734 6.742 -7.18 1 98.88 104 VAL B C 1
ATOM 2810 O O . VAL B 1 104 ? -6.258 7.445 -6.285 1 98.88 104 VAL B O 1
ATOM 2813 N N . VAL B 1 105 ? -5.969 5.984 -7.949 1 98.94 105 VAL B N 1
ATOM 2814 C CA . VAL B 1 105 ? -4.527 5.891 -7.742 1 98.94 105 VAL B CA 1
ATOM 2815 C C . VAL B 1 105 ? -3.871 7.234 -8.055 1 98.94 105 VAL B C 1
ATOM 2817 O O . VAL B 1 105 ? -2.971 7.676 -7.336 1 98.94 105 VAL B O 1
ATOM 2820 N N . ALA B 1 106 ? -4.344 7.855 -9.07 1 98.88 106 ALA B N 1
ATOM 2821 C CA . ALA B 1 106 ? -3.789 9.148 -9.461 1 98.88 106 ALA B CA 1
ATOM 2822 C C . ALA B 1 106 ? -4.008 10.195 -8.375 1 98.88 106 ALA B C 1
ATOM 2824 O O . ALA B 1 106 ? -3.064 10.867 -7.949 1 98.88 106 ALA B O 1
ATOM 2825 N N . VAL B 1 107 ? -5.18 10.336 -7.918 1 98.81 107 VAL B N 1
ATOM 2826 C CA . VAL B 1 107 ? -5.512 11.406 -6.98 1 98.81 107 VAL B CA 1
ATOM 2827 C C . VAL B 1 107 ? -4.906 11.094 -5.613 1 98.81 107 VAL B C 1
ATOM 2829 O O . VAL B 1 107 ? -4.25 11.953 -5.012 1 98.81 107 VAL B O 1
ATOM 2832 N N . HIS B 1 108 ? -5.102 9.891 -5.145 1 98.88 108 HIS B N 1
ATOM 2833 C CA . HIS B 1 108 ? -4.652 9.578 -3.793 1 98.88 108 HIS B CA 1
ATOM 2834 C C . HIS B 1 108 ? -3.152 9.312 -3.756 1 98.88 108 HIS B C 1
ATOM 2836 O O . HIS B 1 108 ? -2.393 10.094 -3.178 1 98.88 108 HIS B O 1
ATOM 2842 N N . LEU B 1 109 ? -2.719 8.297 -4.461 1 98.94 109 LEU B N 1
ATOM 2843 C CA . LEU B 1 109 ? -1.337 7.855 -4.293 1 98.94 109 LEU B CA 1
ATOM 2844 C C . LEU B 1 109 ? -0.375 8.82 -4.98 1 98.94 109 LEU B C 1
ATOM 2846 O O . LEU B 1 109 ? 0.528 9.367 -4.344 1 98.94 109 LEU B O 1
ATOM 2850 N N . ARG B 1 110 ? -0.565 9.055 -6.246 1 98.94 110 ARG B N 1
ATOM 2851 C CA . ARG B 1 110 ? 0.315 9.961 -6.973 1 98.94 110 ARG B CA 1
ATOM 2852 C C . ARG B 1 110 ? 0.219 11.383 -6.41 1 98.94 110 ARG B C 1
ATOM 2854 O O . ARG B 1 110 ? 1.23 12.07 -6.289 1 98.94 110 ARG B O 1
ATOM 2861 N N . GLY B 1 111 ? -0.992 11.812 -6.137 1 98.94 111 GLY B N 1
ATOM 2862 C CA . GLY B 1 111 ? -1.17 13.141 -5.57 1 98.94 111 GLY B CA 1
ATOM 2863 C C . GLY B 1 111 ? -0.428 13.336 -4.262 1 98.94 111 GLY B C 1
ATOM 2864 O O . GLY B 1 111 ? 0.246 14.352 -4.07 1 98.94 111 GLY B O 1
ATOM 2865 N N . HIS B 1 112 ? -0.566 12.398 -3.326 1 98.94 112 HIS B N 1
ATOM 2866 C CA . HIS B 1 112 ? 0.188 12.438 -2.078 1 98.94 112 HIS B CA 1
ATOM 2867 C C . HIS B 1 112 ? 1.69 12.422 -2.342 1 98.94 112 HIS B C 1
ATOM 2869 O O . HIS B 1 112 ? 2.447 13.141 -1.683 1 98.94 112 HIS B O 1
ATOM 2875 N N . PHE B 1 113 ? 2.131 11.625 -3.283 1 98.94 113 PHE B N 1
ATOM 2876 C CA . PHE B 1 113 ? 3.551 11.547 -3.607 1 98.94 113 PHE B CA 1
ATOM 2877 C C . PHE B 1 113 ? 4.082 12.898 -4.062 1 98.94 113 PHE B C 1
ATOM 2879 O O . PHE B 1 113 ? 5.105 13.367 -3.559 1 98.94 113 PHE B O 1
ATOM 2886 N N . LEU B 1 114 ? 3.42 13.508 -5.02 1 98.94 114 LEU B N 1
ATOM 2887 C CA . LEU B 1 114 ? 3.918 14.734 -5.629 1 98.94 114 LEU B CA 1
ATOM 2888 C C . LEU B 1 114 ? 4.16 15.805 -4.57 1 98.94 114 LEU B C 1
ATOM 2890 O O . LEU B 1 114 ? 5.242 16.391 -4.512 1 98.94 114 LEU B O 1
ATOM 2894 N N . LEU B 1 115 ? 3.178 16.016 -3.742 1 98.94 115 LEU B N 1
ATOM 2895 C CA . LEU B 1 115 ? 3.318 17.078 -2.76 1 98.94 115 LEU B CA 1
ATOM 2896 C C . LEU B 1 115 ? 4.262 16.656 -1.636 1 98.94 115 LEU B C 1
ATOM 2898 O O . LEU B 1 115 ? 5.016 17.484 -1.113 1 98.94 115 LEU B O 1
ATOM 2902 N N . SER B 1 116 ? 4.246 15.375 -1.205 1 98.94 116 SER B N 1
ATOM 2903 C CA . SER B 1 116 ? 5.195 14.898 -0.205 1 98.94 116 SER B CA 1
ATOM 2904 C C . SER B 1 116 ? 6.633 15.047 -0.688 1 98.94 116 SER B C 1
ATOM 2906 O O . SER B 1 116 ? 7.508 15.461 0.073 1 98.94 116 SER B O 1
ATOM 2908 N N . ARG B 1 117 ? 6.844 14.648 -1.957 1 98.88 117 ARG B N 1
ATOM 2909 C CA . ARG B 1 117 ? 8.172 14.766 -2.551 1 98.88 117 ARG B CA 1
ATOM 2910 C C . ARG B 1 117 ? 8.617 16.219 -2.6 1 98.88 117 ARG B C 1
ATOM 2912 O O . ARG B 1 117 ? 9.75 16.547 -2.236 1 98.88 117 ARG B O 1
ATOM 2919 N N . ASN B 1 118 ? 7.762 17.125 -3.045 1 98.88 118 ASN B N 1
ATOM 2920 C CA . ASN B 1 118 ? 8.094 18.547 -3.105 1 98.88 118 ASN B CA 1
ATOM 2921 C C . ASN B 1 118 ? 8.406 19.109 -1.721 1 98.88 118 ASN B C 1
ATOM 2923 O O . ASN B 1 118 ? 9.367 19.859 -1.553 1 98.88 118 ASN B O 1
ATOM 2927 N N . ALA B 1 119 ? 7.578 18.781 -0.736 1 98.94 119 ALA B N 1
ATOM 2928 C CA . ALA B 1 119 ? 7.812 19.219 0.636 1 98.94 119 ALA B CA 1
ATOM 2929 C C . ALA B 1 119 ? 9.133 18.672 1.17 1 98.94 119 ALA B C 1
ATOM 2931 O O . ALA B 1 119 ? 9.891 19.406 1.821 1 98.94 119 ALA B O 1
ATOM 2932 N N . ALA B 1 120 ? 9.367 17.391 0.903 1 98.94 120 ALA B N 1
ATOM 2933 C CA . ALA B 1 120 ? 10.609 16.75 1.331 1 98.94 120 ALA B CA 1
ATOM 2934 C C . ALA B 1 120 ? 11.828 17.484 0.761 1 98.94 120 ALA B C 1
ATOM 2936 O O . ALA B 1 120 ? 12.773 17.797 1.489 1 98.94 120 ALA B O 1
ATOM 2937 N N . ALA B 1 121 ? 11.766 17.734 -0.53 1 98.81 121 ALA B N 1
ATOM 2938 C CA . ALA B 1 121 ? 12.852 18.453 -1.178 1 98.81 121 ALA B CA 1
ATOM 2939 C C . ALA B 1 121 ? 13.023 19.844 -0.58 1 98.81 121 ALA B C 1
ATOM 2941 O O . ALA B 1 121 ? 14.148 20.297 -0.353 1 98.81 121 ALA B O 1
ATOM 2942 N N . TYR B 1 122 ? 11.945 20.531 -0.325 1 98.81 122 TYR B N 1
ATOM 2943 C CA . TYR B 1 122 ? 11.953 21.875 0.251 1 98.81 122 TYR B CA 1
ATOM 2944 C C . TYR B 1 122 ? 12.609 21.875 1.625 1 98.81 122 TYR B C 1
ATOM 2946 O O . TYR B 1 122 ? 13.523 22.672 1.88 1 98.81 122 TYR B O 1
ATOM 2954 N N . TRP B 1 123 ? 12.18 21 2.553 1 98.88 123 TRP B N 1
ATOM 2955 C CA . TRP B 1 123 ? 12.688 20.953 3.922 1 98.88 123 TRP B CA 1
ATOM 2956 C C . TRP B 1 123 ? 14.156 20.562 3.945 1 98.88 123 TRP B C 1
ATOM 2958 O O . TRP B 1 123 ? 14.938 21.109 4.723 1 98.88 123 TRP B O 1
ATOM 2968 N N . ARG B 1 124 ? 14.469 19.562 3.102 1 98.75 124 ARG B N 1
ATOM 2969 C CA . ARG B 1 124 ? 15.875 19.203 2.998 1 98.75 124 ARG B CA 1
ATOM 2970 C C . ARG B 1 124 ? 16.719 20.391 2.57 1 98.75 124 ARG B C 1
ATOM 2972 O O . ARG B 1 124 ? 17.781 20.641 3.145 1 98.75 124 ARG B O 1
ATOM 2979 N N . GLY B 1 125 ? 16.25 21.078 1.55 1 98.62 125 GLY B N 1
ATOM 2980 C CA . GLY B 1 125 ? 16.953 22.266 1.093 1 98.62 125 GLY B CA 1
ATOM 2981 C C . GLY B 1 125 ? 17.125 23.312 2.174 1 98.62 125 GLY B C 1
ATOM 2982 O O . GLY B 1 125 ? 18.219 23.859 2.346 1 98.62 125 GLY B O 1
ATOM 2983 N N . LYS B 1 126 ? 16.094 23.578 2.928 1 98.62 126 LYS B N 1
ATOM 2984 C CA . LYS B 1 126 ? 16.141 24.562 4.012 1 98.62 126 LYS B CA 1
ATOM 2985 C C . LYS B 1 126 ? 17.094 24.125 5.109 1 98.62 126 LYS B C 1
ATOM 2987 O O . LYS B 1 126 ? 17.828 24.938 5.676 1 98.62 126 LYS B O 1
ATOM 2992 N N . SER B 1 127 ? 17.031 22.875 5.457 1 98.75 127 SER B N 1
ATOM 2993 C CA . SER B 1 127 ? 17.922 22.328 6.473 1 98.75 127 SER B CA 1
ATOM 2994 C C . SER B 1 127 ? 19.391 22.484 6.062 1 98.75 127 SER B C 1
ATOM 2996 O O . SER B 1 127 ? 20.219 22.906 6.867 1 98.75 127 SER B O 1
ATOM 2998 N N . LYS B 1 128 ? 19.672 22.141 4.848 1 98.38 128 LYS B N 1
ATOM 2999 C CA . LYS B 1 128 ? 21.031 22.26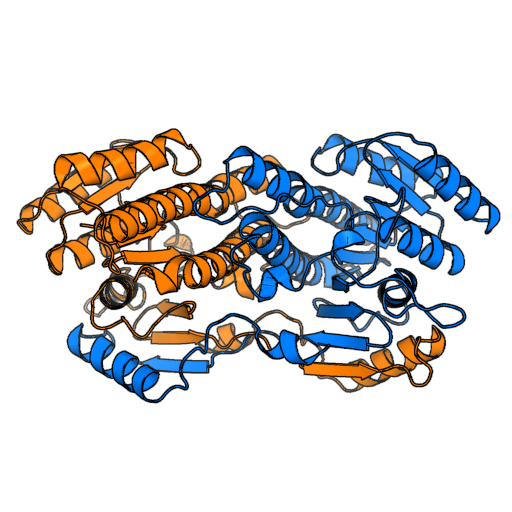6 4.34 1 98.38 128 LYS B CA 1
ATOM 3000 C C . LYS B 1 128 ? 21.5 23.719 4.352 1 98.38 128 LYS B C 1
ATOM 3002 O O . LYS B 1 128 ? 22.641 24 4.734 1 98.38 128 LYS B O 1
ATOM 3007 N N . ALA B 1 129 ? 20.719 24.578 3.953 1 98.19 129 ALA B N 1
ATOM 3008 C CA . ALA B 1 129 ? 21.062 26 3.947 1 98.19 129 ALA B CA 1
ATOM 3009 C C . ALA B 1 129 ? 21.312 26.5 5.363 1 98.19 129 ALA B C 1
ATOM 3011 O O . ALA B 1 129 ? 22.219 27.312 5.582 1 98.19 129 ALA B O 1
ATOM 3012 N N . ALA B 1 130 ? 20.531 26.016 6.277 1 97.88 130 ALA B N 1
ATOM 3013 C CA . ALA B 1 130 ? 20.641 26.469 7.66 1 97.88 130 ALA B CA 1
ATOM 3014 C C . ALA B 1 130 ? 21.766 25.734 8.391 1 97.88 130 ALA B C 1
ATOM 3016 O O . ALA B 1 130 ? 22.25 26.203 9.422 1 97.88 130 ALA B O 1
ATOM 3017 N N . GLY B 1 131 ? 22.156 24.578 7.91 1 98.31 131 GLY B N 1
ATOM 3018 C CA . GLY B 1 131 ? 23.141 23.75 8.586 1 98.31 131 GLY B CA 1
ATOM 3019 C C . GLY B 1 131 ? 22.609 23.125 9.867 1 98.31 131 GLY B C 1
ATOM 3020 O O . GLY B 1 131 ? 23.359 22.859 10.797 1 98.31 131 GLY B O 1
ATOM 3021 N N . ALA B 1 132 ? 21.344 22.984 9.945 1 98.5 132 ALA B N 1
ATOM 3022 C CA . ALA B 1 132 ? 20.656 22.453 11.117 1 98.5 132 ALA B CA 1
ATOM 3023 C C . ALA B 1 132 ? 19.297 21.891 10.742 1 98.5 132 ALA B C 1
ATOM 3025 O O . ALA B 1 132 ? 18.766 22.203 9.672 1 98.5 132 ALA B O 1
ATOM 3026 N N . PRO B 1 133 ? 18.75 21.047 11.57 1 98.56 133 PRO B N 1
ATOM 3027 C CA . PRO B 1 133 ? 17.391 20.578 11.297 1 98.56 133 PRO B CA 1
ATOM 3028 C C . PRO B 1 133 ? 16.391 21.734 11.227 1 98.56 133 PRO B C 1
ATOM 3030 O O . PRO B 1 133 ? 16.609 22.781 11.828 1 98.56 133 PRO B O 1
ATOM 3033 N N . VAL B 1 134 ? 15.375 21.531 10.484 1 98.69 134 VAL B N 1
ATOM 3034 C CA . VAL B 1 134 ? 14.297 22.5 10.383 1 98.69 134 VAL B CA 1
ATOM 3035 C C . VAL B 1 134 ? 12.992 21.891 10.891 1 98.69 134 VAL B C 1
ATOM 3037 O O . VAL B 1 134 ? 12.922 20.688 11.141 1 98.69 134 VAL B O 1
ATOM 3040 N N . TYR B 1 135 ? 11.992 22.766 11.141 1 98.69 135 TYR B N 1
ATOM 3041 C CA . TYR B 1 135 ? 10.672 22.281 11.531 1 98.69 135 TYR B CA 1
ATOM 3042 C C . TYR B 1 135 ? 9.852 21.875 10.312 1 98.69 135 TYR B C 1
ATOM 3044 O O . TYR B 1 135 ? 9.633 22.688 9.398 1 98.69 135 TYR B O 1
ATOM 3052 N N . GLY B 1 136 ? 9.492 20.625 10.203 1 98.88 136 GLY B N 1
ATOM 3053 C CA . GLY B 1 136 ? 8.633 20.078 9.164 1 98.88 136 GLY B CA 1
ATOM 3054 C C . GLY B 1 136 ? 7.691 19 9.672 1 98.88 136 GLY B C 1
ATOM 3055 O O . GLY B 1 136 ? 8.086 18.156 10.477 1 98.88 136 GLY B O 1
ATOM 3056 N N . ARG B 1 137 ? 6.441 19.078 9.352 1 98.94 137 ARG B N 1
ATOM 3057 C CA . ARG B 1 137 ? 5.414 18.109 9.703 1 98.94 137 ARG B CA 1
ATOM 3058 C C . ARG B 1 137 ? 4.617 17.688 8.477 1 98.94 137 ARG B C 1
ATOM 3060 O O . ARG B 1 137 ? 4.07 18.531 7.766 1 98.94 137 ARG B O 1
ATOM 3067 N N . LEU B 1 138 ? 4.668 16.406 8.164 1 99 138 LEU B N 1
ATOM 3068 C CA . LEU B 1 138 ? 3.912 15.812 7.07 1 99 138 LEU B CA 1
ATOM 3069 C C . LEU B 1 138 ? 2.822 14.891 7.602 1 99 138 LEU B C 1
ATOM 3071 O O . LEU B 1 138 ? 3.115 13.922 8.32 1 99 138 LEU B O 1
ATOM 3075 N N . ILE B 1 139 ? 1.552 15.172 7.355 1 99 139 ILE B N 1
ATOM 3076 C CA . ILE B 1 139 ? 0.427 14.312 7.719 1 99 139 ILE B CA 1
ATOM 3077 C C . ILE B 1 139 ? -0.282 13.828 6.457 1 99 139 ILE B C 1
ATOM 3079 O O . ILE B 1 139 ? -0.836 14.633 5.703 1 99 139 ILE B O 1
ATOM 3083 N N . ASN B 1 140 ? -0.225 12.555 6.203 1 99 140 ASN B N 1
ATOM 3084 C CA . ASN B 1 140 ? -0.873 11.938 5.055 1 99 140 ASN B CA 1
ATOM 3085 C C . ASN B 1 140 ? -2.16 11.219 5.457 1 99 140 ASN B C 1
ATOM 3087 O O . ASN B 1 140 ? -2.191 10.516 6.465 1 99 140 ASN B O 1
ATOM 3091 N N . THR B 1 141 ? -3.193 11.422 4.656 1 98.88 141 THR B N 1
ATOM 3092 C CA . THR B 1 141 ? -4.465 10.758 4.914 1 98.88 141 THR B CA 1
ATOM 3093 C C . THR B 1 141 ? -4.516 9.398 4.223 1 98.88 141 THR B C 1
ATOM 3095 O O . THR B 1 141 ? -4.688 9.32 3.004 1 98.88 141 THR B O 1
ATOM 3098 N N . SER B 1 142 ? -4.324 8.406 5.004 1 98.75 142 SER B N 1
ATOM 3099 C CA . SER B 1 142 ? -4.551 7.027 4.582 1 98.75 142 SER B CA 1
ATOM 3100 C C . SER B 1 142 ? -5.992 6.598 4.84 1 98.75 142 SER B C 1
ATOM 3102 O O . SER B 1 142 ? -6.926 7.352 4.559 1 98.75 142 SER B O 1
ATOM 3104 N N . SER B 1 143 ? -6.219 5.352 5.223 1 98.38 143 SER B N 1
ATOM 3105 C CA . SER B 1 143 ? -7.539 4.812 5.531 1 98.38 143 SER B CA 1
ATOM 3106 C C . SER B 1 143 ? -7.441 3.4 6.098 1 98.38 143 SER B C 1
ATOM 3108 O O . SER B 1 143 ? -6.473 2.684 5.828 1 98.38 143 SER B O 1
ATOM 3110 N N . GLU B 1 144 ? -8.453 3.061 6.898 1 98 144 GLU B N 1
ATOM 3111 C CA . GLU B 1 144 ? -8.578 1.666 7.309 1 98 144 GLU B CA 1
ATOM 3112 C C . GLU B 1 144 ? -8.711 0.746 6.094 1 98 144 GLU B C 1
ATOM 3114 O O . GLU B 1 144 ? -8.297 -0.416 6.145 1 98 144 GLU B O 1
ATOM 3119 N N . ALA B 1 145 ? -9.195 1.253 5.012 1 98.06 145 ALA B N 1
ATOM 3120 C CA . ALA B 1 145 ? -9.352 0.459 3.793 1 98.06 145 ALA B CA 1
ATOM 3121 C C . ALA B 1 145 ? -8.008 -0.108 3.336 1 98.06 145 ALA B C 1
ATOM 3123 O O . ALA B 1 145 ? -7.949 -1.212 2.789 1 98.06 145 ALA B O 1
ATOM 3124 N N . GLY B 1 146 ? -6.926 0.628 3.578 1 98.69 146 GLY B N 1
ATOM 3125 C CA . GLY B 1 146 ? -5.602 0.159 3.201 1 98.69 146 GLY B CA 1
ATOM 3126 C C . GLY B 1 146 ? -5.125 -1.016 4.035 1 98.69 146 GLY B C 1
ATOM 3127 O O . GLY B 1 146 ? -4.199 -1.729 3.639 1 98.69 146 GLY B O 1
ATOM 3128 N N . LEU B 1 147 ? -5.742 -1.214 5.199 1 98.44 147 LEU B N 1
ATOM 3129 C CA . LEU B 1 147 ? -5.387 -2.287 6.121 1 98.44 147 LEU B CA 1
ATOM 3130 C C . LEU B 1 147 ? -6.344 -3.465 5.973 1 98.44 147 LEU B C 1
ATOM 3132 O O . LEU B 1 147 ? -5.984 -4.605 6.273 1 98.44 147 LEU B O 1
ATOM 3136 N N . LEU B 1 148 ? -7.543 -3.186 5.477 1 98.25 148 LEU B N 1
ATOM 3137 C CA . LEU B 1 148 ? -8.602 -4.188 5.457 1 98.25 148 LEU B CA 1
ATOM 3138 C C . LEU B 1 148 ? -8.688 -4.859 4.09 1 98.25 148 LEU B C 1
ATOM 3140 O O . LEU B 1 148 ? -9.016 -6.043 3.994 1 98.25 148 LEU B O 1
ATOM 3144 N N . GLY B 1 149 ? -8.43 -4.145 3.037 1 98 149 GLY B N 1
ATOM 3145 C CA . GLY B 1 149 ? -8.617 -4.664 1.691 1 98 149 GLY B CA 1
ATOM 3146 C C . GLY B 1 149 ? -10.07 -4.977 1.367 1 98 149 GLY B C 1
ATOM 3147 O O . GLY B 1 149 ? -10.406 -6.113 1.029 1 98 149 GLY B O 1
ATOM 3148 N N . PRO B 1 150 ? -10.875 -3.926 1.327 1 97.81 150 PRO B N 1
ATOM 3149 C CA . PRO B 1 150 ? -12.289 -4.191 1.062 1 97.81 150 PRO B CA 1
ATOM 3150 C C . PRO B 1 150 ? -12.547 -4.629 -0.378 1 97.81 150 PRO B C 1
ATOM 3152 O O . PRO B 1 150 ? -11.914 -4.121 -1.304 1 97.81 150 PRO B O 1
ATOM 3155 N N . GLU B 1 151 ? -13.523 -5.5 -0.622 1 97.12 151 GLU B N 1
ATOM 3156 C CA . GLU B 1 151 ? -13.82 -6.059 -1.938 1 97.12 151 GLU B CA 1
ATOM 3157 C C . GLU B 1 151 ? -14.344 -4.984 -2.887 1 97.12 151 GLU B C 1
ATOM 3159 O O . GLU B 1 151 ? -14.094 -5.039 -4.094 1 97.12 151 GLU B O 1
ATOM 3164 N N . GLY B 1 152 ? -15.023 -4.004 -2.359 1 98.06 152 GLY B N 1
ATOM 3165 C CA . GLY B 1 152 ? -15.656 -2.979 -3.174 1 98.06 152 GLY B CA 1
ATOM 3166 C C . GLY B 1 152 ? -14.805 -1.738 -3.346 1 98.06 152 GLY B C 1
ATOM 3167 O O . GLY B 1 152 ? -15.258 -0.736 -3.902 1 98.06 152 GLY B O 1
ATOM 3168 N N . GLN B 1 153 ? -13.617 -1.742 -2.844 1 98.62 153 GLN B N 1
ATOM 3169 C CA . GLN B 1 153 ? -12.703 -0.605 -2.904 1 98.62 153 GLN B CA 1
ATOM 3170 C C . GLN B 1 153 ? -11.266 -1.066 -3.121 1 98.62 153 GLN B C 1
ATOM 3172 O O . GLN B 1 153 ? -10.344 -0.587 -2.455 1 98.62 153 GLN B O 1
ATOM 3177 N N . ALA B 1 154 ? -11.094 -2.039 -4.062 1 98.88 154 ALA B N 1
ATOM 3178 C CA . ALA B 1 154 ? -9.742 -2.539 -4.312 1 98.88 154 ALA B CA 1
ATOM 3179 C C . ALA B 1 154 ? -8.805 -1.403 -4.703 1 98.88 154 ALA B C 1
ATOM 3181 O O . ALA B 1 154 ? -7.629 -1.401 -4.328 1 98.88 154 ALA B O 1
ATOM 3182 N N . ASN B 1 155 ? -9.32 -0.455 -5.535 1 98.94 155 ASN B N 1
ATOM 3183 C CA . ASN B 1 155 ? -8.539 0.715 -5.922 1 98.94 155 ASN B CA 1
ATOM 3184 C C . ASN B 1 155 ? -8.195 1.585 -4.715 1 98.94 155 ASN B C 1
ATOM 3186 O O . ASN B 1 155 ? -7.031 1.915 -4.496 1 98.94 155 ASN B O 1
ATOM 3190 N N . TYR B 1 156 ? -9.141 1.917 -3.873 1 98.81 156 TYR B N 1
ATOM 3191 C CA . TYR B 1 156 ? -8.984 2.791 -2.715 1 98.81 156 TYR B CA 1
ATOM 3192 C C . TYR B 1 156 ? -8.094 2.146 -1.659 1 98.81 156 TYR B C 1
ATOM 3194 O O . TYR B 1 156 ? -7.164 2.777 -1.155 1 98.81 156 TYR B O 1
ATOM 3202 N N . GLY B 1 157 ? -8.367 0.84 -1.349 1 98.88 157 GLY B N 1
ATOM 3203 C CA . GLY B 1 157 ? -7.52 0.118 -0.415 1 98.88 157 GLY B CA 1
ATOM 3204 C C . GLY B 1 157 ? -6.062 0.078 -0.84 1 98.88 157 GLY B C 1
ATOM 3205 O O . GLY B 1 157 ? -5.168 0.308 -0.027 1 98.88 157 GLY B O 1
ATOM 3206 N N . ALA B 1 158 ? -5.84 -0.168 -2.105 1 98.94 158 ALA B N 1
ATOM 3207 C CA . ALA B 1 158 ? -4.48 -0.224 -2.629 1 98.94 158 ALA B CA 1
ATOM 3208 C C . ALA B 1 158 ? -3.791 1.134 -2.516 1 98.94 158 ALA B C 1
ATOM 3210 O O . ALA B 1 158 ? -2.648 1.222 -2.057 1 98.94 158 ALA B O 1
ATOM 3211 N N . ALA B 1 159 ? -4.477 2.178 -2.922 1 98.94 159 ALA B N 1
ATOM 3212 C CA . ALA B 1 159 ? -3.904 3.521 -2.873 1 98.94 159 ALA B CA 1
ATOM 3213 C C . ALA B 1 159 ? -3.566 3.92 -1.439 1 98.94 159 ALA B C 1
ATOM 3215 O O . ALA B 1 159 ? -2.49 4.465 -1.178 1 98.94 159 ALA B O 1
ATOM 3216 N N . LYS B 1 160 ? -4.465 3.639 -0.537 1 98.94 160 LYS B N 1
ATOM 3217 C CA . LYS B 1 160 ? -4.293 4.082 0.844 1 98.94 160 LYS B CA 1
ATOM 3218 C C . LYS B 1 160 ? -3.207 3.27 1.549 1 98.94 160 LYS B C 1
ATOM 3220 O O . LYS B 1 160 ? -2.477 3.799 2.389 1 98.94 160 LYS B O 1
ATOM 3225 N N . ALA B 1 161 ? -3.082 1.976 1.208 1 98.94 161 ALA B N 1
ATOM 3226 C CA . ALA B 1 161 ? -1.934 1.2 1.673 1 98.94 161 ALA B CA 1
ATOM 3227 C C . ALA B 1 161 ? -0.626 1.793 1.154 1 98.94 161 ALA B C 1
ATOM 3229 O O . ALA B 1 161 ? 0.355 1.889 1.895 1 98.94 161 ALA B O 1
ATOM 3230 N N . GLY B 1 162 ? -0.641 2.141 -0.1 1 98.94 162 GLY B N 1
ATOM 3231 C CA . GLY B 1 162 ? 0.522 2.793 -0.68 1 98.94 162 GLY B CA 1
ATOM 3232 C C . GLY B 1 162 ? 0.899 4.082 0.027 1 98.94 162 GLY B C 1
ATOM 3233 O O . GLY B 1 162 ? 2.082 4.363 0.228 1 98.94 162 GLY B O 1
ATOM 3234 N N . ILE B 1 163 ? -0.079 4.879 0.411 1 98.94 163 ILE B N 1
ATOM 3235 C CA . ILE B 1 163 ? 0.15 6.133 1.114 1 98.94 163 ILE B CA 1
ATOM 3236 C C . ILE B 1 163 ? 0.813 5.859 2.461 1 98.94 163 ILE B C 1
ATOM 3238 O O . ILE B 1 163 ? 1.71 6.594 2.881 1 98.94 163 ILE B O 1
ATOM 3242 N N . THR B 1 164 ? 0.371 4.832 3.166 1 98.94 164 THR B N 1
ATOM 3243 C CA . THR B 1 164 ? 0.999 4.477 4.434 1 98.94 164 THR B CA 1
ATOM 3244 C C . THR B 1 164 ? 2.477 4.152 4.234 1 98.94 164 THR B C 1
ATOM 3246 O O . THR B 1 164 ? 3.334 4.656 4.961 1 98.94 164 THR B O 1
ATOM 3249 N N . ALA B 1 165 ? 2.762 3.35 3.211 1 98.94 165 ALA B N 1
ATOM 3250 C CA . ALA B 1 165 ? 4.156 3.012 2.932 1 98.94 165 ALA B CA 1
ATOM 3251 C C . ALA B 1 165 ? 4.949 4.254 2.539 1 98.94 165 ALA B C 1
ATOM 3253 O O . ALA B 1 165 ? 6.105 4.414 2.947 1 98.94 165 ALA B O 1
ATOM 3254 N N . LEU B 1 166 ? 4.367 5.094 1.741 1 98.94 166 LEU B N 1
ATOM 3255 C CA . LEU B 1 166 ? 4.984 6.359 1.352 1 98.94 166 LEU B CA 1
ATOM 3256 C C . LEU B 1 166 ? 5.32 7.203 2.578 1 98.94 166 LEU B C 1
ATOM 3258 O O . LEU B 1 166 ? 6.375 7.836 2.631 1 98.94 166 LEU B O 1
ATOM 3262 N N . THR B 1 167 ? 4.445 7.227 3.537 1 98.94 167 THR B N 1
ATOM 3263 C CA . THR B 1 167 ? 4.641 7.969 4.777 1 98.94 167 THR B CA 1
ATOM 3264 C C . THR B 1 167 ? 5.855 7.438 5.539 1 98.94 167 THR B C 1
ATOM 3266 O O . THR B 1 167 ? 6.652 8.219 6.066 1 98.94 167 THR B O 1
ATOM 3269 N N . LEU B 1 168 ? 6.004 6.141 5.586 1 98.94 168 LEU B N 1
ATOM 3270 C CA . LEU B 1 168 ? 7.145 5.535 6.266 1 98.94 168 LEU B CA 1
ATOM 3271 C C . LEU B 1 168 ? 8.453 5.926 5.578 1 98.94 168 LEU B C 1
ATOM 3273 O O . LEU B 1 168 ? 9.438 6.242 6.246 1 98.94 168 LEU B O 1
ATOM 3277 N N . SER B 1 169 ? 8.461 5.883 4.246 1 98.94 169 SER B N 1
ATOM 3278 C CA . SER B 1 169 ? 9.641 6.312 3.5 1 98.94 169 SER B CA 1
ATOM 3279 C C . SER B 1 169 ? 9.992 7.762 3.812 1 98.94 169 SER B C 1
ATOM 3281 O O . SER B 1 169 ? 11.164 8.094 3.998 1 98.94 169 SER B O 1
ATOM 3283 N N . ALA B 1 170 ? 8.984 8.594 3.854 1 98.94 170 ALA B N 1
ATOM 3284 C CA . ALA B 1 170 ? 9.211 10.008 4.16 1 98.94 170 ALA B CA 1
ATOM 3285 C C . ALA B 1 170 ? 9.758 10.18 5.574 1 98.94 170 ALA B C 1
ATOM 3287 O O . ALA B 1 170 ? 10.695 10.953 5.793 1 98.94 170 ALA B O 1
ATOM 3288 N N . ALA B 1 171 ? 9.133 9.477 6.523 1 98.88 171 ALA B N 1
ATOM 3289 C CA . ALA B 1 171 ? 9.555 9.555 7.918 1 98.88 171 ALA B CA 1
ATOM 3290 C C . ALA B 1 171 ? 11.039 9.211 8.062 1 98.88 171 ALA B C 1
ATOM 3292 O O . ALA B 1 171 ? 11.773 9.914 8.758 1 98.88 171 ALA B O 1
ATOM 3293 N N . ARG B 1 172 ? 11.43 8.195 7.367 1 98.31 172 ARG B N 1
ATOM 3294 C CA . ARG B 1 172 ? 12.82 7.758 7.434 1 98.31 172 ARG B CA 1
ATOM 3295 C C . ARG B 1 172 ? 13.734 8.742 6.715 1 98.31 172 ARG B C 1
ATOM 3297 O O . ARG B 1 172 ? 14.766 9.141 7.258 1 98.31 172 ARG B O 1
ATOM 3304 N N . ALA B 1 173 ? 13.383 9.156 5.555 1 98.62 173 ALA B N 1
ATOM 3305 C CA . ALA B 1 173 ? 14.227 9.977 4.691 1 98.62 173 ALA B CA 1
ATOM 3306 C C . ALA B 1 173 ? 14.461 11.359 5.301 1 98.62 173 ALA B C 1
ATOM 3308 O O . ALA B 1 173 ? 15.5 11.977 5.07 1 98.62 173 ALA B O 1
ATOM 3309 N N . LEU B 1 174 ? 13.547 11.805 6.121 1 98.81 174 LEU B N 1
ATOM 3310 C CA . LEU B 1 174 ? 13.578 13.227 6.457 1 98.81 174 LEU B CA 1
ATOM 3311 C C . LEU B 1 174 ? 13.883 13.43 7.938 1 98.81 174 LEU B C 1
ATOM 3313 O O . LEU B 1 174 ? 14.062 14.562 8.391 1 98.81 174 LEU B O 1
ATOM 3317 N N . ALA B 1 175 ? 13.961 12.297 8.695 1 98.44 175 ALA B N 1
ATOM 3318 C CA . ALA B 1 175 ? 14.141 12.391 10.141 1 98.44 175 ALA B CA 1
ATOM 3319 C C . ALA B 1 175 ? 15.367 13.234 10.484 1 98.44 175 ALA B C 1
ATOM 3321 O O . ALA B 1 175 ? 15.305 14.094 11.367 1 98.44 175 ALA B O 1
ATOM 3322 N N . ARG B 1 176 ? 16.438 13.062 9.805 1 97.88 176 ARG B N 1
ATOM 3323 C CA . ARG B 1 176 ? 17.688 13.75 10.125 1 97.88 176 ARG B CA 1
ATOM 3324 C C . ARG B 1 176 ? 17.578 15.242 9.805 1 97.88 176 ARG B C 1
ATOM 3326 O O . ARG B 1 176 ? 18.375 16.047 10.305 1 97.88 176 ARG B O 1
ATOM 3333 N N . TYR B 1 177 ? 16.625 15.625 9.023 1 98.69 177 TYR B N 1
ATOM 3334 C CA . TYR B 1 177 ? 16.453 17.016 8.648 1 98.69 177 TYR B CA 1
ATOM 3335 C C . TYR B 1 177 ? 15.445 17.719 9.562 1 98.69 177 TYR B C 1
ATOM 3337 O O . TYR B 1 177 ? 15.086 18.875 9.328 1 98.69 177 TYR B O 1
ATOM 3345 N N . GLY B 1 178 ? 14.93 17.016 10.57 1 98.69 178 GLY B N 1
ATOM 3346 C CA . GLY B 1 178 ? 14.055 17.625 11.562 1 98.69 178 GLY B CA 1
ATOM 3347 C C . GLY B 1 178 ? 12.578 17.453 11.242 1 98.69 178 GLY B C 1
ATOM 3348 O O . GLY B 1 178 ? 11.719 18.016 11.922 1 98.69 178 GLY B O 1
ATOM 3349 N N . VAL B 1 179 ? 12.258 16.625 10.242 1 98.88 179 VAL B N 1
ATOM 3350 C CA . VAL B 1 179 ? 10.883 16.484 9.773 1 98.88 179 VAL B CA 1
ATOM 3351 C C . VAL B 1 179 ? 10.266 15.227 10.375 1 98.88 179 VAL B C 1
ATOM 3353 O O . VAL B 1 179 ? 10.938 14.195 10.516 1 98.88 179 VAL B O 1
ATOM 3356 N N . ARG B 1 180 ? 9.008 15.289 10.859 1 98.88 180 ARG B N 1
ATOM 3357 C CA . ARG B 1 180 ? 8.203 14.141 11.258 1 98.88 180 ARG B CA 1
ATOM 3358 C C . ARG B 1 180 ? 7.078 13.883 10.258 1 98.88 180 ARG B C 1
ATOM 3360 O O . ARG B 1 180 ? 6.438 14.828 9.789 1 98.88 180 ARG B O 1
ATOM 3367 N N . ALA B 1 181 ? 6.914 12.633 9.852 1 98.94 181 ALA B N 1
ATOM 3368 C CA . ALA B 1 181 ? 5.863 12.234 8.922 1 98.94 181 ALA B CA 1
ATOM 3369 C C . ALA B 1 181 ? 4.992 11.133 9.516 1 98.94 181 ALA B C 1
ATOM 3371 O O . ALA B 1 181 ? 5.5 10.109 9.969 1 98.94 181 ALA B O 1
ATOM 3372 N N . ASN B 1 182 ? 3.672 11.344 9.531 1 98.94 182 ASN B N 1
ATOM 3373 C CA . ASN B 1 182 ? 2.717 10.375 10.062 1 98.94 182 ASN B CA 1
ATOM 3374 C C . ASN B 1 182 ? 1.489 10.258 9.164 1 98.94 182 ASN B C 1
ATOM 3376 O O . ASN B 1 182 ? 1.215 11.141 8.359 1 98.94 182 ASN B O 1
ATOM 3380 N N . ALA B 1 183 ? 0.811 9.117 9.266 1 98.94 183 ALA B N 1
ATOM 3381 C CA . ALA B 1 183 ? -0.423 8.867 8.523 1 98.94 183 ALA B CA 1
ATOM 3382 C C . ALA B 1 183 ? -1.615 8.75 9.469 1 98.94 183 ALA B C 1
ATOM 3384 O O . ALA B 1 183 ? -1.477 8.273 10.594 1 98.94 183 ALA B O 1
ATOM 3385 N N . ILE B 1 184 ? -2.762 9.18 8.977 1 98.94 184 ILE B N 1
ATOM 3386 C CA . ILE B 1 184 ? -4.004 9.008 9.727 1 98.94 184 ILE B CA 1
ATOM 3387 C C . ILE B 1 184 ? -5.027 8.266 8.867 1 98.94 184 ILE B C 1
ATOM 3389 O O . ILE B 1 184 ? -5.023 8.391 7.645 1 98.94 184 ILE B O 1
ATOM 3393 N N . ALA B 1 185 ? -5.801 7.484 9.461 1 98.62 185 ALA B N 1
ATOM 3394 C CA . ALA B 1 185 ? -6.988 6.836 8.906 1 98.62 185 ALA B CA 1
ATOM 3395 C C . ALA B 1 185 ? -8.258 7.359 9.57 1 98.62 185 ALA B C 1
ATOM 3397 O O . ALA B 1 185 ? -8.734 6.789 10.555 1 98.62 185 ALA B O 1
ATOM 3398 N N . PRO B 1 186 ? -8.852 8.359 8.992 1 98 186 PRO B N 1
ATOM 3399 C CA . PRO B 1 186 ? -9.977 9.031 9.648 1 98 186 PRO B CA 1
ATOM 3400 C C . PRO B 1 186 ? -11.328 8.445 9.266 1 98 186 PRO B C 1
ATOM 3402 O O . PRO B 1 186 ? -11.461 7.82 8.211 1 98 186 PRO B O 1
ATOM 3405 N N . ARG B 1 187 ? -12.328 8.57 10.133 1 94.19 187 ARG B N 1
ATOM 3406 C CA . ARG B 1 187 ? -13.758 8.477 9.859 1 94.19 187 ARG B CA 1
ATOM 3407 C C . ARG B 1 187 ? -14.477 9.766 10.242 1 94.19 187 ARG B C 1
ATOM 3409 O O . ARG B 1 187 ? -14.32 10.266 11.359 1 94.19 187 ARG B O 1
ATOM 3416 N N . ALA B 1 188 ? -15.086 10.297 9.32 1 93.62 188 ALA B N 1
ATOM 3417 C CA . ALA B 1 188 ? -15.828 11.531 9.57 1 93.62 188 ALA B CA 1
ATOM 3418 C C . ALA B 1 188 ? -17.047 11.633 8.656 1 93.62 188 ALA B C 1
ATOM 3420 O O . ALA B 1 188 ? -17.047 11.078 7.555 1 93.62 188 ALA B O 1
ATOM 3421 N N . ARG B 1 189 ? -18 12.242 9.18 1 90.12 189 ARG B N 1
ATOM 3422 C CA . ARG B 1 189 ? -19.172 12.586 8.359 1 90.12 189 ARG B CA 1
ATOM 3423 C C . ARG B 1 189 ? -18.875 13.82 7.508 1 90.12 189 ARG B C 1
ATOM 3425 O O . ARG B 1 189 ? -18.516 14.875 8.031 1 90.12 189 ARG B O 1
ATOM 3432 N N . THR B 1 190 ? -18.812 13.586 6.238 1 84.19 190 THR B N 1
ATOM 3433 C CA . THR B 1 190 ? -18.688 14.617 5.211 1 84.19 190 THR B CA 1
ATOM 3434 C C . THR B 1 190 ? -19.75 14.43 4.129 1 84.19 190 THR B C 1
ATOM 3436 O O . THR B 1 190 ? -20.531 13.477 4.18 1 84.19 190 THR B O 1
ATOM 3439 N N . ALA B 1 191 ? -19.844 15.477 3.271 1 73.69 191 ALA B N 1
ATOM 3440 C CA . ALA B 1 191 ? -20.766 15.297 2.162 1 73.69 191 ALA B CA 1
ATOM 3441 C C . ALA B 1 191 ? -20.516 13.977 1.438 1 73.69 191 ALA B C 1
ATOM 3443 O O . ALA B 1 191 ? -21.469 13.297 1.03 1 73.69 191 ALA B O 1
ATOM 3444 N N . MET B 1 192 ? -19.328 13.508 1.49 1 67.06 192 MET B N 1
ATOM 3445 C CA . MET B 1 192 ? -18.922 12.305 0.772 1 67.06 192 MET B CA 1
ATOM 3446 C C . MET B 1 192 ? -19.406 11.047 1.483 1 67.06 192 MET B C 1
ATOM 3448 O O . MET B 1 192 ? -19.688 10.031 0.843 1 67.06 192 MET B O 1
ATOM 3452 N N . THR B 1 193 ? -19.609 11.211 2.805 1 72.75 193 THR B N 1
ATOM 3453 C CA . THR B 1 193 ? -19.891 10.016 3.588 1 72.75 193 THR B CA 1
ATOM 3454 C C . THR B 1 193 ? -21.297 10.078 4.188 1 72.75 193 THR B C 1
ATOM 3456 O O . THR B 1 193 ? -21.688 9.18 4.934 1 72.75 193 THR B O 1
ATOM 3459 N N . GLU B 1 194 ? -21.969 11.109 3.914 1 69.88 194 GLU B N 1
ATOM 3460 C CA . GLU B 1 194 ? -23.234 11.359 4.574 1 69.88 194 GLU B CA 1
ATOM 3461 C C . GLU B 1 194 ? -24.219 10.211 4.352 1 69.88 194 GLU B C 1
ATOM 3463 O O . GLU B 1 194 ? -24.984 9.867 5.242 1 69.88 194 GLU B O 1
ATOM 3468 N N . ALA B 1 195 ? -24.094 9.602 3.234 1 67.25 195 ALA B N 1
ATOM 3469 C CA . ALA B 1 195 ? -25.047 8.555 2.906 1 67.25 195 ALA B CA 1
ATOM 3470 C C . ALA B 1 195 ? -24.734 7.254 3.639 1 67.25 195 ALA B C 1
ATOM 3472 O O . ALA B 1 195 ? -25.578 6.379 3.771 1 67.25 195 ALA B O 1
ATOM 3473 N N . VAL B 1 196 ? -23.531 7.207 4.273 1 69 196 VAL B N 1
ATOM 3474 C CA . VAL B 1 196 ? -23.078 5.941 4.836 1 69 196 VAL B CA 1
ATOM 3475 C C . VAL B 1 196 ? -23.312 5.922 6.344 1 69 196 VAL B C 1
ATOM 3477 O O . VAL B 1 196 ? -23.422 4.852 6.949 1 69 196 VAL B O 1
ATOM 3480 N N . PHE B 1 197 ? -23.5 7.172 6.875 1 73.75 197 PHE B N 1
ATOM 3481 C CA . PHE B 1 197 ? -23.625 7.254 8.328 1 73.75 197 PHE B CA 1
ATOM 3482 C C . PHE B 1 197 ? -25.016 7.707 8.727 1 73.75 197 PHE B C 1
ATOM 3484 O O . PHE B 1 197 ? -25.719 8.359 7.945 1 73.75 197 PHE B O 1
ATOM 3491 N N . SER B 1 198 ? -25.359 7.273 9.922 1 74.38 198 SER B N 1
ATOM 3492 C CA . SER B 1 198 ? -26.609 7.801 10.484 1 74.38 198 SER B CA 1
ATOM 3493 C C . SER B 1 198 ? -26.516 9.305 10.703 1 74.38 198 SER B C 1
ATOM 3495 O O . SER B 1 198 ? -25.422 9.875 10.727 1 74.38 198 SER B O 1
ATOM 3497 N N . ALA B 1 199 ? -27.75 9.922 10.852 1 79.25 199 ALA B N 1
ATOM 3498 C CA . ALA B 1 199 ? -27.812 11.367 11.047 1 79.25 199 ALA B CA 1
ATOM 3499 C C . ALA B 1 199 ? -27.094 11.781 12.32 1 79.25 199 ALA B C 1
ATOM 3501 O O . ALA B 1 199 ? -27.031 11.023 13.289 1 79.25 199 ALA B O 1
ATOM 3502 N N . ALA B 1 200 ? -26.516 13.102 12.258 1 82.69 200 ALA B N 1
ATOM 3503 C CA . ALA B 1 200 ? -25.859 13.641 13.445 1 82.69 200 ALA B CA 1
ATOM 3504 C C . ALA B 1 200 ? -26.859 13.82 14.586 1 82.69 200 ALA B C 1
ATOM 3506 O O . ALA B 1 200 ? -27.984 14.258 14.367 1 82.69 200 ALA B O 1
ATOM 3507 N N . PRO B 1 201 ? -26.422 13.453 15.797 1 83 201 PRO B N 1
ATOM 3508 C CA . PRO B 1 201 ? -27.312 13.68 16.938 1 83 201 PRO B CA 1
ATOM 3509 C C . PRO B 1 201 ? -27.594 15.156 17.172 1 83 201 PRO B C 1
ATOM 3511 O O . PRO B 1 201 ? -26.734 16 16.953 1 83 201 PRO B O 1
ATOM 3514 N N . GLU B 1 202 ? -28.844 15.398 17.625 1 85.81 202 GLU B N 1
ATOM 3515 C CA . GLU B 1 202 ? -29.203 16.766 17.969 1 85.81 202 GLU B CA 1
ATOM 3516 C C . GLU B 1 202 ? -28.797 17.109 19.406 1 85.81 202 GLU B C 1
ATOM 3518 O O . GLU B 1 202 ? -29.031 16.312 20.328 1 85.81 202 GLU B O 1
ATOM 3523 N N . GLY B 1 203 ? -28.219 18.281 19.562 1 81.88 203 GLY B N 1
ATOM 3524 C CA . GLY B 1 203 ? -27.922 18.781 20.906 1 81.88 203 GLY B CA 1
ATOM 3525 C C . GLY B 1 203 ? -26.719 18.109 21.531 1 81.88 203 GLY B C 1
ATOM 3526 O O . GLY B 1 203 ? -26.516 18.219 22.75 1 81.88 203 GLY B O 1
ATOM 3527 N N . ALA B 1 204 ? -26.094 17.203 20.734 1 86.06 204 ALA B N 1
ATOM 3528 C CA . ALA B 1 204 ? -24.922 16.5 21.266 1 86.06 204 ALA B CA 1
ATOM 3529 C C . ALA B 1 204 ? -23.75 16.578 20.297 1 86.06 204 ALA B C 1
ATOM 3531 O O . ALA B 1 204 ? -23.938 16.953 19.125 1 86.06 204 ALA B O 1
ATOM 3532 N N . VAL B 1 205 ? -22.672 16.344 20.844 1 87.44 205 VAL B N 1
ATOM 3533 C CA . VAL B 1 205 ? -21.5 16.328 19.984 1 87.44 205 VAL B CA 1
ATOM 3534 C C . VAL B 1 205 ? -21.641 15.234 18.922 1 87.44 205 VAL B C 1
ATOM 3536 O O . VAL B 1 205 ? -21.953 14.086 19.25 1 87.44 205 VAL B O 1
ATOM 3539 N N . ASP B 1 206 ? -21.469 15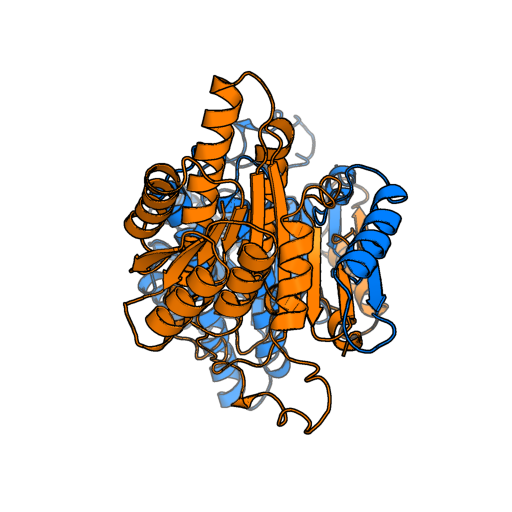.617 17.656 1 90.94 206 ASP B N 1
ATOM 3540 C CA . ASP B 1 206 ? -21.484 14.641 16.578 1 90.94 206 ASP B CA 1
ATOM 3541 C C . ASP B 1 206 ? -20.25 13.742 16.625 1 90.94 206 ASP B C 1
ATOM 3543 O O . ASP B 1 206 ? -19.141 14.211 16.391 1 90.94 206 ASP B O 1
ATOM 3547 N N . PRO B 1 207 ? -20.406 12.469 16.875 1 89.69 207 PRO B N 1
ATOM 3548 C CA . PRO B 1 207 ? -19.266 11.562 16.984 1 89.69 207 PRO B CA 1
ATOM 3549 C C . PRO B 1 207 ? -18.484 11.445 15.68 1 89.69 207 PRO B C 1
ATOM 3551 O O . PRO B 1 207 ? -17.344 10.969 15.68 1 89.69 207 PRO B O 1
ATOM 3554 N N . LEU B 1 208 ? -19.062 11.93 14.617 1 92.56 208 LEU B N 1
ATOM 3555 C CA . LEU B 1 208 ? -18.391 11.828 13.328 1 92.56 208 LEU B CA 1
ATOM 3556 C C . LEU B 1 208 ? -18.078 13.203 12.766 1 92.56 208 LEU B C 1
ATOM 3558 O O . LEU B 1 208 ? -17.844 13.352 11.555 1 92.56 208 LEU B O 1
ATOM 3562 N N . SER B 1 209 ? -18.141 14.195 13.711 1 94.12 209 SER B N 1
ATOM 3563 C CA . SER B 1 209 ? -17.703 15.523 13.289 1 94.12 209 SER B CA 1
ATOM 3564 C C . SER B 1 209 ? -16.281 15.492 12.766 1 94.12 209 SER B C 1
ATOM 3566 O O . SER B 1 209 ? -15.398 14.875 13.375 1 94.12 209 SER B O 1
ATOM 3568 N N . PRO B 1 210 ? -15.961 16.156 11.625 1 96.44 210 PRO B N 1
ATOM 3569 C CA . PRO B 1 210 ? -14.578 16.25 11.141 1 96.44 210 PRO B CA 1
ATOM 3570 C C . PRO B 1 210 ? -13.641 16.906 12.148 1 96.44 210 PRO B C 1
ATOM 3572 O O . PRO 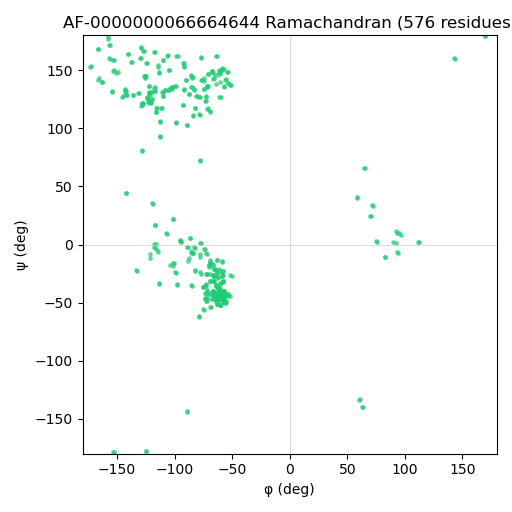B 1 210 ? -12.422 16.734 12.055 1 96.44 210 PRO B O 1
ATOM 3575 N N . ASP B 1 211 ? -14.172 17.578 13.195 1 96.19 211 ASP B N 1
ATOM 3576 C CA . ASP B 1 211 ? -13.367 18.281 14.188 1 96.19 211 ASP B CA 1
ATOM 3577 C C . ASP B 1 211 ? -12.531 17.297 15.008 1 96.19 211 ASP B C 1
ATOM 3579 O O . ASP B 1 211 ? -11.43 17.641 15.453 1 96.19 211 ASP B O 1
ATOM 3583 N N . HIS B 1 212 ? -13.086 16.094 15.195 1 96.69 212 HIS B N 1
ATOM 3584 C CA . HIS B 1 212 ? -12.336 15.086 15.93 1 96.69 212 HIS B CA 1
ATOM 3585 C C . HIS B 1 212 ? -11.031 14.75 15.227 1 96.69 212 HIS B C 1
ATOM 3587 O O . HIS B 1 212 ? -9.977 14.672 15.859 1 96.69 212 HIS B O 1
ATOM 3593 N N . VAL B 1 213 ? -11.117 14.625 13.938 1 98.19 213 VAL B N 1
ATOM 3594 C CA . VAL B 1 213 ? -9.945 14.312 13.133 1 98.19 213 VAL B CA 1
ATOM 3595 C C . VAL B 1 213 ? -9 15.508 13.117 1 98.19 213 VAL B C 1
ATOM 3597 O O . VAL B 1 213 ? -7.781 15.352 13.25 1 98.19 213 VAL B O 1
ATOM 3600 N N . ALA B 1 214 ? -9.555 16.688 12.969 1 98.56 214 ALA B N 1
ATOM 3601 C CA . ALA B 1 214 ? -8.773 17.906 12.875 1 98.56 214 ALA B CA 1
ATOM 3602 C C . ALA B 1 214 ? -7.938 18.125 14.133 1 98.56 214 ALA B C 1
ATOM 3604 O O . ALA B 1 214 ? -6.828 18.672 14.062 1 98.56 214 ALA B O 1
ATOM 3605 N N . ARG B 1 215 ? -8.422 17.719 15.297 1 97.81 215 ARG B N 1
ATOM 3606 C CA . ARG B 1 215 ? -7.691 17.875 16.547 1 97.81 215 ARG B CA 1
ATOM 3607 C C . ARG B 1 215 ? -6.418 17.031 16.547 1 97.81 215 ARG B C 1
ATOM 3609 O O . ARG B 1 215 ? -5.371 17.484 17.016 1 97.81 215 ARG B O 1
ATOM 3616 N N . LEU B 1 216 ? -6.527 15.812 16.047 1 98.69 216 LEU B N 1
ATOM 3617 C CA . LEU B 1 216 ? -5.336 14.977 15.961 1 98.69 216 LEU B CA 1
ATOM 3618 C C . LEU B 1 216 ? -4.336 15.562 14.977 1 98.69 216 LEU B C 1
ATOM 3620 O O . LEU B 1 216 ? -3.129 15.57 15.234 1 98.69 216 LEU B O 1
ATOM 3624 N N . VAL B 1 217 ? -4.816 16.062 13.828 1 98.88 217 VAL B N 1
ATOM 3625 C CA . VAL B 1 217 ? -3.945 16.656 12.828 1 98.88 217 VAL B CA 1
ATOM 3626 C C . VAL B 1 217 ? -3.207 17.859 13.43 1 98.88 217 VAL B C 1
ATOM 3628 O O . VAL B 1 217 ? -1.996 18 13.242 1 98.88 217 VAL B O 1
ATOM 3631 N N . ALA B 1 218 ? -3.912 18.719 14.164 1 98.81 218 ALA B N 1
ATOM 3632 C CA . ALA B 1 218 ? -3.285 19.859 14.805 1 98.81 218 ALA B CA 1
ATOM 3633 C C . ALA B 1 218 ? -2.209 19.422 15.797 1 98.81 218 ALA B C 1
ATOM 3635 O O . ALA B 1 218 ? -1.132 20.016 15.859 1 98.81 218 ALA B O 1
ATOM 3636 N N . TYR B 1 219 ? -2.467 18.359 16.547 1 98.75 219 TYR B N 1
ATOM 3637 C CA . TYR B 1 219 ? -1.477 17.828 17.469 1 98.75 219 TYR B CA 1
ATOM 3638 C C . TYR B 1 219 ? -0.251 17.312 16.734 1 98.75 219 TYR B C 1
ATOM 3640 O O . TYR B 1 219 ? 0.879 17.703 17.031 1 98.75 219 TYR B O 1
ATOM 3648 N N . LEU B 1 220 ? -0.489 16.469 15.688 1 98.88 220 LEU B N 1
ATOM 3649 C CA . LEU B 1 220 ? 0.614 15.875 14.938 1 98.88 220 LEU B CA 1
ATOM 3650 C C . LEU B 1 220 ? 1.441 16.953 14.242 1 98.88 220 LEU B C 1
ATOM 3652 O O . LEU B 1 220 ? 2.631 16.75 13.977 1 98.88 220 LEU B O 1
ATOM 3656 N N . ALA B 1 221 ? 0.814 18.109 13.969 1 98.88 221 ALA B N 1
ATOM 3657 C CA . ALA B 1 221 ? 1.482 19.219 13.289 1 98.88 221 ALA B CA 1
ATOM 3658 C C . ALA B 1 221 ? 2.242 20.094 14.281 1 98.88 221 ALA B C 1
ATOM 3660 O O . ALA B 1 221 ? 2.992 20.984 13.883 1 98.88 221 ALA B O 1
ATOM 3661 N N . SER B 1 222 ? 2.145 19.875 15.609 1 98.56 222 SER B N 1
ATOM 3662 C CA . SER B 1 222 ? 2.68 20.781 16.625 1 98.56 222 SER B CA 1
ATOM 3663 C C . SER B 1 222 ? 4.031 20.281 17.141 1 98.56 222 SER B C 1
ATOM 3665 O O . SER B 1 222 ? 4.379 19.109 16.953 1 98.56 222 SER B O 1
ATOM 3667 N N . PRO B 1 223 ? 4.809 21.172 17.781 1 97.81 223 PRO B N 1
ATOM 3668 C CA . PRO B 1 223 ? 6.074 20.766 18.391 1 97.81 223 PRO B CA 1
ATOM 3669 C C . PRO B 1 223 ? 5.895 19.672 19.438 1 97.81 223 PRO B C 1
ATOM 3671 O O . PRO B 1 223 ? 6.809 18.875 19.672 1 97.81 223 PRO B O 1
ATOM 3674 N N . ALA B 1 224 ? 4.672 19.547 20.016 1 97.81 224 ALA B N 1
ATOM 3675 C CA . ALA B 1 224 ? 4.402 18.562 21.047 1 97.81 224 ALA B CA 1
ATOM 3676 C C . ALA B 1 224 ? 4.492 17.141 20.484 1 97.81 224 ALA B C 1
ATOM 3678 O O . ALA B 1 224 ? 4.676 16.172 21.234 1 97.81 224 ALA B O 1
ATOM 3679 N N . ALA B 1 225 ? 4.441 16.984 19.172 1 98.25 225 ALA B N 1
ATOM 3680 C CA . ALA B 1 225 ? 4.422 15.672 18.547 1 98.25 225 ALA B CA 1
ATOM 3681 C C . ALA B 1 225 ? 5.797 15.305 18 1 98.25 225 ALA B C 1
ATOM 3683 O O . ALA B 1 225 ? 5.914 14.438 17.125 1 98.25 225 ALA B O 1
ATOM 3684 N N . ASP B 1 226 ? 6.848 15.914 18.5 1 97.62 226 ASP B N 1
ATOM 3685 C CA . ASP B 1 226 ? 8.188 15.719 17.953 1 97.62 226 ASP B CA 1
ATOM 3686 C C . ASP B 1 226 ? 8.633 14.266 18.078 1 97.62 226 ASP B C 1
ATOM 3688 O O . ASP B 1 226 ? 9.414 13.773 17.266 1 97.62 226 ASP B O 1
ATOM 3692 N N . ALA B 1 227 ? 8.133 13.562 19.062 1 97.5 227 ALA B N 1
ATOM 3693 C CA . ALA B 1 227 ? 8.531 12.172 19.281 1 97.5 227 ALA B CA 1
ATOM 3694 C C . ALA B 1 227 ? 7.723 11.227 18.406 1 97.5 227 ALA B C 1
ATOM 3696 O O . ALA B 1 227 ? 8 10.023 18.359 1 97.5 227 ALA B O 1
ATOM 3697 N N . VAL B 1 228 ? 6.707 11.688 17.688 1 98.56 228 VAL B N 1
ATOM 3698 C CA . VAL B 1 228 ? 5.793 10.875 16.891 1 98.56 228 VAL B CA 1
ATOM 3699 C C . VAL B 1 228 ? 6.215 10.898 15.422 1 98.56 228 VAL B C 1
ATOM 3701 O O . VAL B 1 228 ? 5.992 11.891 14.727 1 98.56 228 VAL B O 1
ATOM 3704 N N . ASN B 1 229 ? 6.797 9.836 14.953 1 98.62 229 ASN B N 1
ATOM 3705 C CA . ASN B 1 229 ? 7.305 9.75 13.586 1 98.62 229 ASN B CA 1
ATOM 3706 C C . ASN B 1 229 ? 7.094 8.367 12.992 1 98.62 229 ASN B C 1
ATOM 3708 O O . ASN B 1 229 ? 7.336 7.355 13.656 1 98.62 229 ASN B O 1
ATOM 3712 N N . GLY B 1 230 ? 6.57 8.305 11.742 1 98.81 230 GLY B N 1
ATOM 3713 C CA . GLY B 1 230 ? 6.387 7.035 11.055 1 98.81 230 GLY B CA 1
ATOM 3714 C C . GLY B 1 230 ? 5.254 6.203 11.617 1 98.81 230 GLY B C 1
ATOM 3715 O O . GLY B 1 230 ? 5.344 4.977 11.664 1 98.81 230 GLY B O 1
ATOM 3716 N N . GLN B 1 231 ? 4.207 6.879 12.094 1 98.94 231 GLN B N 1
ATOM 3717 C CA . GLN B 1 231 ? 3.119 6.172 12.758 1 98.94 231 GLN B CA 1
ATOM 3718 C C . GLN B 1 231 ? 1.852 6.191 11.906 1 98.94 231 GLN B C 1
ATOM 3720 O O . GLN B 1 231 ? 1.717 7.016 11 1 98.94 231 GLN B O 1
ATOM 3725 N N . LEU B 1 232 ? 0.957 5.27 12.156 1 98.94 232 LEU B N 1
ATOM 3726 C CA . LEU B 1 232 ? -0.392 5.211 11.602 1 98.94 232 LEU B CA 1
ATOM 3727 C C . LEU B 1 232 ? -1.438 5.262 12.711 1 98.94 232 LEU B C 1
ATOM 3729 O O . LEU B 1 232 ? -1.411 4.445 13.633 1 98.94 232 LEU B O 1
ATOM 3733 N N . PHE B 1 233 ? -2.365 6.23 12.609 1 98.88 233 PHE B N 1
ATOM 3734 C CA . PHE B 1 233 ? -3.432 6.395 13.586 1 98.88 233 PHE B CA 1
ATOM 3735 C C . PHE B 1 233 ? -4.797 6.188 12.945 1 98.88 233 PHE B C 1
ATOM 3737 O O . PHE B 1 233 ? -5.062 6.699 11.852 1 98.88 233 PHE B O 1
ATOM 3744 N N . VAL B 1 234 ? -5.648 5.461 13.586 1 98.56 234 VAL B N 1
ATOM 3745 C CA . VAL B 1 234 ? -7.078 5.492 13.297 1 98.56 234 VAL B CA 1
ATOM 3746 C C . VAL B 1 234 ? -7.766 6.516 14.195 1 98.56 234 VAL B C 1
ATOM 3748 O O . VAL B 1 234 ? -7.516 6.566 15.398 1 98.56 234 VAL B O 1
ATOM 3751 N N . VAL B 1 235 ? -8.656 7.391 13.586 1 98.06 235 VAL B N 1
ATOM 3752 C CA . VAL B 1 235 ? -9.203 8.477 14.398 1 98.06 235 VAL B CA 1
ATOM 3753 C C . VAL B 1 235 ? -10.648 8.75 13.984 1 98.06 235 VAL B C 1
ATOM 3755 O O . VAL B 1 235 ? -10.93 8.961 12.805 1 98.06 235 VAL B O 1
ATOM 3758 N N . TYR B 1 236 ? -11.547 8.766 14.859 1 93.25 236 TYR B N 1
ATOM 3759 C CA . TYR B 1 236 ? -12.922 9.234 14.727 1 93.25 236 TYR B CA 1
ATOM 3760 C C . TYR B 1 236 ? -13.57 9.383 16.094 1 93.25 236 TYR B C 1
ATOM 3762 O O . TYR B 1 236 ? -13.281 8.617 17.016 1 93.25 236 TYR B O 1
ATOM 3770 N N . GLY B 1 237 ? -14.375 10.414 16.25 1 92.44 237 GLY B N 1
ATOM 3771 C CA . GLY B 1 237 ? -15.031 10.688 17.516 1 92.44 237 GLY B CA 1
ATOM 3772 C C . GLY B 1 237 ? -14.055 10.938 18.656 1 92.44 237 GLY B C 1
ATOM 3773 O O . GLY B 1 237 ? -13.133 11.742 18.516 1 92.44 237 GLY B O 1
ATOM 3774 N N . ALA B 1 238 ? -14.305 10.305 19.75 1 94.06 238 ALA B N 1
ATOM 3775 C CA . ALA B 1 238 ? -13.461 10.469 20.938 1 94.06 238 ALA B CA 1
ATOM 3776 C C . ALA B 1 238 ? -12.273 9.516 20.906 1 94.06 238 ALA B C 1
ATOM 3778 O O . ALA B 1 238 ? -11.453 9.508 21.812 1 94.06 238 ALA B O 1
ATOM 3779 N N . MET B 1 239 ? -12.172 8.828 19.797 1 96.88 239 MET B N 1
ATOM 3780 C CA . MET B 1 239 ? -11.219 7.727 19.781 1 96.88 239 MET B CA 1
ATOM 3781 C C . MET B 1 239 ? -10.031 8.047 18.875 1 96.88 239 MET B C 1
ATOM 3783 O O . MET B 1 239 ? -10.219 8.523 17.75 1 96.88 239 MET B O 1
ATOM 3787 N N . VAL B 1 240 ? -8.789 7.848 19.359 1 98.12 240 VAL B N 1
ATOM 3788 C CA . VAL B 1 240 ? -7.543 7.781 18.609 1 98.12 240 VAL B CA 1
ATOM 3789 C C . VAL B 1 240 ? -6.848 6.449 18.875 1 98.12 240 VAL B C 1
ATOM 3791 O O . VAL B 1 240 ? -6.648 6.07 20.031 1 98.12 240 VAL B O 1
ATOM 3794 N N . ALA B 1 241 ? -6.551 5.738 17.844 1 98.62 241 ALA B N 1
ATOM 3795 C CA . ALA B 1 241 ? -5.871 4.457 18.016 1 98.62 241 ALA B CA 1
ATOM 3796 C C . ALA B 1 241 ? -4.551 4.43 17.25 1 98.62 241 ALA B C 1
ATOM 3798 O O . ALA B 1 241 ? -4.492 4.824 16.094 1 98.62 241 ALA B O 1
ATOM 3799 N N . LEU B 1 242 ? -3.486 4.047 17.938 1 98.62 242 LEU B N 1
ATOM 3800 C CA . LEU B 1 242 ? -2.18 3.811 17.328 1 98.62 242 LEU B CA 1
ATOM 3801 C C . LEU B 1 242 ? -2.066 2.377 16.828 1 98.62 242 LEU B C 1
ATOM 3803 O O . LEU B 1 242 ? -2.346 1.43 17.562 1 98.62 242 LEU B O 1
ATOM 3807 N N . MET B 1 243 ? -1.663 2.209 15.586 1 98.62 243 MET B N 1
ATOM 3808 C CA . MET B 1 243 ? -1.5 0.869 15.031 1 98.62 243 MET B CA 1
ATOM 3809 C C . MET B 1 243 ? -0.083 0.354 15.258 1 98.62 243 MET B C 1
ATOM 3811 O O . MET B 1 243 ? 0.884 1.107 15.133 1 98.62 243 MET B O 1
ATOM 3815 N N . ALA B 1 244 ? 0.014 -0.921 15.547 1 98 244 ALA B N 1
ATOM 3816 C CA . ALA B 1 244 ? 1.315 -1.582 15.602 1 98 244 ALA B CA 1
ATOM 3817 C C . ALA B 1 244 ? 1.743 -2.066 14.219 1 98 244 ALA B C 1
ATOM 3819 O O . ALA B 1 244 ? 0.908 -2.49 13.422 1 98 244 ALA B O 1
ATOM 3820 N N . ALA B 1 245 ? 3.059 -2.004 13.961 1 97.94 245 ALA B N 1
ATOM 3821 C CA . ALA B 1 245 ? 3.602 -2.57 12.727 1 97.94 245 ALA B CA 1
ATOM 3822 C C . ALA B 1 245 ? 3.326 -4.07 12.648 1 97.94 245 ALA B C 1
ATOM 3824 O O . ALA B 1 245 ? 3.262 -4.75 13.672 1 97.94 245 ALA B O 1
ATOM 3825 N N . PRO B 1 246 ? 3.158 -4.582 11.383 1 97.81 246 PRO B N 1
ATOM 3826 C CA . PRO B 1 246 ? 3.041 -6.035 11.25 1 97.81 246 PRO B CA 1
ATOM 3827 C C . PRO B 1 246 ? 4.266 -6.777 11.781 1 97.81 246 PRO B C 1
ATOM 3829 O O . PRO B 1 246 ? 5.379 -6.246 11.742 1 97.81 246 PRO B O 1
ATOM 3832 N N . VAL B 1 247 ? 4.043 -7.977 12.258 1 97.75 247 VAL B N 1
ATOM 3833 C CA . VAL B 1 247 ? 5.133 -8.805 12.758 1 97.75 247 VAL B CA 1
ATOM 3834 C C . VAL B 1 247 ? 5.105 -10.164 12.07 1 97.75 247 VAL B C 1
ATOM 3836 O O . VAL B 1 247 ? 4.152 -10.492 11.359 1 97.75 247 VAL B O 1
ATOM 3839 N N . VAL B 1 248 ? 6.188 -10.93 12.203 1 98 248 VAL B N 1
ATOM 3840 C CA . VAL B 1 248 ? 6.234 -12.305 11.734 1 98 248 VAL B CA 1
ATOM 3841 C C . VAL B 1 248 ? 5.379 -13.195 12.633 1 98 248 VAL B C 1
ATOM 3843 O O . VAL B 1 248 ? 5.633 -13.297 13.836 1 98 248 VAL B O 1
ATOM 3846 N N . GLU B 1 249 ? 4.359 -13.758 12.062 1 97.62 249 GLU B N 1
ATOM 3847 C CA . GLU B 1 249 ? 3.516 -14.664 12.836 1 97.62 249 GLU B CA 1
ATOM 3848 C C . GLU B 1 249 ? 4.219 -15.992 13.086 1 97.62 249 GLU B C 1
ATOM 3850 O O . GLU B 1 249 ? 4.195 -16.5 14.211 1 97.62 249 GLU B O 1
ATOM 3855 N N . GLN B 1 250 ? 4.797 -16.516 12.023 1 97.94 250 GLN B N 1
ATOM 3856 C CA . GLN B 1 250 ? 5.43 -17.844 12.086 1 97.94 250 GLN B CA 1
ATOM 3857 C C . GLN B 1 250 ? 6.516 -17.969 11.023 1 97.94 250 GLN B C 1
ATOM 3859 O O . GLN B 1 250 ? 6.312 -17.609 9.867 1 97.94 250 GLN B O 1
ATOM 3864 N N . ARG B 1 251 ? 7.684 -18.453 11.461 1 97.56 251 ARG B N 1
ATOM 3865 C CA . ARG B 1 251 ? 8.781 -18.766 10.555 1 97.56 251 ARG B CA 1
ATOM 3866 C C . ARG B 1 251 ? 8.93 -20.266 10.375 1 97.56 251 ARG B C 1
ATOM 3868 O O . ARG B 1 251 ? 8.812 -21.031 11.336 1 97.56 251 ARG B O 1
ATOM 3875 N N . PHE B 1 252 ? 9.07 -20.703 9.125 1 98 252 PHE B N 1
ATOM 3876 C CA . PHE B 1 252 ? 9.328 -22.094 8.773 1 98 252 PHE B CA 1
ATOM 3877 C C . PHE B 1 252 ? 10.68 -22.234 8.086 1 98 252 PHE B C 1
ATOM 3879 O O . PHE B 1 252 ? 11 -21.469 7.168 1 98 252 PHE B O 1
ATOM 3886 N N . ASP B 1 253 ? 11.461 -23.188 8.539 1 96.69 253 ASP B N 1
ATOM 3887 C CA . ASP B 1 253 ? 12.758 -23.438 7.914 1 96.69 253 ASP B CA 1
ATOM 3888 C C . ASP B 1 253 ? 12.867 -24.875 7.422 1 96.69 253 ASP B C 1
ATOM 3890 O O . ASP B 1 253 ? 12.562 -25.812 8.156 1 96.69 253 ASP B O 1
ATOM 3894 N N . ALA B 1 254 ? 13.289 -24.953 6.219 1 95.12 254 ALA B N 1
ATOM 3895 C CA . ALA B 1 254 ? 13.578 -26.297 5.711 1 95.12 254 ALA B CA 1
ATOM 3896 C C . ALA B 1 254 ? 14.781 -26.906 6.426 1 95.12 254 ALA B C 1
ATOM 3898 O O . ALA B 1 254 ? 15.727 -26.188 6.785 1 95.12 254 ALA B O 1
ATOM 3899 N N . ALA B 1 255 ? 14.891 -28.219 6.625 1 88.88 255 ALA B N 1
ATOM 3900 C CA . ALA B 1 255 ? 15.961 -28.906 7.344 1 88.88 255 ALA B CA 1
ATOM 3901 C C . ALA B 1 255 ? 17.25 -28.938 6.523 1 88.88 255 ALA B C 1
ATOM 3903 O O . ALA B 1 255 ? 18.344 -28.797 7.07 1 88.88 255 ALA B O 1
ATOM 3904 N N . ASP B 1 256 ? 17.234 -29.062 5.191 1 85.31 256 ASP B N 1
ATOM 3905 C CA . ASP B 1 256 ? 18.438 -29.281 4.395 1 85.31 256 ASP B CA 1
ATOM 3906 C C . ASP B 1 256 ? 18.656 -28.141 3.4 1 85.31 256 ASP B C 1
ATOM 3908 O O . ASP B 1 256 ? 19.062 -28.359 2.26 1 85.31 256 ASP B O 1
ATOM 3912 N N . GLY B 1 257 ? 18.312 -26.969 3.791 1 89.06 257 GLY B N 1
ATOM 3913 C CA . GLY B 1 257 ? 18.641 -25.781 3.018 1 89.06 257 GLY B CA 1
ATOM 3914 C C . GLY B 1 257 ? 17.656 -25.516 1.896 1 89.06 257 GLY B C 1
ATOM 3915 O O . GLY B 1 257 ? 17.719 -24.469 1.247 1 89.06 257 GLY B O 1
ATOM 3916 N N . GLN B 1 258 ? 16.781 -26.453 1.607 1 92.56 258 GLN B N 1
ATOM 3917 C CA . GLN B 1 258 ? 15.734 -26.219 0.621 1 92.56 258 GLN B CA 1
ATOM 3918 C C . GLN B 1 258 ? 14.516 -27.094 0.909 1 92.56 258 GLN B C 1
ATOM 3920 O O . GLN B 1 258 ? 14.648 -28.203 1.415 1 92.56 258 GLN B O 1
ATOM 3925 N N . TRP B 1 259 ? 13.398 -26.625 0.579 1 95.12 259 TRP B N 1
ATOM 3926 C CA . TRP B 1 259 ? 12.156 -27.359 0.799 1 95.12 259 TRP B CA 1
ATOM 3927 C C . TRP B 1 259 ? 11.938 -28.406 -0.295 1 95.12 259 TRP B C 1
ATOM 3929 O O . TRP B 1 259 ? 12.023 -28.078 -1.484 1 95.12 259 TRP B O 1
ATOM 3939 N N . ALA B 1 260 ? 11.695 -29.641 0.151 1 94.56 260 ALA B N 1
ATOM 3940 C CA . ALA B 1 260 ? 11.008 -30.531 -0.763 1 94.56 260 ALA B CA 1
ATOM 3941 C C . ALA B 1 260 ? 9.531 -30.172 -0.878 1 94.56 260 ALA B C 1
ATOM 3943 O O . ALA B 1 260 ? 8.898 -29.812 0.112 1 94.56 260 ALA B O 1
ATOM 3944 N N . PRO B 1 261 ? 8.984 -30.312 -2.086 1 93.12 261 PRO B N 1
ATOM 3945 C CA . PRO B 1 261 ? 7.59 -29.891 -2.262 1 93.12 261 PRO B CA 1
ATOM 3946 C C . PRO B 1 261 ? 6.648 -30.531 -1.244 1 93.12 261 PRO B C 1
ATOM 3948 O O . PRO B 1 261 ? 5.809 -29.844 -0.656 1 93.12 261 PRO B O 1
ATOM 3951 N N . GLY B 1 262 ? 6.793 -31.828 -0.992 1 95.31 262 GLY B N 1
ATOM 3952 C CA . GLY B 1 262 ? 5.945 -32.531 -0.038 1 95.31 262 GLY B CA 1
ATOM 3953 C C . GLY B 1 262 ? 6.109 -32.031 1.384 1 95.31 262 GLY B C 1
ATOM 3954 O O . GLY B 1 262 ? 5.129 -31.906 2.123 1 95.31 262 GLY B O 1
ATOM 3955 N N . ASP B 1 263 ? 7.309 -31.641 1.774 1 97 263 ASP B N 1
ATOM 3956 C CA . ASP B 1 263 ? 7.59 -31.172 3.125 1 97 263 ASP B CA 1
ATOM 3957 C C . ASP B 1 263 ? 7.004 -29.781 3.35 1 97 263 ASP B C 1
ATOM 3959 O O . ASP B 1 263 ? 6.465 -29.484 4.422 1 97 263 ASP B O 1
ATOM 3963 N N . LEU B 1 264 ? 7.164 -28.938 2.363 1 97.25 264 LEU B N 1
ATOM 3964 C CA . LEU B 1 264 ? 6.602 -27.594 2.457 1 97.25 264 LEU B CA 1
ATOM 3965 C C . LEU B 1 264 ? 5.086 -27.656 2.629 1 97.25 264 LEU B C 1
ATOM 3967 O O . LEU B 1 264 ? 4.535 -27.016 3.523 1 97.25 264 LEU B O 1
ATOM 3971 N N . ALA B 1 265 ? 4.449 -28.5 1.789 1 97.75 265 ALA B N 1
ATOM 3972 C CA . ALA B 1 265 ? 2.996 -28.641 1.832 1 97.75 265 ALA B CA 1
ATOM 3973 C C . ALA B 1 265 ? 2.537 -29.172 3.182 1 97.75 265 ALA B C 1
ATOM 3975 O O . ALA B 1 265 ? 1.553 -28.703 3.75 1 97.75 265 ALA B O 1
ATOM 3976 N N . ALA B 1 266 ? 3.289 -30.172 3.656 1 97.5 266 ALA B N 1
ATOM 3977 C CA . ALA B 1 266 ? 2.928 -30.766 4.938 1 97.5 266 ALA B CA 1
ATOM 3978 C C . ALA B 1 266 ? 3.076 -29.766 6.074 1 97.5 266 ALA B C 1
ATOM 3980 O O . ALA B 1 266 ? 2.221 -29.688 6.961 1 97.5 266 ALA B O 1
ATOM 3981 N N . THR B 1 267 ? 4.133 -29.016 6.039 1 97.81 267 THR B N 1
ATOM 3982 C CA . THR B 1 267 ? 4.426 -28.062 7.113 1 97.81 267 THR B CA 1
ATOM 3983 C C . THR B 1 267 ? 3.416 -26.922 7.113 1 97.81 267 THR B C 1
ATOM 3985 O O . THR B 1 267 ? 2.787 -26.641 8.141 1 97.81 267 THR B O 1
ATOM 3988 N N . LEU B 1 268 ? 3.238 -26.25 5.977 1 98 268 LEU B N 1
ATOM 3989 C CA . LEU B 1 268 ? 2.291 -25.141 5.898 1 98 268 LEU B CA 1
ATOM 3990 C C . LEU B 1 268 ? 0.86 -25.641 6.074 1 98 268 LEU B C 1
ATOM 3992 O O . LEU B 1 268 ? 0.065 -25.016 6.781 1 98 268 LEU B O 1
ATOM 3996 N N . GLY B 1 269 ? 0.584 -26.766 5.406 1 97.56 269 GLY B N 1
ATOM 3997 C CA . GLY B 1 269 ? -0.735 -27.359 5.574 1 97.56 269 GLY B CA 1
ATOM 3998 C C . GLY B 1 269 ? -1.071 -27.672 7.02 1 97.56 269 GLY B C 1
ATOM 3999 O O . GLY B 1 269 ? -2.188 -27.406 7.473 1 97.56 269 GLY B O 1
ATOM 4000 N N . GLY B 1 270 ? -0.125 -28.25 7.715 1 97.62 270 GLY B N 1
ATOM 4001 C CA . GLY B 1 270 ? -0.328 -28.547 9.125 1 97.62 270 GLY B CA 1
ATOM 4002 C C . GLY B 1 270 ? -0.586 -27.297 9.961 1 97.62 270 GLY B C 1
ATOM 4003 O O . GLY B 1 270 ? -1.495 -27.281 10.789 1 97.62 270 GLY B O 1
ATOM 4004 N N . TYR B 1 271 ? 0.199 -26.281 9.734 1 98.12 271 TYR B N 1
ATOM 4005 C CA . TYR B 1 271 ? 0.025 -25.047 10.477 1 98.12 271 TYR B CA 1
ATOM 4006 C C . TYR B 1 271 ? -1.35 -24.438 10.219 1 98.12 271 TYR B C 1
ATOM 4008 O O . TYR B 1 271 ? -2.051 -24.047 11.156 1 98.12 271 TYR B O 1
ATOM 4016 N N . PHE B 1 272 ? -1.816 -24.344 8.977 1 97.69 272 PHE B N 1
ATOM 4017 C CA . PHE B 1 272 ? -3.07 -23.688 8.617 1 97.69 272 PHE B CA 1
ATOM 4018 C C . PHE B 1 272 ? -4.262 -24.547 9.047 1 97.69 272 PHE B C 1
ATOM 4020 O O . PHE B 1 272 ? -5.359 -24.016 9.258 1 97.69 272 PHE B O 1
ATOM 4027 N N . ALA B 1 273 ? -4.035 -25.875 9.164 1 96 273 ALA B N 1
ATOM 4028 C CA . ALA B 1 273 ? -5.098 -26.75 9.656 1 96 273 ALA B CA 1
ATOM 4029 C C . ALA B 1 273 ? -5.422 -26.453 11.117 1 96 273 ALA B C 1
ATOM 4031 O O . ALA B 1 273 ? -6.559 -26.625 11.555 1 96 273 ALA B O 1
ATOM 4032 N N . GLU B 1 274 ? -4.441 -25.922 11.875 1 96.12 274 GLU B N 1
ATOM 4033 C CA . GLU B 1 274 ? -4.609 -25.656 13.305 1 96.12 274 GLU B CA 1
ATOM 4034 C C . GLU B 1 274 ? -4.902 -24.188 13.555 1 96.12 274 GLU B C 1
ATOM 4036 O O . GLU B 1 274 ? -5.324 -23.812 14.648 1 96.12 274 GLU B O 1
ATOM 4041 N N . ARG B 1 275 ? -4.645 -23.438 12.586 1 95.06 275 ARG B N 1
ATOM 4042 C CA . ARG B 1 275 ? -4.863 -22 12.664 1 95.06 275 ARG B CA 1
ATOM 4043 C C . ARG B 1 275 ? -6.352 -21.672 12.641 1 95.06 275 ARG B C 1
ATOM 4045 O O . ARG B 1 275 ? -7.121 -22.297 11.914 1 95.06 275 ARG B O 1
ATOM 4052 N N . PRO B 1 276 ? -6.836 -20.75 13.5 1 90.88 276 PRO B N 1
ATOM 4053 C CA . PRO B 1 276 ? -8.242 -20.359 13.398 1 90.88 276 PRO B CA 1
ATOM 4054 C C . PRO B 1 276 ? -8.648 -19.953 11.984 1 90.88 276 PRO B C 1
ATOM 4056 O O . PRO B 1 276 ? -7.883 -19.281 11.289 1 90.88 276 PRO B O 1
ATOM 4059 N N . ALA B 1 277 ? -9.82 -20.422 11.609 1 85.75 277 ALA B N 1
ATOM 4060 C CA . ALA B 1 277 ? -10.297 -20.172 10.25 1 85.75 277 ALA B CA 1
ATOM 4061 C C . ALA B 1 277 ? -10.555 -18.672 10.031 1 85.75 277 ALA B C 1
ATOM 4063 O O . ALA B 1 277 ? -10.961 -17.969 10.953 1 85.75 277 ALA B O 1
ATOM 4064 N N . GLY B 1 278 ? -10.266 -18.25 8.914 1 88.62 278 GLY B N 1
ATOM 4065 C CA . GLY B 1 278 ? -10.695 -16.906 8.516 1 88.62 278 GLY B CA 1
ATOM 4066 C C . GLY B 1 278 ? -9.648 -15.844 8.797 1 88.62 278 GLY B C 1
ATOM 4067 O O . GLY B 1 278 ? -9.812 -14.688 8.391 1 88.62 278 GLY B O 1
ATOM 4068 N N . GLN B 1 279 ? -8.586 -16.219 9.461 1 94.62 279 GLN B N 1
ATOM 4069 C CA . GLN B 1 279 ? -7.535 -15.242 9.734 1 94.62 279 GLN B CA 1
ATOM 4070 C C . GLN B 1 279 ? -6.742 -14.93 8.469 1 94.62 279 GLN B C 1
ATOM 4072 O O . GLN B 1 279 ? -6.266 -15.836 7.785 1 94.62 279 GLN B O 1
ATOM 4077 N N . THR B 1 280 ? -6.684 -13.727 8.109 1 97.94 280 THR B N 1
ATOM 4078 C CA . THR B 1 280 ? -5.918 -13.242 6.969 1 97.94 280 THR B CA 1
ATOM 4079 C C . THR B 1 280 ? -4.953 -12.141 7.387 1 97.94 280 THR B C 1
ATOM 4081 O O . THR B 1 280 ? -4.855 -11.812 8.57 1 97.94 280 THR B O 1
ATOM 4084 N N . PHE B 1 281 ? -4.234 -11.578 6.453 1 98.69 281 PHE B N 1
ATOM 4085 C CA . PHE B 1 281 ? -3.365 -10.438 6.711 1 98.69 281 PHE B CA 1
ATOM 4086 C C . PHE B 1 281 ? -4.18 -9.148 6.812 1 98.69 281 PHE B C 1
ATOM 4088 O O . PHE B 1 281 ? -3.619 -8.07 6.988 1 98.69 281 PHE B O 1
ATOM 4095 N N . SER B 1 282 ? -5.535 -9.234 6.688 1 98.19 282 SER B N 1
ATOM 4096 C CA . SER B 1 282 ? -6.43 -8.102 6.902 1 98.19 282 SER B CA 1
ATOM 4097 C C . SER B 1 282 ? -6.516 -7.742 8.383 1 98.19 282 SER B C 1
ATOM 4099 O O . SER B 1 282 ? -6.656 -8.625 9.234 1 98.19 282 SER B O 1
ATOM 4101 N N . ALA B 1 283 ? -6.457 -6.461 8.68 1 97.31 283 ALA B N 1
ATOM 4102 C CA . ALA B 1 283 ? -6.477 -6 10.062 1 97.31 283 ALA B CA 1
ATOM 4103 C C . ALA B 1 283 ? -7.891 -6.035 10.633 1 97.31 283 ALA B C 1
ATOM 4105 O O . ALA B 1 283 ? -8.445 -4.996 11 1 97.31 283 ALA B O 1
ATOM 4106 N N . SER B 1 284 ? -8.391 -7.172 10.883 1 92 284 SER B N 1
ATOM 4107 C CA . SER B 1 284 ? -9.766 -7.367 11.328 1 92 284 SER B CA 1
ATOM 4108 C C . SER B 1 284 ? -10 -6.766 12.703 1 92 284 SER B C 1
ATOM 4110 O O . SER B 1 284 ? -11.133 -6.438 13.062 1 92 284 SER B O 1
ATOM 4112 N N . ALA B 1 285 ? -8.938 -6.562 13.469 1 89.5 285 ALA B N 1
ATOM 4113 C CA . ALA B 1 285 ? -9.031 -5.969 14.797 1 89.5 285 ALA B CA 1
ATOM 4114 C C . ALA B 1 285 ? -9.602 -4.555 14.727 1 89.5 285 ALA B C 1
ATOM 4116 O O . ALA B 1 285 ? -10.125 -4.039 15.719 1 89.5 285 ALA B O 1
ATOM 4117 N N . LEU B 1 286 ? -9.516 -3.957 13.609 1 93.81 286 LEU B N 1
ATOM 4118 C CA . LEU B 1 286 ? -10.016 -2.602 13.422 1 93.81 286 LEU B CA 1
ATOM 4119 C C . LEU B 1 286 ? -11.539 -2.566 13.555 1 93.81 286 LEU B C 1
ATOM 4121 O O . LEU B 1 286 ? -12.109 -1.537 13.914 1 93.81 286 LEU B O 1
ATOM 4125 N N . LEU B 1 287 ? -12.109 -3.654 13.266 1 88.12 287 LEU B N 1
ATOM 4126 C CA . LEU B 1 287 ? -13.562 -3.734 13.32 1 88.12 287 LEU B CA 1
ATOM 4127 C C . LEU B 1 287 ? -14.062 -3.652 14.758 1 88.12 287 LEU B C 1
ATOM 4129 O O . LEU B 1 287 ? -15.219 -3.324 15 1 88.12 287 LEU B O 1
ATOM 4133 N N . ASP B 1 288 ? -13.141 -3.855 15.68 1 88.12 288 ASP B N 1
ATOM 4134 C CA . ASP B 1 288 ? -13.5 -3.828 17.094 1 88.12 288 ASP B CA 1
ATOM 4135 C C . ASP B 1 288 ? -13.43 -2.408 17.656 1 88.12 288 ASP B C 1
ATOM 4137 O O . ASP B 1 288 ? -13.836 -2.164 18.797 1 88.12 288 ASP B O 1
ATOM 4141 N N . LEU B 1 289 ? -12.852 -1.384 16.969 1 89.31 289 LEU B N 1
ATOM 4142 C CA . LEU B 1 289 ? -12.688 -0.013 17.438 1 89.31 289 LEU B CA 1
ATOM 4143 C C . LEU B 1 289 ? -14.031 0.712 17.469 1 89.31 289 LEU B C 1
ATOM 4145 O O . LEU B 1 289 ? -14.172 1.742 18.125 1 89.31 289 LEU B O 1
ATOM 4149 N N . GLY B 1 290 ? -15.047 0.315 16.641 1 71.69 290 GLY B N 1
ATOM 4150 C CA . GLY B 1 290 ? -16.297 1.049 16.609 1 71.69 290 GLY B CA 1
ATOM 4151 C C . GLY B 1 290 ? -17.484 0.229 17.094 1 71.69 290 GLY B C 1
ATOM 4152 O O . GLY B 1 290 ? -17.375 -0.991 17.234 1 71.69 290 GLY B O 1
#

Secondary structure (DSSP, 8-state):
-EEEES-SSHHHHHHHHHHHHTT--EEEEESS--HHHHHHHHHHHHTT--EEEEES-TTSHHHHHHHHHHHHHHHS---EEEE-------B-GGG--HHHHHHHIIIIIIHHHHHHHHHHHHHHHHHHHHTS---EEEEEE--THHHH--TTBHHHHHHHHHHHHHHHHHHHHHGGGTEEEEEEEE----TTTTTTSPPPPTTS--TT-HHHHHHHHHHHTSGGGTT--S-EEEEETTEEEEEPPP-EEEEEE-TTSS--HHHHHHHHHHHHHHSPTT--SS-GGGGG--/-EEEES-SSHHHHHHHHHHHHTT--EEEEESS--HHHHHHHHHHHHTTS-EEEEES-TTSHHHHHHHHHHHHHHHS---EEEE-------B-GGG--HHHHHHHIIIIIIHHHHHHHHHHHHHHHHHHHHTS---EEEEEE--THHHH--TTBHHHHHHHHHHHHHHHHHHHHHGGGTEEEEEEEE----TTTTTTSPPPPTTS--TT-HHHHHHHHHHHTSGGGTT--S-EEEEETTEEEEEPPP-EEEEEE-TTSS--HHHHHHHHHHHHHHSPTT--SS-GGGGGG-

InterPro domains:
  IPR002347 Short-chain dehydrogenase/reductase SDR [PF00106] (2-195)
  IPR002347 Short-chain dehydrogenase/reductase SDR [PR00080] (76-87)
  IPR002347 Short-chain dehydrogenase/reductase SDR [PR00080] (136-144)
  IPR002347 Short-chain dehydrogenase/reductase SDR [PR00080] (156-175)
  IPR002347 Short-chain dehydrogenase/reductase SDR [PR00081] (1-16)
  IPR002347 Short-chain dehydrogenase/reductase SDR [PR00081] (76-87)
  IPR002347 Short-chain dehydrogenase/reductase SDR [PR00081] (130-146)
  IPR002347 Short-chain dehydrogenase/reductase SDR [PR00081] (156-175)
  IPR002347 Short-chain dehydrogenase/reductase SDR [PR00081] (177-194)
  IPR002347 Short-chain dehydrogenase/reductase SDR [PR00081] (203-223)
  IPR020904 Short-chain dehydrogenase/reductase, conserved site [PS00061] (143-171)
  IPR036291 NAD(P)-binding domain superfamily [SSF51735] (2-242)
  IPR051687 Peroxisomal Beta-Oxidation Enzymes [PTHR45024] (2-267)
  IPR057326 Ketoreductase domain [SM00822] (2-213)

Nearest PDB structures (foldseek):
  7ulh-assembly1_E  TM=9.248E-01  e=5.145E-25  Mycobacterium avium 104
  7ulh-assembly1_F  TM=9.065E-01  e=2.826E-25  Mycobacterium avium 104
  7ulh-assembly1_C  TM=8.996E-01  e=2.507E-25  Mycobacterium avium 104
  7ulh-assembly1_D  TM=9.027E-01  e=8.308E-25  Mycobacterium avium 104
  7ulh-assembly2_G  TM=8.885E-01  e=4.299E-25  Mycobacterium avium 104

Foldseek 3Di:
DEEFEPCLDDLSLLLLQLQLLVPDEYEYEDADDDPSNVVSQVSSVVSVHHYHYQHRQLLDLVSLVVRQVCCCVPPVGHQYYEYDDFDADWAFPVPDDPVRLVVRLSRQQSSLVSNLVVQLVRLVVVLVVVVHADHHEAEHEAALLLQAVDRGGVSNNVRSVNRLVVQLVSLVSCVRNQYAGEYEHEAADDPRCVVPDDDADPPDDGQRHSNFVSVVSSCSSDPVVSVPHSWYWYTTGPDIDTDDDDDDPDDDDDPPRDDDPVRVCCVVVVVVVPDDPPDDSRPCVVVVRD/DEEFEPCLDDLSLLLQQLQLLVPDEYEYEDADDDPSNVVSQVSSVVSVHHYHYQHRQLLDLVSLVVRQVCCCVPPVGHQEYEYDDFDADWAFPVPDDPVRLVVRLSRQQSSLVSNLVVQLVRLVVVLVVVVHADHHEAEHEAALLLQAVDRGGVSNNVRSVNRLVVQLVSLVSCVRNQYAGEYEHEAADDPNCVVVDDDADPPDDGQRHSNFVSVVSSCSSDPVVSVPHSWYWYTTGPDIDTDDDDDDPDDDDDPPRDDDPVRVCCVVVVVVVPDDPPDDSRPCVVVVRD

Radius of gyration: 24.08 Å; Cα contacts (8 Å, |Δi|>4): 1350; chains: 2; bounding box: 59×69×56 Å

Solvent-accessible surface area (backbone atoms only — not comparable to full-atom values): 27880 Å² total; per-residue (Å²): 64,31,38,26,29,35,20,34,45,53,54,24,28,34,33,47,46,41,35,32,73,74,67,27,30,37,36,36,23,29,67,57,87,46,69,52,34,50,50,42,46,51,55,42,38,71,69,72,35,59,61,48,79,46,63,34,51,52,54,34,67,67,34,35,51,47,49,54,49,48,31,34,73,73,70,70,35,76,32,30,40,35,44,52,40,72,80,85,67,77,34,45,47,57,70,49,49,71,65,47,36,49,52,36,31,34,36,39,31,47,12,43,46,46,40,50,30,53,50,44,33,50,46,46,51,53,10,61,75,66,73,41,61,35,74,35,23,38,38,37,60,34,33,62,42,20,47,45,11,39,33,41,28,29,42,55,5,12,22,22,18,13,39,46,13,34,28,28,8,48,16,62,63,29,41,83,33,41,29,32,14,30,28,36,20,68,50,48,56,26,86,89,35,47,89,78,48,81,83,74,57,80,98,47,85,45,54,34,38,30,57,42,42,13,52,53,51,40,42,60,60,35,82,78,27,72,85,55,43,20,41,40,31,42,27,37,25,29,38,42,29,39,45,37,36,39,44,75,65,44,80,43,70,38,91,78,60,45,66,50,70,69,55,49,47,51,53,54,39,52,51,56,71,71,42,72,83,87,66,36,37,38,26,65,60,61,65,69,78,108,61,32,37,27,28,35,19,32,45,53,53,24,28,33,34,48,44,41,35,33,73,74,66,28,31,37,35,35,22,28,65,58,89,44,69,51,35,52,51,41,46,51,54,41,37,72,68,73,34,58,61,48,78,45,62,34,50,52,55,35,67,67,35,33,51,46,50,55,50,50,31,33,72,75,68,72,35,76,33,31,40,34,41,52,40,71,79,86,67,76,36,46,46,56,69,51,49,70,64,47,37,49,52,36,30,34,38,39,31,49,12,44,45,47,39,49,28,52,49,44,32,50,47,46,50,52,11,60,74,68,73,42,62,36,72,35,21,38,40,38,60,35,35,63,41,20,46,44,10,40,34,43,27,28,42,54,6,12,21,20,18,13,40,47,13,34,30,28,7,48,16,62,62,30,41,85,34,41,29,34,14,30,28,36,20,68,51,48,56,26,88,89,34,47,86,78,48,80,81,74,56,81,98,46,84,45,55,33,37,30,57,42,42,14,52,51,52,38,42,60,58,35,81,78,28,73,86,56,42,20,40,41,31,42,28,36,25,30,38,43,28,39,44,36,34,39,41,75,66,45,78,45,70,37,91,78,60,44,68,50,72,70,56,47,46,50,52,54,39,52,52,56,71,71,40,72,83,86,68,36,38,39,26,65,60,60,66,69,77,107